Protein AF-0000000076927726 (afdb_homodimer)

Structure (mmCIF, N/CA/C/O backbone):
data_AF-0000000076927726-model_v1
#
loop_
_entity.id
_entity.type
_entity.pdbx_description
1 polymer 'Protein kinase domain-containing protein'
#
loop_
_atom_site.group_PDB
_atom_site.id
_atom_site.type_symbol
_atom_site.label_atom_id
_atom_site.label_alt_id
_atom_site.label_comp_id
_atom_site.label_asym_id
_atom_site.label_entity_id
_atom_site.label_seq_id
_atom_site.pdbx_PDB_ins_code
_atom_site.Cartn_x
_atom_site.Cartn_y
_atom_site.Cartn_z
_atom_site.occupancy
_atom_site.B_iso_or_equiv
_atom_site.auth_seq_id
_atom_site.auth_comp_id
_atom_site.auth_asym_id
_atom_site.auth_atom_id
_atom_site.pdbx_PDB_model_num
ATOM 1 N N . GLY A 1 1 ? -0.289 24.812 -6.914 1 85.94 1 GLY A N 1
ATOM 2 C CA . GLY A 1 1 ? 0.602 23.781 -6.418 1 85.94 1 GLY A CA 1
ATOM 3 C C . GLY A 1 1 ? -0.011 22.938 -5.309 1 85.94 1 GLY A C 1
ATOM 4 O O . GLY A 1 1 ? -1.192 23.094 -4.992 1 85.94 1 GLY A O 1
ATOM 5 N N . ASN A 1 2 ? 0.741 21.922 -4.754 1 92.19 2 ASN A N 1
ATOM 6 C CA . ASN A 1 2 ? 0.251 21.109 -3.654 1 92.19 2 ASN A CA 1
ATOM 7 C C . ASN A 1 2 ? 1.094 21.297 -2.396 1 92.19 2 ASN A C 1
ATOM 9 O O . ASN A 1 2 ? 2.131 21.953 -2.432 1 92.19 2 ASN A O 1
ATOM 13 N N . LEU A 1 3 ? 0.571 20.906 -1.284 1 95.81 3 LEU A N 1
ATOM 14 C CA . LEU A 1 3 ? 1.186 21.109 0.023 1 95.81 3 LEU A CA 1
ATOM 15 C C . LEU A 1 3 ? 2.586 20.5 0.065 1 95.81 3 LEU A C 1
ATOM 17 O O . LEU A 1 3 ? 3.494 21.078 0.669 1 95.81 3 LEU A O 1
ATOM 21 N N . GLN A 1 4 ? 2.783 19.344 -0.559 1 94.19 4 GLN A N 1
ATOM 22 C CA . GLN A 1 4 ? 4.09 18.703 -0.574 1 94.19 4 GLN A CA 1
ATOM 23 C C . GLN A 1 4 ? 5.152 19.625 -1.176 1 94.19 4 GLN A C 1
ATOM 25 O O . GLN A 1 4 ? 6.238 19.781 -0.616 1 94.19 4 GLN A O 1
ATOM 30 N N . GLN A 1 5 ? 4.863 20.219 -2.285 1 90.5 5 GLN A N 1
ATOM 31 C CA . GLN A 1 5 ? 5.793 21.109 -2.975 1 90.5 5 GLN A CA 1
ATOM 32 C C . GLN A 1 5 ? 6.172 22.297 -2.098 1 90.5 5 GLN A C 1
ATOM 34 O O . GLN A 1 5 ? 7.34 22.688 -2.039 1 90.5 5 GLN A O 1
ATOM 39 N N . LEU A 1 6 ? 5.223 22.797 -1.4 1 90.81 6 LEU A N 1
ATOM 40 C CA . LEU A 1 6 ? 5.465 23.984 -0.582 1 90.81 6 LEU A CA 1
ATOM 41 C C . LEU A 1 6 ? 6.285 23.625 0.653 1 90.81 6 LEU A C 1
ATOM 43 O O . LEU A 1 6 ? 7.098 24.438 1.112 1 90.81 6 LEU A O 1
ATOM 47 N N . LEU A 1 7 ? 6.074 22.422 1.137 1 92.88 7 LEU A N 1
ATOM 48 C CA . LEU A 1 7 ? 6.801 22.031 2.336 1 92.88 7 LEU A CA 1
ATOM 49 C C . LEU A 1 7 ? 8.234 21.625 1.998 1 92.88 7 LEU A C 1
ATOM 51 O O . LEU A 1 7 ? 9.133 21.75 2.838 1 92.88 7 LEU A O 1
ATOM 55 N N . ARG A 1 8 ? 8.531 21.078 0.77 1 86.94 8 ARG A N 1
ATOM 56 C CA . ARG A 1 8 ? 9.836 20.531 0.426 1 86.94 8 ARG A CA 1
ATOM 57 C C . ARG A 1 8 ? 10.68 21.562 -0.324 1 86.94 8 ARG A C 1
ATOM 59 O O . ARG A 1 8 ? 11.906 21.578 -0.202 1 86.94 8 ARG A O 1
ATOM 66 N N . GLU A 1 9 ? 10.312 22.031 -1.46 1 69.62 9 GLU A N 1
ATOM 67 C CA . GLU A 1 9 ? 11.109 22.844 -2.383 1 69.62 9 GLU A CA 1
ATOM 68 C C . GLU A 1 9 ? 11.031 24.328 -2.037 1 69.62 9 GLU A C 1
ATOM 70 O O . GLU A 1 9 ? 11.844 25.125 -2.506 1 69.62 9 GLU A O 1
ATOM 75 N N . GLY A 1 10 ? 10.023 24.891 -1.408 1 55.53 10 GLY A N 1
ATOM 76 C CA . GLY A 1 10 ? 9.703 26.266 -1.728 1 55.53 10 GLY A CA 1
ATOM 77 C C . GLY A 1 10 ? 10.547 27.281 -0.958 1 55.53 10 GLY A C 1
ATOM 78 O O . GLY A 1 10 ? 10.281 27.547 0.215 1 55.53 10 GLY A O 1
ATOM 79 N N . ASP A 1 11 ? 11.789 27.406 -1.332 1 53.41 11 ASP A N 1
ATOM 80 C CA . ASP A 1 11 ? 12.523 28.562 -0.81 1 53.41 11 ASP A CA 1
ATOM 81 C C . ASP A 1 11 ? 11.641 29.812 -0.796 1 53.41 11 ASP A C 1
ATOM 83 O O . ASP A 1 11 ? 11.719 30.609 0.132 1 53.41 11 ASP A O 1
ATOM 87 N N . ASP A 1 12 ? 10.945 30.031 -1.948 1 53.12 12 ASP A N 1
ATOM 88 C CA . ASP A 1 12 ? 10.359 31.359 -2.125 1 53.12 12 ASP A CA 1
ATOM 89 C C . ASP A 1 12 ? 9.062 31.484 -1.337 1 53.12 12 ASP A C 1
ATOM 91 O O . ASP A 1 12 ? 8.609 32.594 -1.065 1 53.12 12 ASP A O 1
ATOM 95 N N . TYR A 1 13 ? 8.398 30.391 -1.05 1 60.09 13 TYR A N 1
ATOM 96 C CA . TYR A 1 13 ? 7.129 30.531 -0.354 1 60.09 13 TYR A CA 1
ATOM 97 C C . TYR A 1 13 ? 7.102 29.703 0.918 1 60.09 13 TYR A C 1
ATOM 99 O O . TYR A 1 13 ? 6.691 28.531 0.894 1 60.09 13 TYR A O 1
ATOM 107 N N . ASN A 1 14 ? 7.832 30.297 1.88 1 79.44 14 ASN A N 1
ATOM 108 C CA . ASN A 1 14 ? 7.832 29.625 3.182 1 79.44 14 ASN A CA 1
ATOM 109 C C . ASN A 1 14 ? 6.508 29.828 3.91 1 79.44 14 ASN A C 1
ATOM 111 O O . ASN A 1 14 ? 6.109 30.969 4.18 1 79.44 14 ASN A O 1
ATOM 115 N N . LEU A 1 15 ? 5.785 28.766 4.035 1 90.75 15 LEU A N 1
ATOM 116 C CA . LEU A 1 15 ? 4.551 28.812 4.809 1 90.75 15 LEU A CA 1
ATOM 117 C C . LEU A 1 15 ? 4.84 29.141 6.273 1 90.75 15 LEU A C 1
ATOM 119 O O . LEU A 1 15 ? 5.703 28.516 6.891 1 90.75 15 LEU A O 1
ATOM 123 N N . THR A 1 16 ? 4.164 30.25 6.75 1 92.56 16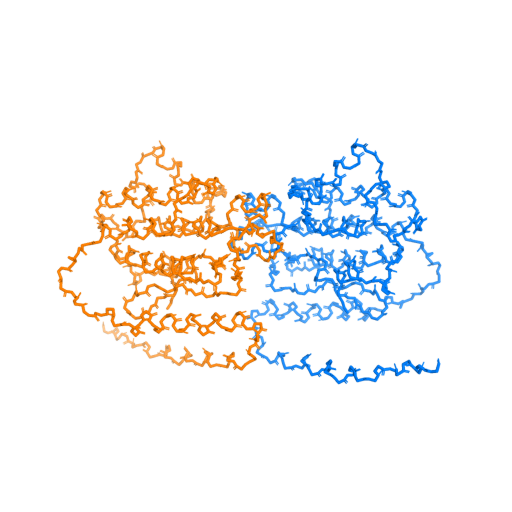 THR A N 1
ATOM 124 C CA . THR A 1 16 ? 4.227 30.516 8.18 1 92.56 16 THR A CA 1
ATOM 125 C C . THR A 1 16 ? 3.521 29.422 8.969 1 92.56 16 THR A C 1
ATOM 127 O O . THR A 1 16 ? 2.789 28.609 8.398 1 92.56 16 THR A O 1
ATOM 130 N N . TRP A 1 17 ? 3.785 29.438 10.258 1 95.25 17 TRP A N 1
ATOM 131 C CA . TRP A 1 17 ? 3.113 28.469 11.133 1 95.25 17 TRP A CA 1
ATOM 132 C C . TRP A 1 17 ? 1.599 28.609 11.023 1 95.25 17 TRP A C 1
ATOM 134 O O . TRP A 1 17 ? 0.885 27.609 10.898 1 95.25 17 TRP A O 1
ATOM 144 N N . GLU A 1 18 ? 1.149 29.812 11.062 1 94.44 18 GLU A N 1
ATOM 145 C CA . GLU A 1 18 ? -0.286 30.062 10.977 1 94.44 18 GLU A CA 1
ATOM 146 C C . GLU A 1 18 ? -0.86 29.578 9.656 1 94.44 18 GLU A C 1
ATOM 148 O O . GLU A 1 18 ? -1.937 28.969 9.625 1 94.44 18 GLU A O 1
ATOM 153 N N . GLN A 1 19 ? -0.197 29.828 8.586 1 93.94 19 GLN A N 1
ATOM 154 C CA . GLN A 1 19 ? -0.625 29.359 7.277 1 93.94 19 GLN A CA 1
ATOM 155 C C . GLN A 1 19 ? -0.676 27.844 7.234 1 93.94 19 GLN A C 1
ATOM 157 O O . GLN A 1 19 ? -1.621 27.25 6.695 1 93.94 19 GLN A O 1
ATOM 162 N N . ARG A 1 20 ? 0.308 27.188 7.801 1 96.31 20 ARG A N 1
ATOM 163 C CA . ARG A 1 20 ? 0.351 25.734 7.875 1 9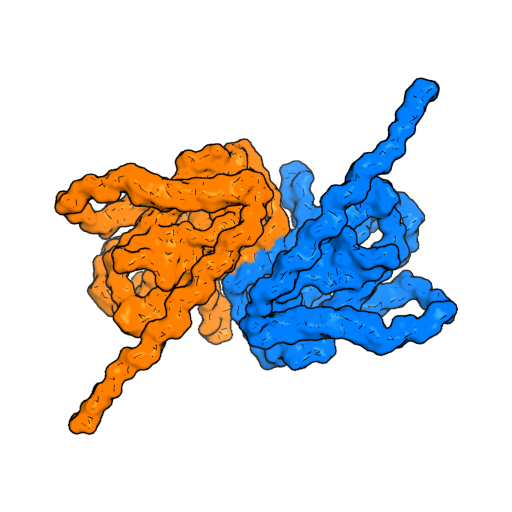6.31 20 ARG A CA 1
ATOM 164 C C . ARG A 1 20 ? -0.858 25.188 8.625 1 96.31 20 ARG A C 1
ATOM 166 O O . ARG A 1 20 ? -1.476 24.219 8.195 1 96.31 20 ARG A O 1
ATOM 173 N N . LEU A 1 21 ? -1.203 25.844 9.695 1 97.31 21 LEU A N 1
ATOM 174 C CA . LEU A 1 21 ? -2.328 25.406 10.508 1 97.31 21 LEU A CA 1
ATOM 175 C C . LEU A 1 21 ? -3.646 25.594 9.758 1 97.31 21 LEU A C 1
ATOM 177 O O . LEU A 1 21 ? -4.543 24.75 9.859 1 97.31 21 LEU A O 1
ATOM 181 N N . HIS A 1 22 ? -3.74 26.656 9.031 1 96.44 22 HIS A N 1
ATOM 182 C CA . HIS A 1 22 ? -4.945 26.875 8.242 1 96.44 22 HIS A CA 1
ATOM 183 C C . HIS A 1 22 ? -5.113 25.812 7.172 1 96.44 22 HIS A C 1
ATOM 185 O O . HIS A 1 22 ? -6.219 25.297 6.957 1 96.44 22 HIS A O 1
ATOM 191 N N . ILE A 1 23 ? -4.066 25.5 6.516 1 96.5 23 ILE A N 1
ATOM 192 C CA . ILE A 1 23 ? -4.094 24.469 5.488 1 96.5 23 ILE A CA 1
ATOM 193 C C . ILE A 1 23 ? -4.5 23.141 6.113 1 96.5 23 ILE A C 1
ATOM 195 O O . ILE A 1 23 ? -5.309 22.391 5.551 1 96.5 23 ILE A O 1
ATOM 199 N N . ALA A 1 24 ? -3.922 22.828 7.301 1 98.5 24 ALA A N 1
ATOM 200 C CA . ALA A 1 24 ? -4.277 21.609 8.023 1 98.5 24 ALA A CA 1
ATOM 201 C C . ALA A 1 24 ? -5.77 21.594 8.344 1 98.5 24 ALA A C 1
ATOM 203 O O . ALA A 1 24 ? -6.438 20.562 8.141 1 98.5 24 ALA A O 1
ATOM 204 N N . LEU A 1 25 ? -6.23 22.688 8.805 1 98.31 25 LEU A N 1
ATOM 205 C CA . LEU A 1 25 ? -7.641 22.766 9.18 1 98.31 25 LEU A CA 1
ATOM 206 C C . LEU A 1 25 ? -8.539 22.578 7.965 1 98.31 25 LEU A C 1
ATOM 208 O O . LEU A 1 25 ? -9.5 21.812 8.016 1 98.31 25 LEU A O 1
ATOM 212 N N . ASP A 1 26 ? -8.227 23.266 6.859 1 97.06 26 ASP A N 1
ATOM 213 C CA . ASP A 1 26 ? -9 23.141 5.625 1 97.06 26 ASP A CA 1
ATOM 214 C C . ASP A 1 26 ? -9.086 21.672 5.184 1 97.06 26 ASP A C 1
ATOM 216 O O . ASP A 1 26 ? -10.164 21.172 4.867 1 97.06 26 ASP A O 1
ATOM 220 N N . SER A 1 27 ? -7.996 21.031 5.16 1 98.06 27 SER A N 1
ATOM 221 C CA . SER A 1 27 ? -7.914 19.641 4.719 1 98.06 27 SER A CA 1
ATOM 222 C C . SER A 1 27 ? -8.672 18.719 5.668 1 98.06 27 SER A C 1
ATOM 224 O O . SER A 1 27 ? -9.375 17.812 5.223 1 98.06 27 SER A O 1
ATOM 226 N N . ALA A 1 28 ? -8.469 18.953 6.973 1 98.69 28 ALA A N 1
ATOM 227 C CA . ALA A 1 28 ? -9.18 18.156 7.969 1 98.69 28 ALA A CA 1
ATOM 228 C C . ALA A 1 28 ? -10.688 18.266 7.785 1 98.69 28 ALA A C 1
ATOM 230 O O . ALA A 1 28 ? -11.414 17.266 7.902 1 98.69 28 ALA A O 1
ATOM 231 N N . GLN A 1 29 ? -11.141 19.438 7.547 1 97.56 29 GLN A N 1
ATOM 232 C CA . GLN A 1 29 ? -12.562 19.656 7.332 1 97.56 29 GLN A CA 1
ATOM 233 C C . GLN A 1 29 ? -13.062 18.891 6.105 1 97.56 29 GLN A C 1
ATOM 235 O O . GLN A 1 29 ? -14.18 18.391 6.098 1 97.56 29 GLN A O 1
ATOM 240 N N . GLY A 1 30 ? -12.273 18.891 5.07 1 96.25 30 GLY A N 1
ATOM 241 C CA . GLY A 1 30 ? -12.617 18.078 3.922 1 96.25 30 GLY A CA 1
ATOM 242 C C . GLY A 1 30 ? -12.789 16.609 4.27 1 96.25 30 GLY A C 1
ATOM 243 O O . GLY A 1 30 ? -13.773 15.977 3.859 1 96.25 30 GLY A O 1
ATOM 244 N N . LEU A 1 31 ? -11.891 16.047 5.031 1 97.5 31 LEU A N 1
ATOM 245 C CA . LEU A 1 31 ? -11.969 14.648 5.445 1 97.5 31 LEU A CA 1
ATOM 246 C C . LEU A 1 31 ? -13.164 14.43 6.371 1 97.5 31 LEU A C 1
ATOM 248 O O . LEU A 1 31 ? -13.828 13.391 6.289 1 97.5 31 LEU A O 1
ATOM 252 N N . GLU A 1 32 ? -13.352 15.383 7.254 1 97.06 32 GLU A N 1
ATOM 253 C CA . GLU A 1 32 ? -14.516 15.297 8.133 1 97.06 32 GLU A CA 1
ATOM 254 C C . GLU A 1 32 ? -15.805 15.18 7.324 1 97.06 32 GLU A C 1
ATOM 256 O O . GLU A 1 32 ? -16.672 14.367 7.648 1 97.06 32 GLU A O 1
ATOM 261 N N . TYR A 1 33 ? -15.938 15.984 6.324 1 94.06 33 TYR A N 1
ATOM 262 C CA . TYR A 1 33 ? -17.109 15.945 5.469 1 94.06 33 TYR A CA 1
ATOM 263 C C . TYR A 1 33 ? -17.297 14.555 4.863 1 94.06 33 TYR A C 1
ATOM 265 O O . TYR A 1 33 ? -18.406 14 4.902 1 94.06 33 TYR A O 1
ATOM 273 N N . LEU A 1 34 ? -16.25 13.977 4.32 1 93 34 LEU A N 1
ATOM 274 C CA . LEU A 1 34 ? -16.312 12.656 3.711 1 93 34 LEU A CA 1
ATOM 275 C C . LEU A 1 34 ? -16.75 11.609 4.73 1 93 34 LEU A C 1
ATOM 277 O O . LEU A 1 34 ? -17.562 10.734 4.422 1 93 34 LEU A O 1
ATOM 281 N N . HIS A 1 35 ? -16.266 11.719 5.914 1 94.75 35 HIS A N 1
ATOM 282 C CA . HIS A 1 35 ? -16.453 10.703 6.941 1 94.75 35 HIS A CA 1
ATOM 283 C C . HIS A 1 35 ? -17.828 10.836 7.586 1 94.75 35 HIS A C 1
ATOM 285 O O . HIS A 1 35 ? -18.484 9.828 7.887 1 94.75 35 HIS A O 1
ATOM 291 N N . GLU A 1 36 ? -18.203 12.102 7.789 1 92.69 36 GLU A N 1
ATOM 292 C CA . GLU A 1 36 ? -19.312 12.32 8.711 1 92.69 36 GLU A CA 1
ATOM 293 C C . GLU A 1 36 ? -20.547 12.82 7.969 1 92.69 36 GLU A C 1
ATOM 295 O O . GLU A 1 36 ? -21.672 12.656 8.445 1 92.69 36 GLU A O 1
ATOM 300 N N . SER A 1 37 ? -20.359 13.406 6.852 1 89.44 37 SER A N 1
ATOM 301 C CA . SER A 1 37 ? -21.5 14.07 6.219 1 89.44 37 SER A CA 1
ATOM 302 C C . SER A 1 37 ? -21.969 13.312 4.98 1 89.44 37 SER A C 1
ATOM 304 O O . SER A 1 37 ? -23.094 13.477 4.531 1 89.44 37 SER A O 1
ATOM 306 N N . CYS A 1 38 ? -21.109 12.562 4.398 1 83.69 38 CYS A N 1
ATOM 307 C CA . CYS A 1 38 ? -21.5 11.734 3.262 1 83.69 38 CYS A CA 1
ATOM 308 C C . CYS A 1 38 ? -22.141 10.43 3.73 1 83.69 38 CYS A C 1
ATOM 310 O O . CYS A 1 38 ? -21.719 9.852 4.734 1 83.69 38 CYS A O 1
ATOM 312 N N . THR A 1 39 ? -23.25 9.977 2.998 1 82.31 39 THR A N 1
ATOM 313 C CA . THR A 1 39 ? -23.906 8.695 3.238 1 82.31 39 THR A CA 1
ATOM 314 C C . THR A 1 39 ? -24.016 7.895 1.946 1 82.31 39 THR A C 1
ATOM 316 O O . THR A 1 39 ? -24.719 8.297 1.017 1 82.31 39 THR A O 1
ATOM 319 N N . PRO A 1 40 ? -23.328 6.703 1.892 1 84.88 40 PRO A N 1
ATOM 320 C CA . PRO A 1 40 ? -22.438 6.156 2.926 1 84.88 40 PRO A CA 1
ATOM 321 C C . PRO A 1 40 ? -21.172 6.98 3.117 1 84.88 40 PRO A C 1
ATOM 323 O O . PRO A 1 40 ? -20.797 7.766 2.238 1 84.88 40 PRO A O 1
ATOM 326 N N . SER A 1 41 ? -20.469 6.777 4.301 1 89.25 41 SER A N 1
ATOM 327 C CA . SER A 1 41 ? -19.188 7.426 4.535 1 89.25 41 SER A CA 1
ATOM 328 C C . SER A 1 41 ? -18.172 7.051 3.463 1 89.25 41 SER A C 1
ATOM 330 O O . SER A 1 41 ? -18.188 5.934 2.943 1 89.25 41 SER A O 1
ATOM 332 N N . ILE A 1 42 ? -17.328 7.98 3.211 1 90.38 42 ILE A N 1
ATOM 333 C CA . ILE A 1 42 ? -16.297 7.762 2.197 1 90.38 42 ILE A CA 1
ATOM 334 C C . ILE A 1 42 ? -14.922 7.758 2.852 1 90.38 42 ILE A C 1
ATOM 336 O O . ILE A 1 42 ? -14.586 8.672 3.605 1 90.38 42 ILE A O 1
ATOM 340 N N . VAL A 1 43 ? -14.227 6.715 2.65 1 92.75 43 VAL A N 1
ATOM 341 C CA . VAL A 1 43 ? -12.812 6.664 3.016 1 92.75 43 VAL A CA 1
ATOM 342 C C . VAL A 1 43 ? -11.953 7.059 1.818 1 92.75 43 VAL A C 1
ATOM 344 O O . VAL A 1 43 ? -12.094 6.496 0.73 1 92.75 43 VAL A O 1
ATOM 347 N N . HIS A 1 44 ? -11.078 8.102 1.9 1 93.12 44 HIS A N 1
ATOM 348 C CA . HIS A 1 44 ? -10.281 8.625 0.795 1 93.12 44 HIS A CA 1
ATOM 349 C C . HIS A 1 44 ? -9.242 7.602 0.334 1 93.12 44 HIS A C 1
ATOM 351 O O . HIS A 1 44 ? -9.172 7.273 -0.854 1 93.12 44 HIS A O 1
ATOM 357 N N . ARG A 1 45 ? -8.367 7.094 1.34 1 91.94 45 ARG A N 1
ATOM 358 C CA . ARG A 1 45 ? -7.445 5.973 1.195 1 91.94 45 ARG A CA 1
ATOM 359 C C . ARG A 1 45 ? -6.113 6.434 0.61 1 91.94 45 ARG A C 1
ATOM 361 O O . ARG A 1 45 ? -5.168 5.648 0.518 1 91.94 45 ARG A O 1
ATOM 368 N N . ASP A 1 46 ? -5.984 7.676 0.266 1 93.38 46 ASP A N 1
ATOM 369 C CA . ASP A 1 46 ? -4.723 8.195 -0.256 1 93.38 46 ASP A CA 1
ATOM 370 C C . ASP A 1 46 ? -4.469 9.617 0.232 1 93.38 46 ASP A C 1
ATOM 372 O O . ASP A 1 46 ? -4.121 10.492 -0.56 1 93.38 46 ASP A O 1
ATOM 376 N N . VAL A 1 47 ? -4.699 9.859 1.449 1 96.5 47 VAL A N 1
ATOM 377 C CA . VAL A 1 47 ? -4.434 11.141 2.094 1 96.5 47 VAL A CA 1
ATOM 378 C C . VAL A 1 47 ? -2.926 11.352 2.219 1 96.5 47 VAL A C 1
ATOM 380 O O . VAL A 1 47 ? -2.227 10.539 2.832 1 96.5 47 VAL A O 1
ATOM 383 N N . LYS A 1 48 ? -2.426 12.352 1.573 1 96.5 48 LYS A N 1
ATOM 384 C CA . LYS A 1 48 ? -1.018 12.734 1.612 1 96.5 48 LYS A CA 1
ATOM 385 C C . LYS A 1 48 ? -0.826 14.18 1.153 1 96.5 48 LYS A C 1
ATOM 387 O O . LYS A 1 48 ? -1.721 14.766 0.54 1 96.5 48 LYS A O 1
ATOM 392 N N . THR A 1 49 ? 0.307 14.766 1.433 1 96.62 49 THR A N 1
ATOM 393 C CA . THR A 1 49 ? 0.553 16.172 1.153 1 96.62 49 THR A CA 1
ATOM 394 C C . THR A 1 49 ? 0.514 16.438 -0.348 1 96.62 49 THR A C 1
ATOM 396 O O . THR A 1 49 ? 0.122 17.531 -0.779 1 96.62 49 THR A O 1
ATOM 399 N N . ALA A 1 50 ? 0.853 15.43 -1.179 1 94.06 50 ALA A N 1
ATOM 400 C CA . ALA A 1 50 ? 0.827 15.586 -2.631 1 94.06 50 ALA A CA 1
ATOM 401 C C . ALA A 1 50 ? -0.605 15.711 -3.143 1 94.06 50 ALA A C 1
ATOM 403 O O . ALA A 1 50 ? -0.833 16.188 -4.258 1 94.06 50 ALA A O 1
ATOM 404 N N . ASN A 1 51 ? -1.577 15.266 -2.334 1 94.5 51 ASN A N 1
ATOM 405 C CA . ASN A 1 51 ? -2.982 15.297 -2.727 1 94.5 51 ASN A CA 1
ATOM 406 C C . ASN A 1 51 ? -3.742 16.406 -2.014 1 94.5 51 ASN A C 1
ATOM 408 O O . ASN A 1 51 ? -4.973 16.391 -1.963 1 94.5 51 ASN A O 1
ATOM 412 N N . ILE A 1 52 ? -3.049 17.312 -1.397 1 96.94 52 ILE A N 1
ATOM 413 C CA . ILE A 1 52 ? -3.617 18.531 -0.852 1 96.94 52 ILE A CA 1
ATOM 414 C C . ILE A 1 52 ? -3.223 19.719 -1.729 1 96.94 52 ILE A C 1
ATOM 416 O O . ILE A 1 52 ? -2.117 20.25 -1.604 1 96.94 52 ILE A O 1
ATOM 420 N N . LEU A 1 53 ? -4.203 20.125 -2.533 1 93.5 53 LEU A N 1
ATOM 421 C CA . LEU A 1 53 ? -3.988 21.25 -3.441 1 93.5 53 LEU A CA 1
ATOM 422 C C . LEU A 1 53 ? -4.254 22.578 -2.736 1 93.5 53 LEU A C 1
ATOM 424 O O . LEU A 1 53 ? -5.07 22.641 -1.813 1 93.5 53 LEU A O 1
ATOM 428 N N . LEU A 1 54 ? -3.506 23.5 -3.137 1 92.56 54 LEU A N 1
ATOM 429 C CA . LEU A 1 54 ? -3.674 24.844 -2.562 1 92.56 54 LEU A CA 1
ATOM 430 C C . LEU A 1 54 ? -4.148 25.828 -3.621 1 92.56 54 LEU A C 1
ATOM 432 O O . LEU A 1 54 ? -3.586 25.891 -4.719 1 92.56 54 LEU A O 1
ATOM 436 N N . ASP A 1 55 ? -5.148 26.594 -3.293 1 88.25 55 ASP A N 1
ATOM 437 C CA . ASP A 1 55 ? -5.574 27.656 -4.203 1 88.25 55 ASP A CA 1
ATOM 438 C C . ASP A 1 55 ? -4.762 28.922 -3.986 1 88.25 55 ASP A C 1
ATOM 440 O O . ASP A 1 55 ? -3.77 28.922 -3.258 1 88.25 55 ASP A O 1
ATOM 444 N N . LYS A 1 56 ? -5.172 30 -4.641 1 89 56 LYS A N 1
ATOM 445 C CA . LYS A 1 56 ? -4.414 31.25 -4.621 1 89 56 LYS A CA 1
ATOM 446 C C . LYS A 1 56 ? -4.383 31.844 -3.217 1 89 56 LYS A C 1
ATOM 448 O O . LYS A 1 56 ? -3.473 32.594 -2.881 1 89 56 LYS A O 1
ATOM 453 N N . ASN A 1 57 ? -5.324 31.547 -2.414 1 90.69 57 ASN A N 1
ATOM 454 C CA . ASN A 1 57 ? -5.41 32.062 -1.051 1 90.69 57 ASN A CA 1
ATOM 455 C C . ASN A 1 57 ? -4.836 31.078 -0.041 1 90.69 57 ASN A C 1
ATOM 457 O O . ASN A 1 57 ? -5.035 31.219 1.166 1 90.69 57 ASN A O 1
ATOM 461 N N . LEU A 1 58 ? -4.23 29.938 -0.435 1 91.31 58 LEU A N 1
ATOM 462 C CA . LEU A 1 58 ? -3.584 28.906 0.374 1 91.31 58 LEU A CA 1
ATOM 463 C C . LEU A 1 58 ? -4.617 28.094 1.15 1 91.31 58 LEU A C 1
ATOM 465 O O . LEU A 1 58 ? -4.348 27.641 2.266 1 91.31 58 LEU A O 1
ATOM 469 N N . VAL A 1 59 ? -5.809 28.094 0.517 1 92.12 59 VAL A N 1
ATOM 470 C CA . VAL A 1 59 ? -6.812 27.188 1.07 1 92.12 59 VAL A CA 1
ATOM 471 C C . VAL A 1 59 ? -6.508 25.766 0.642 1 92.12 59 VAL A C 1
ATOM 473 O O . VAL A 1 59 ? -6.348 25.484 -0.548 1 92.12 59 VAL A O 1
ATOM 476 N N . GLY A 1 60 ? -6.379 24.859 1.612 1 93.94 60 GLY A N 1
ATOM 477 C CA . GLY A 1 60 ? -6.094 23.469 1.323 1 93.94 60 GLY A CA 1
ATOM 478 C C . GLY A 1 60 ? -7.324 22.672 0.926 1 93.94 60 GLY A C 1
ATOM 479 O O . GLY A 1 60 ? -8.344 22.703 1.622 1 93.94 60 GLY A O 1
ATOM 480 N N . ILE A 1 61 ? -7.195 21.953 -0.185 1 93.19 61 ILE A N 1
ATOM 481 C CA . ILE A 1 61 ? -8.289 21.141 -0.697 1 93.19 61 ILE A CA 1
ATOM 482 C C . ILE A 1 61 ? -7.805 19.703 -0.927 1 93.19 61 ILE A C 1
ATOM 484 O O . ILE A 1 61 ? -6.828 19.484 -1.647 1 93.19 61 ILE A O 1
ATOM 488 N N . ILE A 1 62 ? -8.5 18.797 -0.254 1 95.25 62 ILE A N 1
ATOM 489 C CA . ILE A 1 62 ? -8.18 17.391 -0.5 1 95.25 62 ILE A CA 1
ATOM 490 C C . ILE A 1 62 ? -8.539 17.016 -1.937 1 95.25 62 ILE A C 1
ATOM 492 O O . ILE A 1 62 ? -9.641 17.328 -2.406 1 95.25 62 ILE A O 1
ATOM 496 N N . ALA A 1 63 ? -7.566 16.406 -2.621 1 91.81 63 ALA A N 1
ATOM 497 C CA . ALA A 1 63 ? -7.766 16.062 -4.023 1 91.81 63 ALA A CA 1
ATOM 498 C C . ALA A 1 63 ? -7.449 14.586 -4.266 1 91.81 63 ALA A C 1
ATOM 500 O O . ALA A 1 63 ? -7.137 13.852 -3.328 1 91.81 63 ALA A O 1
ATOM 501 N N . ASP A 1 64 ? -7.641 14.086 -5.48 1 87.56 64 ASP A N 1
ATOM 502 C CA . ASP A 1 64 ? -7.359 12.734 -5.938 1 87.56 64 ASP A CA 1
ATOM 503 C C . ASP A 1 64 ? -8.188 11.711 -5.16 1 87.56 64 ASP A C 1
ATOM 505 O O . ASP A 1 64 ? -7.691 11.102 -4.207 1 87.56 64 ASP A O 1
ATOM 509 N N . PHE A 1 65 ? -9.359 11.383 -5.598 1 88.06 65 PHE A N 1
ATOM 510 C CA . PHE A 1 65 ? -10.273 10.453 -4.957 1 88.06 65 PHE A CA 1
ATOM 511 C C . PHE A 1 65 ? -10.273 9.109 -5.676 1 88.06 65 PHE A C 1
ATOM 513 O O . PHE A 1 65 ? -11.242 8.352 -5.59 1 88.06 65 PHE A O 1
ATOM 520 N N . GLY A 1 66 ? -9.242 8.883 -6.441 1 80.12 66 GLY A N 1
ATOM 521 C CA . GLY A 1 66 ? -9.133 7.691 -7.27 1 80.12 66 GLY A CA 1
ATOM 522 C C . GLY A 1 66 ? -9.18 6.402 -6.473 1 80.12 66 GLY A C 1
ATOM 523 O O . GLY A 1 66 ? -9.602 5.363 -6.984 1 80.12 66 GLY A O 1
ATOM 524 N N . LEU A 1 67 ? -8.797 6.391 -5.234 1 79.44 67 LEU A N 1
ATOM 525 C CA . LEU A 1 67 ? -8.75 5.188 -4.414 1 79.44 67 LEU A CA 1
ATOM 526 C C . LEU A 1 67 ? -9.891 5.172 -3.4 1 79.44 67 LEU A C 1
ATOM 528 O O . LEU A 1 67 ? -10.023 4.219 -2.627 1 79.44 67 LEU A O 1
ATOM 532 N N . SER A 1 68 ? -10.688 6.191 -3.404 1 84.5 68 SER A N 1
ATOM 533 C CA . SER A 1 68 ? -11.727 6.332 -2.385 1 84.5 68 SER A CA 1
ATOM 534 C C . SER A 1 68 ? -12.727 5.184 -2.451 1 84.5 68 SER A C 1
ATOM 536 O O . SER A 1 68 ? -12.875 4.543 -3.492 1 84.5 68 SER A O 1
ATOM 538 N N . ARG A 1 69 ? -13.281 4.941 -1.351 1 82.81 69 ARG A N 1
ATOM 539 C CA . ARG A 1 69 ? -14.273 3.879 -1.226 1 82.81 69 ARG A CA 1
ATOM 540 C C . ARG A 1 69 ? -15.422 4.305 -0.313 1 82.81 69 ARG A C 1
ATOM 542 O O . ARG A 1 69 ? -15.195 4.918 0.731 1 82.81 69 ARG A O 1
ATOM 549 N N . ALA A 1 70 ? -16.609 3.973 -0.794 1 79.56 70 ALA A N 1
ATOM 550 C CA . ALA A 1 70 ? -17.781 4.242 0.034 1 79.56 70 ALA A CA 1
ATOM 551 C C . ALA A 1 70 ? -18.031 3.102 1.018 1 79.56 70 ALA A C 1
ATOM 553 O O . ALA A 1 70 ? -17.844 1.93 0.68 1 79.56 70 ALA A O 1
ATOM 554 N N . PHE A 1 71 ? -18.141 3.531 2.246 1 68.25 71 PHE A N 1
ATOM 555 C CA . PHE A 1 71 ? -18.406 2.584 3.326 1 68.25 71 PHE A CA 1
ATOM 556 C C . PHE A 1 71 ? -19.859 2.646 3.773 1 68.25 71 PHE A C 1
ATOM 558 O O . PHE A 1 71 ? -20.375 3.729 4.043 1 68.25 71 PHE A O 1
ATOM 565 N N . ASN A 1 72 ? -20.562 1.642 3.51 1 59 72 ASN A N 1
ATOM 566 C CA . ASN A 1 72 ? -21.828 1.582 4.227 1 59 72 ASN A CA 1
ATOM 567 C C . ASN A 1 72 ? -21.656 1.095 5.66 1 59 72 ASN A C 1
ATOM 569 O O . ASN A 1 72 ? -20.688 0.387 5.957 1 59 72 ASN A O 1
ATOM 573 N N . ASP A 1 73 ? -22.203 1.93 6.656 1 50.53 73 ASP A N 1
ATOM 574 C CA . ASP A 1 73 ? -22.094 1.85 8.109 1 50.53 73 ASP A CA 1
ATOM 575 C C . ASP A 1 73 ? -21.656 0.46 8.555 1 50.53 73 ASP A C 1
ATOM 577 O O . ASP A 1 73 ? -20.984 0.316 9.578 1 50.53 73 ASP A O 1
ATOM 581 N N . ALA A 1 74 ? -22.344 -0.6 8.062 1 46.72 74 ALA A N 1
ATOM 582 C CA . ALA A 1 74 ? -22.297 -1.831 8.844 1 46.72 74 ALA A CA 1
ATOM 583 C C . ALA A 1 74 ? -20.891 -2.443 8.82 1 46.72 74 ALA A C 1
ATOM 585 O O . ALA A 1 74 ? -20.547 -3.262 9.672 1 46.72 74 ALA A O 1
ATOM 586 N N . HIS A 1 75 ? -20.047 -2.615 7.672 1 49.91 75 HIS A N 1
ATOM 587 C CA . HIS A 1 75 ? -19.078 -3.705 7.684 1 49.91 75 HIS A CA 1
ATOM 588 C C . HIS A 1 75 ? -17.703 -3.229 7.215 1 49.91 75 HIS A C 1
ATOM 590 O O . HIS A 1 75 ? -17.609 -2.4 6.305 1 49.91 75 HIS A O 1
ATOM 596 N N . THR A 1 76 ? -16.641 -3.076 8.242 1 55.22 76 THR A N 1
ATOM 597 C CA . THR A 1 76 ? -15.25 -3.238 7.836 1 55.22 76 THR A CA 1
ATOM 598 C C . THR A 1 76 ? -15.156 -3.988 6.512 1 55.22 76 THR A C 1
ATOM 600 O O . THR A 1 76 ? -15.82 -5.008 6.32 1 55.22 76 THR A O 1
ATOM 603 N N . HIS A 1 77 ? -14.734 -3.178 5.477 1 63.66 77 HIS A N 1
ATOM 604 C CA . HIS A 1 77 ? -14.594 -3.822 4.176 1 63.66 77 HIS A CA 1
ATOM 605 C C . HIS A 1 77 ? -13.172 -4.336 3.971 1 63.66 77 HIS A C 1
ATOM 607 O O . HIS A 1 77 ? -12.203 -3.639 4.277 1 63.66 77 HIS A O 1
ATOM 613 N N . ILE A 1 78 ? -13.141 -5.613 3.939 1 61.28 78 ILE A N 1
ATOM 614 C CA . ILE A 1 78 ? -11.859 -6.152 3.49 1 61.28 78 ILE A CA 1
ATOM 615 C C . ILE A 1 78 ? -11.539 -5.613 2.098 1 61.28 78 ILE A C 1
ATOM 617 O O . ILE A 1 78 ? -12.398 -5.598 1.215 1 61.28 78 ILE A O 1
ATOM 621 N N . SER A 1 79 ? -10.445 -4.879 1.995 1 62.44 79 SER A N 1
ATOM 622 C CA . SER A 1 79 ? -10.039 -4.324 0.708 1 62.44 79 SER A CA 1
ATOM 623 C C . SER A 1 79 ? -8.656 -4.812 0.307 1 62.44 79 SER A C 1
ATOM 625 O O . SER A 1 79 ? -7.703 -4.699 1.081 1 62.44 79 SER A O 1
ATOM 627 N N . THR A 1 80 ? -8.539 -5.578 -0.758 1 66.25 80 THR A N 1
ATOM 628 C CA . THR A 1 80 ? -7.262 -5.941 -1.354 1 66.25 80 THR A CA 1
ATOM 629 C C . THR A 1 80 ? -6.938 -5.043 -2.543 1 66.25 80 THR A C 1
ATOM 631 O O . THR A 1 80 ? -6.137 -5.406 -3.406 1 66.25 80 THR A O 1
ATOM 634 N N . VAL A 1 81 ? -7.637 -3.91 -2.477 1 65.88 81 VAL A N 1
ATOM 635 C CA . VAL A 1 81 ? -7.414 -2.979 -3.576 1 65.88 81 VAL A CA 1
ATOM 636 C C . VAL A 1 81 ? -6.117 -2.203 -3.34 1 65.88 81 VAL A C 1
ATOM 638 O O . VAL A 1 81 ? -5.387 -2.48 -2.387 1 65.88 81 VAL A O 1
ATOM 641 N N . ALA A 1 82 ? -5.785 -1.288 -4.219 1 70.12 82 ALA A N 1
ATOM 642 C CA . ALA A 1 82 ? -4.586 -0.464 -4.117 1 70.12 82 ALA A CA 1
ATOM 643 C C . ALA A 1 82 ? -4.398 0.057 -2.695 1 70.12 82 ALA A C 1
ATOM 645 O O . ALA A 1 82 ? -5.348 0.536 -2.072 1 70.12 82 ALA A O 1
ATOM 646 N N . ALA A 1 83 ? -3.225 -0.203 -2.145 1 73 83 ALA A N 1
ATOM 647 C CA . ALA A 1 83 ? -2.914 0.037 -0.737 1 73 83 ALA A CA 1
ATOM 648 C C . ALA A 1 83 ? -2.676 1.521 -0.474 1 73 83 ALA A C 1
ATOM 650 O O . ALA A 1 83 ? -2.752 1.976 0.67 1 73 83 ALA A O 1
ATOM 651 N N . GLY A 1 84 ? -2.564 2.363 -1.462 1 85.38 84 GLY A N 1
ATOM 652 C CA . GLY A 1 84 ? -2.172 3.748 -1.251 1 85.38 84 GLY A CA 1
ATOM 653 C C . GLY A 1 84 ? -0.673 3.963 -1.334 1 85.38 84 GLY A C 1
ATOM 654 O O . GLY A 1 84 ? 0.004 3.338 -2.152 1 85.38 84 GLY A O 1
ATOM 655 N N . THR A 1 85 ? -0.171 4.977 -0.58 1 88.81 85 THR A N 1
ATOM 656 C CA . THR A 1 85 ? 1.237 5.355 -0.617 1 88.81 85 THR A CA 1
ATOM 657 C C . THR A 1 85 ? 1.957 4.891 0.645 1 88.81 85 THR A C 1
ATOM 659 O O . THR A 1 85 ? 1.493 5.141 1.759 1 88.81 85 THR A O 1
ATOM 662 N N . LEU A 1 86 ? 3.215 4.332 0.25 1 84.25 86 LEU A N 1
ATOM 663 C CA . LEU A 1 86 ? 4.004 3.867 1.385 1 84.25 86 LEU A CA 1
ATOM 664 C C . LEU A 1 86 ? 4.453 5.039 2.25 1 84.25 86 LEU A C 1
ATOM 666 O O . LEU A 1 86 ? 4.738 6.125 1.736 1 84.25 86 LEU A O 1
ATOM 670 N N . GLY A 1 87 ? 4.34 5.109 3.461 1 91.44 87 GLY A N 1
ATOM 671 C CA . GLY A 1 87 ? 4.664 6.129 4.445 1 91.44 87 GLY A CA 1
ATOM 672 C C . GLY A 1 87 ? 3.441 6.695 5.145 1 91.44 87 GLY A C 1
ATOM 673 O O . GLY A 1 87 ? 3.549 7.25 6.242 1 91.44 87 GLY A O 1
ATOM 674 N N . TYR A 1 88 ? 2.381 6.578 4.344 1 95.06 88 TYR A N 1
ATOM 675 C CA . TYR A 1 88 ? 1.128 7.082 4.898 1 95.06 88 TYR A CA 1
ATOM 676 C C . TYR A 1 88 ? 0.205 5.934 5.285 1 95.06 88 TYR A C 1
ATOM 678 O O . TYR A 1 88 ? -0.881 6.156 5.824 1 95.06 88 TYR A O 1
ATOM 686 N N . LEU A 1 89 ? 0.674 4.734 4.984 1 93.06 89 LEU A N 1
ATOM 687 C CA . LEU A 1 89 ? -0.19 3.564 5.109 1 93.06 89 LEU A CA 1
ATOM 688 C C . LEU A 1 89 ? -0.43 3.219 6.574 1 93.06 89 LEU A C 1
ATOM 690 O O . LEU A 1 89 ? 0.521 3.08 7.348 1 93.06 89 LEU A O 1
ATOM 694 N N . ASP A 1 90 ? -1.768 3.113 6.898 1 93 90 ASP A N 1
ATOM 695 C CA . ASP A 1 90 ? -2.221 2.689 8.219 1 93 90 ASP A CA 1
ATOM 696 C C . ASP A 1 90 ? -1.74 1.275 8.539 1 93 90 ASP A C 1
ATOM 698 O O . ASP A 1 90 ? -2.1 0.322 7.844 1 93 90 ASP A O 1
ATOM 702 N N . PRO A 1 91 ? -0.952 1.153 9.641 1 91.88 91 PRO A N 1
ATOM 703 C CA . PRO A 1 91 ? -0.427 -0.174 9.969 1 91.88 91 PRO A CA 1
ATOM 704 C C . PRO A 1 91 ? -1.527 -1.174 10.32 1 91.88 91 PRO A C 1
ATOM 706 O O . PRO A 1 91 ? -1.392 -2.369 10.039 1 91.88 91 PRO A O 1
ATOM 709 N N . GLU A 1 92 ? -2.641 -0.743 10.945 1 91.62 92 GLU A N 1
ATOM 710 C CA . GLU A 1 92 ? -3.734 -1.659 11.25 1 91.62 92 GLU A CA 1
ATOM 711 C C . GLU A 1 92 ? -4.43 -2.133 9.977 1 91.62 92 GLU A C 1
ATOM 713 O O . GLU A 1 92 ? -4.766 -3.312 9.844 1 91.62 92 GLU A O 1
ATOM 718 N N . TYR A 1 93 ? -4.676 -1.21 9.102 1 89.56 93 TYR A N 1
ATOM 719 C CA . TYR A 1 93 ? -5.242 -1.587 7.809 1 89.56 93 TYR A CA 1
ATOM 720 C C . TYR A 1 93 ? -4.355 -2.604 7.102 1 89.56 93 TYR A C 1
ATOM 722 O O . TYR A 1 93 ? -4.844 -3.611 6.586 1 89.56 93 TYR A O 1
ATOM 730 N N . HIS A 1 94 ? -3.092 -2.377 7.137 1 86.94 94 HIS A N 1
ATOM 731 C CA . HIS A 1 94 ? -2.129 -3.277 6.516 1 86.94 94 HIS A CA 1
ATOM 732 C C . HIS A 1 94 ? -2.197 -4.672 7.129 1 86.94 94 HIS A C 1
ATOM 734 O O . HIS A 1 94 ? -2.121 -5.676 6.418 1 86.94 94 HIS A O 1
ATOM 740 N N . ALA A 1 95 ? -2.35 -4.68 8.391 1 86.06 95 ALA A N 1
ATOM 741 C CA . ALA A 1 95 ? -2.285 -5.941 9.125 1 86.06 95 ALA A CA 1
ATOM 742 C C . ALA A 1 95 ? -3.605 -6.703 9.023 1 86.06 95 ALA A C 1
ATOM 744 O O . ALA A 1 95 ? -3.619 -7.938 9.016 1 86.06 95 ALA A O 1
ATOM 745 N N . THR A 1 96 ? -4.672 -5.988 8.953 1 86.06 96 THR A N 1
ATOM 746 C CA . THR A 1 96 ? -5.969 -6.641 9.094 1 86.06 96 THR A CA 1
ATOM 747 C C . THR A 1 96 ? -6.734 -6.621 7.777 1 86.06 96 THR A C 1
ATOM 749 O O . THR A 1 96 ? -7.73 -7.332 7.625 1 86.06 96 THR A O 1
ATOM 752 N N . PHE A 1 97 ? -6.332 -5.75 6.914 1 86.38 97 PHE A N 1
ATOM 753 C CA . PHE A 1 97 ? -6.992 -5.539 5.629 1 86.38 97 PHE A CA 1
ATOM 754 C C . PHE A 1 97 ? -8.375 -4.938 5.824 1 86.38 97 PHE A C 1
ATOM 756 O O . PHE A 1 97 ? -9.234 -5.047 4.945 1 86.38 97 PHE A O 1
ATOM 763 N N . GLN A 1 98 ? -8.602 -4.453 7.027 1 85.06 98 GLN A N 1
ATOM 764 C CA . GLN A 1 98 ? -9.875 -3.807 7.32 1 85.06 98 GLN A CA 1
ATOM 765 C C . GLN A 1 98 ? -9.758 -2.289 7.207 1 85.06 98 GLN A C 1
ATOM 767 O O . GLN A 1 98 ? -9.07 -1.649 8 1 85.06 98 GLN A O 1
ATOM 772 N N . LEU A 1 99 ? -10.445 -1.81 6.238 1 87.69 99 LEU A N 1
ATOM 773 C CA . LEU A 1 99 ? -10.453 -0.377 5.969 1 87.69 99 LEU A CA 1
ATOM 774 C C . LEU A 1 99 ? -11.547 0.321 6.773 1 87.69 99 LEU A C 1
ATOM 776 O O . LEU A 1 99 ? -12.688 -0.141 6.812 1 87.69 99 LEU A O 1
ATOM 780 N N . THR A 1 100 ? -11.242 1.385 7.469 1 90.31 100 THR A N 1
ATOM 781 C CA . THR A 1 100 ? -12.188 2.246 8.172 1 90.31 100 THR A CA 1
ATOM 782 C C . THR A 1 100 ? -11.852 3.717 7.945 1 90.31 100 THR A C 1
ATOM 784 O O . THR A 1 100 ? -10.805 4.039 7.371 1 90.31 100 THR A O 1
ATOM 787 N N . ILE A 1 101 ? -12.711 4.598 8.367 1 93.38 101 ILE A N 1
ATOM 788 C CA . ILE A 1 101 ? -12.461 6.027 8.25 1 93.38 101 ILE A CA 1
ATOM 789 C C . ILE A 1 101 ? -11.203 6.406 9.031 1 93.38 101 ILE A C 1
ATOM 791 O O . ILE A 1 101 ? -10.555 7.406 8.727 1 93.38 101 ILE A O 1
ATOM 795 N N . LYS A 1 102 ? -10.82 5.555 10.039 1 96.44 102 LYS A N 1
ATOM 796 C CA . LYS A 1 102 ? -9.648 5.828 10.867 1 96.44 102 LYS A CA 1
ATOM 797 C C . LYS A 1 102 ? -8.359 5.641 10.078 1 96.44 102 LYS A C 1
ATOM 799 O O . LYS A 1 102 ? -7.293 6.094 10.5 1 96.44 102 LYS A O 1
ATOM 804 N N . THR A 1 103 ? -8.477 4.926 8.938 1 94.56 103 THR A N 1
ATOM 805 C CA . THR A 1 103 ? -7.336 4.801 8.039 1 94.56 103 THR A CA 1
ATOM 806 C C . THR A 1 103 ? -6.914 6.168 7.508 1 94.56 103 THR A C 1
ATOM 808 O O . THR A 1 103 ? -5.723 6.492 7.492 1 94.56 103 THR A O 1
ATOM 811 N N . ASP A 1 104 ? -7.902 6.988 7.172 1 96.88 104 ASP A N 1
ATOM 812 C CA . ASP A 1 104 ? -7.633 8.352 6.727 1 96.88 104 ASP A CA 1
ATOM 813 C C . ASP A 1 104 ? -7.047 9.195 7.859 1 96.88 104 ASP A C 1
ATOM 815 O O . ASP A 1 104 ? -6.203 10.062 7.617 1 96.88 104 ASP A O 1
ATOM 819 N N . VAL A 1 105 ? -7.496 8.906 9.047 1 98.62 105 VAL A N 1
ATOM 820 C CA . VAL A 1 105 ? -7.027 9.656 10.211 1 98.62 105 VAL A CA 1
ATOM 821 C C . VAL A 1 105 ? -5.531 9.422 10.406 1 98.62 105 VAL A C 1
ATOM 823 O O . VAL A 1 105 ? -4.777 10.367 10.656 1 98.62 105 VAL A O 1
ATOM 826 N N . TYR A 1 106 ? -5.16 8.188 10.266 1 98.44 106 TYR A N 1
ATOM 827 C CA . TYR A 1 106 ? -3.742 7.863 10.375 1 98.44 106 TYR A CA 1
ATOM 828 C C . TYR A 1 106 ? -2.928 8.641 9.352 1 98.44 106 TYR A C 1
ATOM 830 O O . TYR A 1 106 ? -1.944 9.305 9.703 1 98.44 106 TYR A O 1
ATOM 838 N N . SER A 1 107 ? -3.328 8.539 8.086 1 97.81 107 SER A N 1
ATOM 839 C CA . SER A 1 107 ? -2.615 9.219 7.008 1 97.81 107 SER A CA 1
ATOM 840 C C . SER A 1 107 ? -2.549 10.727 7.25 1 97.81 107 SER A C 1
ATOM 842 O O . SER A 1 107 ? -1.529 11.359 6.973 1 97.81 107 SER A O 1
ATOM 844 N N . PHE A 1 108 ? -3.631 11.281 7.785 1 98.88 108 PHE A N 1
ATOM 845 C CA . PHE A 1 108 ? -3.652 12.711 8.07 1 98.88 108 PHE A CA 1
ATOM 846 C C . PHE A 1 108 ? -2.68 13.055 9.188 1 98.88 108 PHE A C 1
ATOM 848 O O . PHE A 1 108 ? -2.059 14.125 9.172 1 98.88 108 PHE A O 1
ATOM 855 N N . GLY A 1 109 ? -2.533 12.148 10.148 1 98.88 109 GLY A N 1
ATOM 856 C CA . GLY A 1 109 ? -1.517 12.336 11.172 1 98.88 109 GLY A CA 1
ATOM 857 C C . GLY A 1 109 ? -0.119 12.492 10.602 1 98.88 109 GLY A C 1
ATOM 858 O O . GLY A 1 109 ? 0.667 13.312 11.086 1 98.88 109 GLY A O 1
ATOM 859 N N . ILE A 1 110 ? 0.137 11.695 9.594 1 98.56 110 ILE A N 1
ATOM 860 C CA . ILE A 1 110 ? 1.425 11.82 8.914 1 98.56 110 ILE A CA 1
ATOM 861 C C . ILE A 1 110 ? 1.536 13.195 8.266 1 98.56 110 ILE A C 1
ATOM 863 O O . ILE A 1 110 ? 2.584 13.844 8.336 1 98.56 110 ILE A O 1
ATOM 867 N N . VAL A 1 111 ? 0.514 13.68 7.629 1 98.62 111 VAL A N 1
ATOM 868 C CA . VAL A 1 111 ? 0.474 15.008 7.023 1 98.62 111 VAL A CA 1
ATOM 869 C C . VAL A 1 111 ? 0.791 16.062 8.078 1 98.62 111 VAL A C 1
ATOM 871 O O . VAL A 1 111 ? 1.58 16.984 7.832 1 98.62 111 VAL A O 1
ATOM 874 N N . LEU A 1 112 ? 0.166 15.938 9.25 1 98.81 112 LEU A N 1
ATOM 875 C CA . LEU A 1 112 ? 0.429 16.891 10.328 1 98.81 112 LEU A CA 1
ATOM 876 C C . LEU A 1 112 ? 1.904 16.875 10.711 1 98.81 112 LEU A C 1
ATOM 878 O O . LEU A 1 112 ? 2.5 17.922 10.938 1 98.81 112 LEU A O 1
ATOM 882 N N . LEU A 1 113 ? 2.451 15.703 10.797 1 98.56 113 LEU A N 1
ATOM 883 C CA . LEU A 1 113 ? 3.865 15.609 11.148 1 98.56 113 LEU A CA 1
ATOM 884 C C . LEU A 1 113 ? 4.734 16.266 10.078 1 98.56 113 LEU A C 1
ATOM 886 O O . LEU A 1 113 ? 5.75 16.891 10.391 1 98.56 113 LEU A O 1
ATOM 890 N N . GLU A 1 114 ? 4.332 16.109 8.828 1 97.5 114 GLU A N 1
ATOM 891 C CA . GLU A 1 114 ? 5.055 16.781 7.754 1 97.5 114 GLU A CA 1
ATOM 892 C C . GLU A 1 114 ? 4.961 18.297 7.887 1 97.5 114 GLU A C 1
ATOM 894 O O . GLU A 1 114 ? 5.938 19 7.648 1 97.5 114 GLU A O 1
ATOM 899 N N . ILE A 1 115 ? 3.826 18.75 8.242 1 97.06 115 ILE A N 1
ATOM 900 C CA . ILE A 1 115 ? 3.588 20.172 8.422 1 97.06 115 ILE A CA 1
ATOM 901 C C . ILE A 1 115 ? 4.492 20.719 9.531 1 97.06 115 ILE A C 1
ATOM 903 O O . ILE A 1 115 ? 5.047 21.812 9.414 1 97.06 115 ILE A O 1
ATOM 907 N N . ILE A 1 116 ? 4.656 19.969 10.547 1 97.38 116 ILE A N 1
ATOM 908 C CA . ILE A 1 116 ? 5.445 20.359 11.711 1 97.38 116 ILE A CA 1
ATOM 909 C C . ILE A 1 116 ? 6.93 20.328 11.359 1 97.38 116 ILE A C 1
ATOM 911 O O . ILE A 1 116 ? 7.66 21.281 11.664 1 97.38 116 ILE A O 1
ATOM 915 N N . THR A 1 117 ? 7.359 19.281 10.695 1 96.44 117 THR A N 1
ATOM 916 C CA . THR A 1 117 ? 8.781 18.969 10.617 1 96.44 117 THR A CA 1
ATOM 917 C C . THR A 1 117 ? 9.367 19.438 9.289 1 96.44 117 THR A C 1
ATOM 919 O O . THR A 1 117 ? 10.586 19.594 9.164 1 96.44 117 THR A O 1
ATOM 922 N N . GLY A 1 118 ? 8.516 19.531 8.289 1 94.44 118 GLY A N 1
ATOM 923 C CA . GLY A 1 118 ? 9 19.797 6.945 1 94.44 118 GLY A CA 1
ATOM 924 C C . GLY A 1 118 ? 9.68 18.594 6.312 1 94.44 118 GLY A C 1
ATOM 925 O O . GLY A 1 118 ? 10.32 18.719 5.266 1 94.44 118 GLY A O 1
ATOM 926 N N . LYS A 1 119 ? 9.594 17.469 6.969 1 93.62 119 LYS A N 1
ATOM 927 C CA . LYS A 1 119 ? 10.266 16.266 6.5 1 93.62 119 LYS A CA 1
ATOM 928 C C . LYS A 1 119 ? 9.297 15.328 5.793 1 93.62 119 LYS A C 1
ATOM 930 O O . LYS A 1 119 ? 8.094 15.367 6.047 1 93.62 119 LYS A O 1
ATOM 935 N N . PRO A 1 120 ? 9.836 14.531 4.855 1 92.94 120 PRO A N 1
ATOM 936 C CA . PRO A 1 120 ? 8.977 13.539 4.215 1 92.94 120 PRO A CA 1
ATOM 937 C C . PRO A 1 120 ? 8.602 12.391 5.152 1 92.94 120 PRO A C 1
ATOM 939 O O . PRO A 1 120 ? 9.203 12.242 6.219 1 92.94 120 PRO A O 1
ATOM 942 N N . PRO A 1 121 ? 7.555 11.617 4.766 1 94.44 121 PRO A N 1
ATOM 943 C CA . PRO A 1 121 ? 7.09 10.531 5.633 1 94.44 121 PRO A CA 1
ATOM 944 C C . PRO A 1 121 ? 8.172 9.492 5.906 1 94.44 121 PRO A C 1
ATOM 946 O O . PRO A 1 121 ? 8.141 8.812 6.938 1 94.44 121 PRO A O 1
ATOM 949 N N . VAL A 1 122 ? 9.055 9.391 4.961 1 91.88 122 VAL A N 1
ATOM 950 C CA . VAL A 1 122 ? 10.164 8.461 5.109 1 91.88 122 VAL A CA 1
ATOM 951 C C . VAL A 1 122 ? 11.484 9.195 4.914 1 91.88 122 VAL A C 1
ATOM 953 O O . VAL A 1 122 ? 11.672 9.898 3.916 1 91.88 122 VAL A O 1
ATOM 956 N N . LEU A 1 123 ? 12.328 9 5.91 1 86.75 123 LEU A N 1
ATOM 957 C CA . LEU A 1 123 ? 13.617 9.672 5.91 1 86.75 123 LEU A CA 1
ATOM 958 C C . LEU A 1 123 ? 14.75 8.68 5.688 1 86.75 123 LEU A C 1
ATOM 960 O O . LEU A 1 123 ? 14.656 7.52 6.098 1 86.75 123 LEU A O 1
ATOM 964 N N . MET A 1 124 ? 15.75 9.203 4.863 1 75.94 124 MET A N 1
ATOM 965 C CA . MET A 1 124 ? 16.938 8.375 4.684 1 75.94 124 MET A CA 1
ATOM 966 C C . MET A 1 124 ? 18.094 8.875 5.559 1 75.94 124 MET A C 1
ATOM 968 O O . MET A 1 124 ? 18.406 10.07 5.559 1 75.94 124 MET A O 1
ATOM 972 N N . ASP A 1 125 ? 18.531 8.344 6.852 1 66.62 125 ASP A N 1
ATOM 973 C CA . ASP A 1 125 ? 19.766 8.805 7.465 1 66.62 125 ASP A CA 1
ATOM 974 C C . ASP A 1 125 ? 20.234 7.852 8.562 1 66.62 125 ASP A C 1
ATOM 976 O O . ASP A 1 125 ? 19.578 7.742 9.609 1 66.62 125 ASP A O 1
ATOM 980 N N . PRO A 1 126 ? 21.328 7.566 8.469 1 64.88 126 PRO A N 1
ATOM 981 C CA . PRO A 1 126 ? 21.953 6.477 7.723 1 64.88 126 PRO A CA 1
ATOM 982 C C . PRO A 1 126 ? 21.031 5.285 7.508 1 64.88 126 PRO A C 1
ATOM 984 O O . PRO A 1 126 ? 21.266 4.457 6.625 1 64.88 126 PRO A O 1
ATOM 987 N N . HIS A 1 127 ? 19.984 5.32 8.438 1 74.5 127 HIS A N 1
ATOM 988 C CA . HIS A 1 127 ? 18.953 4.301 8.312 1 74.5 127 HIS A CA 1
ATOM 989 C C . HIS A 1 127 ? 17.625 4.91 7.898 1 74.5 127 HIS A C 1
ATOM 991 O O . HIS A 1 127 ? 17.438 6.129 7.973 1 74.5 127 HIS A O 1
ATOM 997 N N . THR A 1 128 ? 16.812 4.043 7.336 1 79.19 128 THR A N 1
ATOM 998 C CA . THR A 1 128 ? 15.492 4.512 6.941 1 79.19 128 THR A CA 1
ATOM 999 C C . THR A 1 128 ? 14.578 4.645 8.156 1 79.19 128 THR A C 1
ATOM 1001 O O . THR A 1 128 ? 14.5 3.73 8.984 1 79.19 128 THR A O 1
ATOM 1004 N N . TYR A 1 129 ? 14.008 5.867 8.352 1 84.88 129 TYR A N 1
ATOM 1005 C CA . TYR A 1 129 ? 13.062 6.117 9.438 1 84.88 129 TYR A CA 1
ATOM 1006 C C . TYR A 1 129 ? 11.695 6.508 8.898 1 84.88 129 TYR A C 1
ATOM 1008 O O . TYR A 1 129 ? 11.602 7.25 7.914 1 84.88 129 TYR A O 1
ATOM 1016 N N . HIS A 1 130 ? 10.781 5.914 9.578 1 92.81 130 HIS A N 1
ATOM 1017 C CA . HIS A 1 130 ? 9.43 6.426 9.406 1 92.81 130 HIS A CA 1
ATOM 1018 C C . HIS A 1 130 ? 9.203 7.676 10.258 1 92.81 130 HIS A C 1
ATOM 1020 O O . HIS A 1 130 ? 9.656 7.742 11.406 1 92.81 130 HIS A O 1
ATOM 1026 N N . LEU A 1 131 ? 8.594 8.609 9.758 1 95.44 131 LEU A N 1
ATOM 1027 C CA . LEU A 1 131 ? 8.516 9.945 10.344 1 95.44 131 LEU A CA 1
ATOM 1028 C C . LEU A 1 131 ? 7.965 9.891 11.766 1 95.44 131 LEU A C 1
ATOM 1030 O O . LEU A 1 131 ? 8.523 10.508 12.672 1 95.44 131 LEU A O 1
ATOM 1034 N N . PRO A 1 132 ? 6.84 9.148 12.062 1 96.62 132 PRO A N 1
ATOM 1035 C CA . PRO A 1 132 ? 6.371 9.078 13.445 1 96.62 132 PRO A CA 1
ATOM 1036 C C . PRO A 1 132 ? 7.441 8.57 14.406 1 96.62 132 PRO A C 1
ATOM 1038 O O . PRO A 1 132 ? 7.559 9.062 15.531 1 96.62 132 PRO A O 1
ATOM 1041 N N . ASN A 1 133 ? 8.195 7.664 13.93 1 94.31 133 ASN A N 1
ATOM 1042 C CA . ASN A 1 133 ? 9.25 7.121 14.773 1 94.31 133 ASN A CA 1
ATOM 1043 C C . ASN A 1 133 ? 10.375 8.125 14.984 1 94.31 133 ASN A C 1
ATOM 1045 O O . ASN A 1 133 ? 10.914 8.25 16.094 1 94.31 133 ASN A O 1
ATOM 1049 N N . TRP A 1 134 ? 10.75 8.75 13.945 1 94.56 134 TRP A N 1
ATOM 1050 C CA . TRP A 1 134 ? 11.758 9.789 14.047 1 94.56 134 TRP A CA 1
ATOM 1051 C C . TRP A 1 134 ? 11.344 10.859 15.055 1 94.56 134 TRP A C 1
ATOM 1053 O O . TRP A 1 134 ? 12.141 11.266 15.906 1 94.56 134 TRP A O 1
ATOM 1063 N N . VAL A 1 135 ? 10.094 11.289 14.969 1 96.81 135 VAL A N 1
ATOM 1064 C CA . VAL A 1 135 ? 9.555 12.32 15.852 1 96.81 135 VAL A CA 1
ATOM 1065 C C . VAL A 1 135 ? 9.602 11.828 17.297 1 96.81 135 VAL A C 1
ATOM 1067 O O . VAL A 1 135 ? 10.055 12.547 18.188 1 96.81 135 VAL A O 1
ATOM 1070 N N . ARG A 1 136 ? 9.141 10.594 17.516 1 95.44 136 ARG A N 1
ATOM 1071 C CA . ARG A 1 136 ? 9.148 10.023 18.859 1 95.44 136 ARG A CA 1
ATOM 1072 C C . ARG A 1 136 ? 10.555 10 19.438 1 95.44 136 ARG A C 1
ATOM 1074 O O . ARG A 1 136 ? 10.766 10.375 20.594 1 95.44 136 ARG A O 1
ATOM 1081 N N . GLN A 1 137 ? 11.469 9.602 18.641 1 93.38 137 GLN A N 1
ATOM 1082 C CA . GLN A 1 137 ? 12.852 9.492 19.094 1 93.38 137 GLN A CA 1
ATOM 1083 C C . GLN A 1 137 ? 13.445 10.867 19.406 1 93.38 137 GLN A C 1
ATOM 1085 O O . GLN A 1 137 ? 14.125 11.039 20.406 1 93.38 137 GLN A O 1
ATOM 1090 N N . LYS A 1 138 ? 13.227 11.812 18.547 1 94.25 138 LYS A N 1
ATOM 1091 C CA . LYS A 1 138 ? 13.766 13.156 18.719 1 94.25 138 LYS A CA 1
ATOM 1092 C C . LYS A 1 138 ? 13.203 13.812 19.969 1 94.25 138 LYS A C 1
ATOM 1094 O O . LYS A 1 138 ? 13.93 14.477 20.719 1 94.25 138 LYS A O 1
ATOM 1099 N N . ILE A 1 139 ? 11.953 13.625 20.172 1 93.81 139 ILE A N 1
ATOM 1100 C CA . ILE A 1 139 ? 11.328 14.211 21.359 1 93.81 139 ILE A CA 1
ATOM 1101 C C . ILE A 1 139 ? 11.859 13.531 22.609 1 93.81 139 ILE A C 1
ATOM 1103 O O . ILE A 1 139 ? 12.141 14.203 23.609 1 93.81 139 ILE A O 1
ATOM 1107 N N . ALA A 1 140 ? 12.008 12.211 22.562 1 93.38 140 ALA A N 1
ATOM 1108 C CA . ALA A 1 140 ? 12.5 11.453 23.703 1 93.38 140 ALA A CA 1
ATOM 1109 C C . ALA A 1 140 ? 13.914 11.883 24.078 1 93.38 140 ALA A C 1
ATOM 1111 O O . ALA A 1 140 ? 14.258 11.93 25.266 1 93.38 140 ALA A O 1
ATOM 1112 N N . LYS A 1 141 ? 14.766 12.203 23.141 1 92.19 141 LYS A N 1
ATOM 1113 C CA . LYS A 1 141 ? 16.172 12.508 23.359 1 92.19 141 LYS A CA 1
ATOM 1114 C C . LYS A 1 141 ? 16.391 14.016 23.516 1 92.19 141 LYS A C 1
ATOM 1116 O O . LYS A 1 141 ? 17.484 14.453 23.891 1 92.19 141 LYS A O 1
ATOM 1121 N N . GLY A 1 142 ? 15.43 14.703 23.188 1 91.25 142 GLY A N 1
ATOM 1122 C CA . GLY A 1 142 ? 15.57 16.156 23.203 1 91.25 142 GLY A CA 1
ATOM 1123 C C . GLY A 1 142 ? 14.273 16.875 23.531 1 91.25 142 GLY A C 1
ATOM 1124 O O . GLY A 1 142 ? 13.602 16.531 24.516 1 91.25 142 GLY A O 1
ATOM 1125 N N . SER A 1 143 ? 14.078 17.969 22.672 1 88.81 143 SER A N 1
ATOM 1126 C CA . SER A 1 143 ? 12.891 18.781 22.891 1 88.81 143 SER A CA 1
ATOM 1127 C C . SER A 1 143 ? 12.023 18.844 21.641 1 88.81 143 SER A C 1
ATOM 1129 O O . SER A 1 143 ? 12.469 18.453 20.547 1 88.81 143 SER A O 1
ATOM 1131 N N . ILE A 1 144 ? 10.812 19.219 21.844 1 92.31 144 ILE A N 1
ATOM 1132 C CA . ILE A 1 144 ? 9.852 19.359 20.75 1 92.31 144 ILE A CA 1
ATOM 1133 C C . ILE A 1 144 ? 10.383 20.328 19.703 1 92.31 144 ILE A C 1
ATOM 1135 O O . ILE A 1 144 ? 10.07 20.203 18.516 1 92.31 144 ILE A O 1
ATOM 1139 N N . GLN A 1 145 ? 11.25 21.266 20.109 1 91.56 145 GLN A N 1
ATOM 1140 C CA . GLN A 1 145 ? 11.828 22.234 19.172 1 91.56 145 GLN A CA 1
ATOM 1141 C C . GLN A 1 145 ? 12.758 21.562 18.172 1 91.56 145 GLN A C 1
ATOM 1143 O O . GLN A 1 145 ? 13.008 22.094 17.094 1 91.56 145 GLN A O 1
ATOM 1148 N N . ASP A 1 146 ? 13.242 20.344 18.516 1 93.88 146 ASP A N 1
ATOM 1149 C CA . ASP A 1 146 ? 14.211 19.625 17.703 1 93.88 146 ASP A CA 1
ATOM 1150 C C . ASP A 1 146 ? 13.555 19.062 16.438 1 93.88 146 ASP A C 1
ATOM 1152 O O . ASP A 1 146 ? 14.242 18.703 15.484 1 93.88 146 ASP A O 1
ATOM 1156 N N . ILE A 1 147 ? 12.203 19 16.453 1 95.94 147 ILE A N 1
ATOM 1157 C CA . ILE A 1 147 ? 11.555 18.359 15.328 1 95.94 147 ILE A CA 1
ATOM 1158 C C . ILE A 1 147 ? 10.969 19.422 14.391 1 95.94 147 ILE A C 1
ATOM 1160 O O . ILE A 1 147 ? 10.547 19.109 13.281 1 95.94 147 ILE A O 1
ATOM 1164 N N . VAL A 1 148 ? 11.008 20.672 14.75 1 96 148 VAL A N 1
ATOM 1165 C CA . VAL A 1 148 ? 10.328 21.734 14.023 1 96 148 VAL A CA 1
ATOM 1166 C C . VAL A 1 148 ? 11.109 22.078 12.758 1 96 148 VAL A C 1
ATOM 1168 O O . VAL A 1 148 ? 12.344 22.156 12.781 1 96 148 VAL A O 1
ATOM 1171 N N . ASP A 1 149 ? 10.398 22.219 11.688 1 94.81 149 ASP A N 1
ATOM 1172 C CA . ASP A 1 149 ? 10.984 22.734 10.453 1 94.81 149 ASP A CA 1
ATOM 1173 C C . ASP A 1 149 ? 11.805 24 10.719 1 94.81 149 ASP A C 1
ATOM 1175 O O . ASP A 1 149 ? 11.273 25 11.195 1 94.81 149 ASP A O 1
ATOM 1179 N N . LYS A 1 150 ? 13.016 23.984 10.352 1 91.06 150 LYS A N 1
ATOM 1180 C CA . LYS A 1 150 ? 13.922 25.109 10.617 1 91.06 150 LYS A CA 1
ATOM 1181 C C . LYS A 1 150 ? 13.469 26.359 9.891 1 91.06 150 LYS A C 1
ATOM 1183 O O . LYS A 1 150 ? 13.773 27.484 10.32 1 91.06 150 LYS A O 1
ATOM 1188 N N . ARG A 1 151 ? 12.75 26.297 8.891 1 90.5 151 ARG A N 1
ATOM 1189 C CA . ARG A 1 151 ? 12.289 27.438 8.109 1 90.5 151 ARG A CA 1
ATOM 1190 C C . ARG A 1 151 ? 11.273 28.266 8.891 1 90.5 151 ARG A C 1
ATOM 1192 O O . ARG A 1 151 ? 10.992 29.406 8.539 1 90.5 151 ARG A O 1
ATOM 1199 N N . LEU A 1 152 ? 10.742 27.484 9.93 1 91 152 LEU A N 1
ATOM 1200 C CA . LEU A 1 152 ? 9.797 28.219 10.766 1 91 152 LEU A CA 1
ATOM 1201 C C . LEU A 1 152 ? 10.531 29.141 11.742 1 91 152 LEU A C 1
ATOM 1203 O O . LEU A 1 152 ? 9.922 30.031 12.336 1 91 152 LEU A O 1
ATOM 1207 N N . LEU A 1 153 ? 11.797 28.891 11.875 1 82.38 153 LEU A N 1
ATOM 1208 C CA . LEU A 1 153 ? 12.617 29.641 12.82 1 82.38 153 LEU A CA 1
ATOM 1209 C C . LEU A 1 153 ? 11.969 29.688 14.195 1 82.38 153 LEU A C 1
ATOM 1211 O O . LEU A 1 153 ? 11.695 28.641 14.781 1 82.38 153 LEU A O 1
ATOM 1215 N N . ASP A 1 154 ? 11.57 30.734 14.742 1 81.69 154 ASP A N 1
ATOM 1216 C CA . ASP A 1 154 ? 10.898 30.859 16.031 1 81.69 154 ASP A CA 1
ATOM 1217 C C . ASP A 1 154 ? 9.555 31.562 15.875 1 81.69 154 ASP A C 1
ATOM 1219 O O . ASP A 1 154 ? 9.055 32.188 16.828 1 81.69 154 ASP A O 1
ATOM 1223 N N . GLN A 1 155 ? 9.125 31.359 14.664 1 87.5 155 GLN A N 1
ATOM 1224 C CA . GLN A 1 155 ? 7.863 32.062 14.398 1 87.5 155 GLN A CA 1
ATOM 1225 C C . GLN A 1 155 ? 6.676 31.109 14.57 1 87.5 155 GLN A C 1
ATOM 1227 O O . GLN A 1 155 ? 5.922 30.875 13.625 1 87.5 155 GLN A O 1
ATOM 1232 N N . TYR A 1 156 ? 6.566 30.5 15.664 1 91 156 TYR A N 1
ATOM 1233 C CA . TYR A 1 156 ? 5.441 29.656 16.062 1 91 156 TYR A CA 1
ATOM 1234 C C . TYR A 1 156 ? 5.203 29.75 17.562 1 91 156 TYR A C 1
ATOM 1236 O O . TYR A 1 156 ? 6.113 30.094 18.328 1 91 156 TYR A O 1
ATOM 1244 N N . ASP A 1 157 ? 3.979 29.609 17.984 1 91.44 157 ASP A N 1
ATOM 1245 C CA . ASP A 1 157 ? 3.637 29.516 19.391 1 91.44 157 ASP A CA 1
ATOM 1246 C C . ASP A 1 157 ? 3.961 28.125 19.953 1 91.44 157 ASP A C 1
ATOM 1248 O O . ASP A 1 157 ? 3.502 27.125 19.422 1 91.44 157 ASP A O 1
ATOM 1252 N N . ALA A 1 158 ? 4.734 28.109 21.047 1 91.44 158 ALA A N 1
ATOM 1253 C CA . ALA A 1 158 ? 5.207 26.859 21.625 1 91.44 158 ALA A CA 1
ATOM 1254 C C . ALA A 1 158 ? 4.035 25.969 22.062 1 91.44 158 ALA A C 1
ATOM 1256 O O . ALA A 1 158 ? 4.074 24.75 21.906 1 91.44 158 ALA A O 1
ATOM 1257 N N . ASN A 1 159 ? 3.045 26.562 22.641 1 93.75 159 ASN A N 1
ATOM 1258 C CA . ASN A 1 159 ? 1.875 25.812 23.078 1 93.75 159 ASN A CA 1
ATOM 1259 C C . ASN A 1 159 ? 1.101 25.25 21.891 1 93.75 159 ASN A C 1
ATOM 1261 O O . ASN A 1 159 ? 0.619 24.109 21.938 1 93.75 159 ASN A O 1
ATOM 1265 N N . SER A 1 160 ? 0.989 26.094 20.875 1 95.81 160 SER A N 1
ATOM 1266 C CA . SER A 1 160 ? 0.344 25.656 19.641 1 95.81 160 SER A CA 1
ATOM 1267 C C . SER A 1 160 ? 1.094 24.484 19.016 1 95.81 160 SER A C 1
ATOM 1269 O O . SER A 1 160 ? 0.481 23.484 18.625 1 95.81 160 SER A O 1
ATOM 1271 N N . LEU A 1 161 ? 2.367 24.609 19.016 1 96.56 161 LEU A N 1
ATOM 1272 C CA . LEU A 1 161 ? 3.203 23.547 18.469 1 96.56 161 LEU A CA 1
ATOM 1273 C C . LEU A 1 161 ? 2.994 22.25 19.25 1 96.56 161 LEU A C 1
ATOM 1275 O O . LEU A 1 161 ? 2.768 21.188 18.6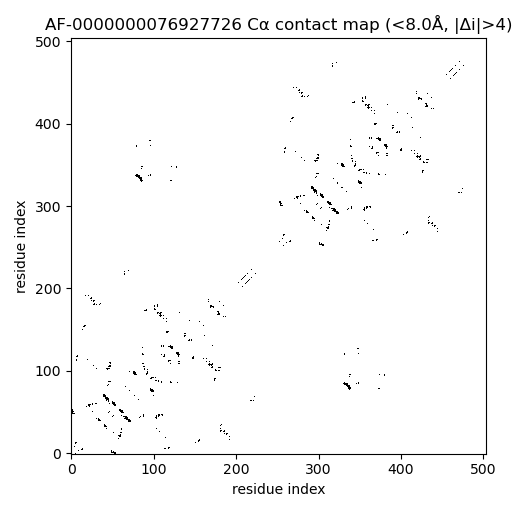56 1 96.56 161 LEU A O 1
ATOM 1279 N N . GLN A 1 162 ? 3.049 22.328 20.547 1 96.75 162 GLN A N 1
ATOM 1280 C CA . GLN A 1 162 ? 2.854 21.172 21.406 1 96.75 162 GLN A CA 1
ATOM 1281 C C . GLN A 1 162 ? 1.501 20.516 21.125 1 96.75 162 GLN A C 1
ATOM 1283 O O . GLN A 1 162 ? 1.409 19.281 21.031 1 96.75 162 GLN A O 1
ATOM 1288 N N . SER A 1 163 ? 0.516 21.328 21 1 97.94 163 SER A N 1
ATOM 1289 C CA . SER A 1 163 ? -0.838 20.828 20.781 1 97.94 163 SER A CA 1
ATOM 1290 C C . SER A 1 163 ? -0.941 20.062 19.469 1 97.94 163 SER A C 1
ATOM 1292 O O . SER A 1 163 ? -1.573 19.016 19.391 1 97.94 163 SER A O 1
ATOM 1294 N N . VAL A 1 164 ? -0.316 20.609 18.406 1 98.38 164 VAL A N 1
ATOM 1295 C CA . VAL A 1 164 ? -0.4 19.969 17.094 1 98.38 164 VAL A CA 1
ATOM 1296 C C . VAL A 1 164 ? 0.42 18.688 17.094 1 98.38 164 VAL A C 1
ATOM 1298 O O . VAL A 1 164 ? 0.021 17.688 16.469 1 98.38 164 VAL A O 1
ATOM 1301 N N . VAL A 1 165 ? 1.549 18.672 17.781 1 98.31 165 VAL A N 1
ATOM 1302 C CA . VAL A 1 165 ? 2.355 17.469 17.875 1 98.31 165 VAL A CA 1
ATOM 1303 C C . VAL A 1 165 ? 1.555 16.375 18.578 1 98.31 165 VAL A C 1
ATOM 1305 O O . VAL A 1 165 ? 1.5 15.234 18.109 1 98.31 165 VAL A O 1
ATOM 1308 N N . ASP A 1 166 ? 0.92 16.75 19.688 1 98.19 166 ASP A N 1
ATOM 1309 C CA . ASP A 1 166 ? 0.105 15.789 20.422 1 98.19 166 ASP A CA 1
ATOM 1310 C C . ASP A 1 166 ? -1.021 15.242 19.547 1 98.19 166 ASP A C 1
ATOM 1312 O O . ASP A 1 166 ? -1.287 14.039 19.562 1 98.19 166 ASP A O 1
ATOM 1316 N N . LEU A 1 167 ? -1.638 16.109 18.875 1 98.81 167 LEU A N 1
ATOM 1317 C CA . LEU A 1 167 ? -2.719 15.711 17.969 1 98.81 167 LEU A CA 1
ATOM 1318 C C . LEU A 1 167 ? -2.213 14.75 16.906 1 98.81 167 LEU A C 1
ATOM 1320 O O . LEU A 1 167 ? -2.822 13.711 16.656 1 98.81 167 LEU A O 1
ATOM 1324 N N . ALA A 1 168 ? -1.123 15.102 16.234 1 98.88 168 ALA A N 1
ATOM 1325 C CA . ALA A 1 168 ? -0.538 14.273 15.188 1 98.88 168 ALA A CA 1
ATOM 1326 C C . ALA A 1 168 ? -0.19 12.883 15.719 1 98.88 168 ALA A C 1
ATOM 1328 O O . ALA A 1 168 ? -0.49 11.875 15.078 1 98.88 168 ALA A O 1
ATOM 1329 N N . MET A 1 169 ? 0.368 12.852 16.938 1 98.56 169 MET A N 1
ATOM 1330 C CA . MET A 1 169 ? 0.786 11.594 17.531 1 98.56 169 MET A CA 1
ATOM 1331 C C . MET A 1 169 ? -0.423 10.742 17.906 1 98.56 169 MET A C 1
ATOM 1333 O O . MET A 1 169 ? -0.37 9.516 17.844 1 98.56 169 MET A O 1
ATOM 1337 N N . ASN A 1 170 ? -1.519 11.414 18.312 1 98.75 170 ASN A N 1
ATOM 1338 C CA . ASN A 1 170 ? -2.764 10.688 18.562 1 98.75 170 ASN A CA 1
ATOM 1339 C C . ASN A 1 170 ? -3.311 10.078 17.281 1 98.75 170 ASN A C 1
ATOM 1341 O O . ASN A 1 170 ? -3.812 8.953 17.281 1 98.75 170 ASN A O 1
ATOM 1345 N N . CYS A 1 171 ? -3.209 10.75 16.188 1 98.88 171 CYS A N 1
ATOM 1346 C CA . CYS A 1 171 ? -3.73 10.297 14.906 1 98.88 171 CYS A CA 1
ATOM 1347 C C . CYS A 1 171 ? -2.969 9.078 14.406 1 98.88 171 CYS A C 1
ATOM 1349 O O . CYS A 1 171 ? -3.533 8.227 13.719 1 98.88 171 CYS A O 1
ATOM 1351 N N . VAL A 1 172 ? -1.689 8.945 14.773 1 98.5 172 VAL A N 1
ATOM 1352 C CA . VAL A 1 172 ? -0.872 7.895 14.18 1 98.5 172 VAL A CA 1
ATOM 1353 C C . VAL A 1 172 ? -0.706 6.746 15.172 1 98.5 172 VAL A C 1
ATOM 1355 O O . VAL A 1 172 ? 0.261 5.984 15.094 1 98.5 172 VAL A O 1
ATOM 1358 N N . GLU A 1 173 ? -1.61 6.691 16.141 1 98.25 173 GLU A N 1
ATOM 1359 C CA . GLU A 1 173 ? -1.626 5.516 17 1 98.25 173 GLU A CA 1
ATOM 1360 C C . GLU A 1 173 ? -1.798 4.238 16.188 1 98.25 173 GLU A C 1
ATOM 1362 O O . GLU A 1 173 ? -2.506 4.227 15.18 1 98.25 173 GLU A O 1
ATOM 1367 N N . SER A 1 174 ? -1.22 3.129 16.609 1 95.94 174 SER A N 1
ATOM 1368 C CA . SER A 1 174 ? -1.231 1.868 15.875 1 95.94 174 SER A CA 1
ATOM 1369 C C . SER A 1 174 ? -2.641 1.295 15.789 1 95.94 174 SER A C 1
ATOM 1371 O O . SER A 1 174 ? -3.055 0.814 14.727 1 95.94 174 SER A O 1
ATOM 1373 N N . ALA A 1 175 ? -3.385 1.361 16.891 1 96.12 175 ALA A N 1
ATOM 1374 C CA . ALA A 1 175 ? -4.758 0.863 16.922 1 96.12 175 ALA A CA 1
ATOM 1375 C C . ALA A 1 175 ? -5.742 1.952 16.5 1 96.12 175 ALA A C 1
ATOM 1377 O O . ALA A 1 175 ? -5.754 3.039 17.094 1 96.12 175 ALA A O 1
ATOM 1378 N N . ALA A 1 176 ? -6.582 1.637 15.586 1 95.62 176 ALA A N 1
ATOM 1379 C CA . ALA A 1 176 ? -7.543 2.6 15.055 1 95.62 176 ALA A CA 1
ATOM 1380 C C . ALA A 1 176 ? -8.438 3.146 16.156 1 95.62 176 ALA A C 1
ATOM 1382 O O . ALA A 1 176 ? -8.812 4.32 16.141 1 95.62 176 ALA A O 1
ATOM 1383 N N . ILE A 1 177 ? -8.789 2.363 17.141 1 96.5 177 ILE A N 1
ATOM 1384 C CA . ILE A 1 177 ? -9.719 2.734 18.203 1 96.5 177 ILE A CA 1
ATOM 1385 C C . ILE A 1 177 ? -9.117 3.852 19.047 1 96.5 177 ILE A C 1
ATOM 1387 O O . ILE A 1 177 ? -9.844 4.609 19.688 1 96.5 177 ILE A O 1
ATOM 1391 N N . ASP A 1 178 ? -7.832 4.02 19.062 1 98.19 178 ASP A N 1
ATOM 1392 C CA . ASP A 1 178 ? -7.145 5.016 19.875 1 98.19 178 ASP A CA 1
ATOM 1393 C C . ASP A 1 178 ? -6.973 6.324 19.109 1 98.19 178 ASP A C 1
ATOM 1395 O O . ASP A 1 178 ? -6.496 7.316 19.672 1 98.19 178 ASP A O 1
ATOM 1399 N N . ARG A 1 179 ? -7.348 6.375 17.891 1 98.56 179 ARG A N 1
ATOM 1400 C CA . ARG A 1 179 ? -7.234 7.578 17.078 1 98.56 179 ARG A CA 1
ATOM 1401 C C . ARG A 1 179 ? -8.477 8.453 17.203 1 98.56 179 ARG A C 1
ATOM 1403 O O . ARG A 1 179 ? -9.586 7.941 17.391 1 98.56 179 ARG A O 1
ATOM 1410 N N . PRO A 1 180 ? -8.305 9.75 17.125 1 98.62 180 PRO A N 1
ATOM 1411 C CA . PRO A 1 180 ? -9.484 10.625 17.141 1 98.62 180 PRO A CA 1
ATOM 1412 C C . PRO A 1 180 ? -10.297 10.539 15.852 1 98.62 180 PRO A C 1
ATOM 1414 O O . PRO A 1 180 ? -9.836 9.969 14.859 1 98.62 180 PRO A O 1
ATOM 1417 N N . SER A 1 181 ? -11.523 11 15.883 1 98.06 181 SER A N 1
ATOM 1418 C CA . SER A 1 181 ? -12.289 11.234 14.656 1 98.06 181 SER A CA 1
ATOM 1419 C C . SER A 1 181 ? -11.836 12.516 13.969 1 98.06 181 SER A C 1
ATOM 1421 O O . SER A 1 181 ? -11.195 13.367 14.586 1 98.06 181 SER A O 1
ATOM 1423 N N . MET A 1 182 ? -12.211 12.633 12.695 1 98.31 182 MET A N 1
ATOM 1424 C CA . MET A 1 182 ? -11.852 13.883 12.023 1 98.31 182 MET A CA 1
ATOM 1425 C C . MET A 1 182 ? -12.625 15.055 12.625 1 98.31 182 MET A C 1
ATOM 1427 O O . MET A 1 182 ? -12.141 16.188 12.617 1 98.31 182 MET A O 1
ATOM 1431 N N . THR A 1 183 ? -13.758 14.805 13.203 1 98.5 183 THR A N 1
ATOM 1432 C CA . THR A 1 183 ? -14.477 15.836 13.93 1 98.5 183 THR A CA 1
ATOM 1433 C C . THR A 1 183 ? -13.633 16.359 15.094 1 98.5 183 THR A C 1
ATOM 1435 O O . THR A 1 183 ? -13.523 17.578 15.289 1 98.5 183 THR A O 1
ATOM 1438 N N . GLU A 1 184 ? -13.078 15.461 15.812 1 98.69 184 GLU A N 1
ATOM 1439 C CA . GLU A 1 184 ? -12.211 15.844 16.922 1 98.69 184 GLU A CA 1
ATOM 1440 C C . GLU A 1 184 ? -10.969 16.578 16.422 1 98.69 184 GLU A C 1
ATOM 1442 O O . GLU A 1 184 ? -10.547 17.562 17.031 1 98.69 184 GLU A O 1
ATOM 1447 N N . VAL A 1 185 ? -10.406 16.125 15.375 1 98.81 185 VAL A N 1
ATOM 1448 C CA . VAL A 1 185 ? -9.227 16.75 14.797 1 98.81 185 VAL A CA 1
ATOM 1449 C C . VAL A 1 185 ? -9.539 18.188 14.414 1 98.81 185 VAL A C 1
ATOM 1451 O O . VAL A 1 185 ? -8.789 19.109 14.758 1 98.81 185 VAL A O 1
ATOM 1454 N N . VAL A 1 186 ? -10.648 18.391 13.711 1 98.56 186 VAL A N 1
ATOM 1455 C CA . VAL A 1 186 ? -11.07 19.719 13.289 1 98.56 186 VAL A CA 1
ATOM 1456 C C . VAL A 1 186 ? -11.258 20.609 14.508 1 98.56 186 VAL A C 1
ATOM 1458 O O . VAL A 1 186 ? -10.781 21.75 14.523 1 98.56 186 VAL A O 1
ATOM 1461 N N . SER A 1 187 ? -11.875 20.094 15.516 1 98.44 187 SER A N 1
ATOM 1462 C CA . SER A 1 187 ? -12.141 20.859 16.719 1 98.44 187 SER A CA 1
ATOM 1463 C C . SER A 1 187 ? -10.836 21.312 17.391 1 98.44 187 SER A C 1
ATOM 1465 O O . SER A 1 187 ? -10.711 22.469 17.797 1 98.44 187 SER A O 1
ATOM 1467 N N . ARG A 1 188 ? -9.906 20.469 17.453 1 98.19 188 ARG A N 1
ATOM 1468 C CA . ARG A 1 188 ? -8.641 20.766 18.109 1 98.19 188 ARG A CA 1
ATOM 1469 C C . ARG A 1 188 ? -7.816 21.766 17.297 1 98.19 188 ARG A C 1
ATOM 1471 O O . ARG A 1 188 ? -7.125 22.609 17.859 1 98.19 188 ARG A O 1
ATOM 1478 N N . LEU A 1 189 ? -7.898 21.656 16 1 98.12 189 LEU A N 1
ATOM 1479 C CA . LEU A 1 189 ? -7.168 22.594 15.156 1 98.12 189 LEU A CA 1
ATOM 1480 C C . LEU A 1 189 ? -7.805 23.984 15.211 1 98.12 189 LEU A C 1
ATOM 1482 O O . LEU A 1 189 ? -7.098 25 15.219 1 98.12 189 LEU A O 1
ATOM 1486 N N . LYS A 1 190 ? -9.117 24.062 15.258 1 96.75 190 LYS A N 1
ATOM 1487 C CA . LYS A 1 190 ? -9.852 25.328 15.273 1 96.75 190 LYS A CA 1
ATOM 1488 C C . LYS A 1 190 ? -9.461 26.188 16.484 1 96.75 190 LYS A C 1
ATOM 1490 O O . LYS A 1 190 ? -9.344 27.406 16.375 1 96.75 190 LYS A O 1
ATOM 1495 N N . VAL A 1 191 ? -9.227 25.562 17.594 1 95.12 191 VAL A N 1
ATOM 1496 C CA . VAL A 1 191 ? -8.953 26.281 18.828 1 95.12 191 VAL A CA 1
ATOM 1497 C C . VAL A 1 191 ? -7.57 26.938 18.75 1 95.12 191 VAL A C 1
ATOM 1499 O O . VAL A 1 191 ? -7.293 27.891 19.469 1 95.12 191 VAL A O 1
ATOM 1502 N N . LEU A 1 192 ? -6.719 26.484 17.938 1 94.5 192 LEU A N 1
ATOM 1503 C CA . LEU A 1 192 ? -5.352 26.984 17.844 1 94.5 192 LEU A CA 1
ATOM 1504 C C . LEU A 1 192 ? -5.273 28.203 16.922 1 94.5 192 LEU A C 1
ATOM 1506 O O . LEU A 1 192 ? -4.242 28.859 16.859 1 94.5 192 LEU A O 1
ATOM 1510 N N . LEU A 1 193 ? -6.277 28.469 16.172 1 92.12 193 LEU A N 1
ATOM 1511 C CA . LEU A 1 193 ? -6.281 29.562 15.219 1 92.12 193 LEU A CA 1
ATOM 1512 C C . LEU A 1 193 ? -7.121 30.734 15.734 1 92.12 193 LEU A C 1
ATOM 1514 O O . LEU A 1 193 ? -8.141 30.516 16.391 1 92.12 193 LEU A O 1
ATOM 1518 N N . PRO A 1 194 ? -6.434 32.062 15.828 1 78.5 194 PRO A N 1
ATOM 1519 C CA . PRO A 1 194 ? -7.184 33.219 16.312 1 78.5 194 PRO A CA 1
ATOM 1520 C C . PRO A 1 194 ? -8.57 33.344 15.68 1 78.5 194 PRO A C 1
ATOM 1522 O O . PRO A 1 194 ? -8.758 32.969 14.523 1 78.5 194 PRO A O 1
ATOM 1525 N N . THR A 1 195 ? -9.484 33.438 16.609 1 62.44 195 THR A N 1
ATOM 1526 C CA . THR A 1 195 ? -10.828 33.75 16.141 1 62.44 195 THR A CA 1
ATOM 1527 C C . THR A 1 195 ? -10.859 35.094 15.414 1 62.44 195 THR A C 1
ATOM 1529 O O . THR A 1 195 ? -10.477 36.125 15.977 1 62.44 195 THR A O 1
ATOM 1532 N N . THR A 1 196 ? -10.07 35.406 14.523 1 50.28 196 THR A N 1
ATOM 1533 C CA . THR A 1 196 ? -10.234 36.75 13.953 1 50.28 196 THR A CA 1
ATOM 1534 C C . THR A 1 196 ? -11.688 37.188 14.039 1 50.28 196 THR A C 1
ATOM 1536 O O . THR A 1 196 ? -12.586 36.5 13.555 1 50.28 196 THR A O 1
ATOM 1539 N N . PRO A 1 197 ? -11.984 38.25 14.953 1 39.38 197 PRO A N 1
ATOM 1540 C CA . PRO A 1 197 ? -13.328 38.844 14.953 1 39.38 197 PRO A CA 1
ATOM 1541 C C . PRO A 1 197 ? -13.961 38.875 13.562 1 39.38 197 PRO A C 1
ATOM 1543 O O . PRO A 1 197 ? -15.164 39.062 13.43 1 39.38 197 PRO A O 1
ATOM 1546 N N . SER A 1 198 ? -13.234 39.625 12.656 1 35.66 198 SER A N 1
ATOM 1547 C CA . SER A 1 198 ? -13.883 40.219 11.5 1 35.66 198 SER A CA 1
ATOM 1548 C C . SER A 1 198 ? -14.641 39.156 10.688 1 35.66 198 SER A C 1
ATOM 1550 O O . SER A 1 198 ? -15.492 39.5 9.867 1 35.66 198 SER A O 1
ATOM 1552 N N . GLN A 1 199 ? -13.875 38.281 9.93 1 35.41 199 GLN A N 1
ATOM 1553 C CA . GLN A 1 199 ? -14.414 37.844 8.648 1 35.41 199 GLN A CA 1
ATOM 1554 C C . GLN A 1 199 ? -15.75 37.125 8.82 1 35.41 199 GLN A C 1
ATOM 1556 O O . GLN A 1 199 ? -15.852 36.156 9.555 1 35.41 199 GLN A O 1
ATOM 1561 N N . LYS A 1 200 ? -16.875 37.812 8.688 1 32.94 200 LYS A N 1
ATOM 1562 C CA . LYS A 1 200 ? -18.25 37.531 8.281 1 32.94 200 LYS A CA 1
ATOM 1563 C C . LYS A 1 200 ? -18.375 36.156 7.605 1 32.94 200 LYS A C 1
ATOM 1565 O O . LYS A 1 200 ? -17.359 35.562 7.25 1 32.94 200 LYS A O 1
ATOM 1570 N N . GLN A 1 201 ? -19.578 36.125 6.672 1 32.25 201 GLN A N 1
ATOM 1571 C CA . GLN A 1 201 ? -20.375 35.188 5.902 1 32.25 201 GLN A CA 1
ATOM 1572 C C . GLN A 1 201 ? -19.516 34.438 4.887 1 32.25 201 GLN A C 1
ATOM 1574 O O . GLN A 1 201 ? -19.688 34.594 3.678 1 32.25 201 GLN A O 1
ATOM 1579 N N . TYR A 1 202 ? -18.297 34.5 4.941 1 31.39 202 TYR A N 1
ATOM 1580 C CA . TYR A 1 202 ? -17.688 33.844 3.791 1 31.39 202 TYR A CA 1
ATOM 1581 C C . TYR A 1 202 ? -18.219 32.438 3.627 1 31.39 202 TYR A C 1
ATOM 1583 O O . TYR A 1 202 ? -17.703 31.672 2.807 1 31.39 202 TYR A O 1
ATOM 1591 N N . ALA A 1 203 ? -18.469 31.812 4.727 1 32.66 203 ALA A N 1
ATOM 1592 C CA . ALA A 1 203 ? -19.078 30.531 4.375 1 32.66 203 ALA A CA 1
ATOM 1593 C C . ALA A 1 203 ? -20.297 30.75 3.475 1 32.66 203 ALA A C 1
ATOM 1595 O O . ALA A 1 203 ? -21.406 30.938 3.963 1 32.66 203 ALA A O 1
ATOM 1596 N N . SER A 1 204 ? -20.234 31.656 2.584 1 30.66 204 SER A N 1
ATOM 1597 C CA . SER A 1 204 ? -21.375 31.422 1.696 1 30.66 204 SER A CA 1
ATOM 1598 C C . SER A 1 204 ? -21.531 29.938 1.377 1 30.66 204 SER A C 1
ATOM 1600 O O . SER A 1 204 ? -20.547 29.234 1.171 1 30.66 204 SER A O 1
ATOM 1602 N N . PRO A 1 205 ? -22.656 29.344 1.669 1 34.44 205 PRO A N 1
ATOM 1603 C CA . PRO A 1 205 ? -23 27.984 1.253 1 34.44 205 PRO A CA 1
ATOM 1604 C C . PRO A 1 205 ? -22.328 27.578 -0.062 1 34.44 205 PRO A C 1
ATOM 1606 O O . PRO A 1 205 ? -22.453 26.438 -0.502 1 34.44 205 PRO A O 1
ATOM 1609 N N . SER A 1 206 ? -21.812 28.578 -0.795 1 34.09 206 SER A N 1
ATOM 1610 C CA . SER A 1 206 ? -21.375 28.328 -2.164 1 34.09 206 SER A CA 1
ATOM 1611 C C . SER A 1 206 ? -19.969 27.734 -2.191 1 34.09 206 SER A C 1
ATOM 1613 O O . SER A 1 206 ? -19.641 26.922 -3.066 1 34.09 206 SER A O 1
ATOM 1615 N N . SER A 1 207 ? -19 28.281 -1.386 1 37.09 207 SER A N 1
ATOM 1616 C CA . SER A 1 207 ? -17.672 27.719 -1.556 1 37.09 207 SER A CA 1
ATOM 1617 C C . SER A 1 207 ? -17.578 26.312 -0.957 1 37.09 207 SER A C 1
ATOM 1619 O O . SER A 1 207 ? -16.875 25.453 -1.486 1 37.09 207 SER A O 1
ATOM 1621 N N . THR A 1 208 ? -18.062 26.125 0.277 1 40.03 208 THR A N 1
ATOM 1622 C CA . THR A 1 208 ? -18.219 24.75 0.74 1 40.03 208 THR A CA 1
ATOM 1623 C C . THR A 1 208 ? -19.094 23.953 -0.227 1 40.03 208 THR A C 1
ATOM 1625 O O . THR A 1 208 ? -19.016 22.719 -0.266 1 40.03 208 THR A O 1
ATOM 1628 N N . LYS A 1 209 ? -20.094 24.703 -0.851 1 41.09 209 LYS A N 1
ATOM 1629 C CA . LYS A 1 209 ? -20.922 24.109 -1.9 1 41.09 209 LYS A CA 1
ATOM 1630 C C . LYS A 1 209 ? -20.094 23.781 -3.137 1 41.09 209 LYS A C 1
ATOM 1632 O O . LYS A 1 209 ? -20.312 22.766 -3.787 1 41.09 209 LYS A O 1
ATOM 1637 N N . SER A 1 210 ? -19.172 24.703 -3.391 1 44.19 210 SER A N 1
ATOM 1638 C CA . SER A 1 210 ? -18.375 24.453 -4.586 1 44.19 210 SER A CA 1
ATOM 1639 C C . SER A 1 210 ? -17.406 23.297 -4.371 1 44.19 210 SER A C 1
ATOM 1641 O O . SER A 1 210 ? -17.219 22.469 -5.254 1 44.19 210 SER A O 1
ATOM 1643 N N . MET A 1 211 ? -16.734 23.406 -3.246 1 46.16 211 MET A N 1
ATOM 1644 C CA . MET A 1 211 ? -15.883 22.25 -2.961 1 46.16 211 MET A CA 1
ATOM 1645 C C . MET A 1 211 ? -16.719 20.984 -2.826 1 46.16 211 MET A C 1
ATOM 1647 O O . MET A 1 211 ? -16.344 19.938 -3.332 1 46.16 211 MET A O 1
ATOM 1651 N N . ASN A 1 212 ? -17.875 21.219 -2.139 1 49.41 212 ASN A N 1
ATOM 1652 C CA . ASN A 1 212 ? -18.812 20.109 -2.045 1 49.41 212 ASN A CA 1
ATOM 1653 C C . ASN A 1 212 ? -19.344 19.703 -3.418 1 49.41 212 ASN A C 1
ATOM 1655 O O . ASN A 1 212 ? -19.516 18.516 -3.693 1 49.41 212 ASN A O 1
ATOM 1659 N N . ASP A 1 213 ? -19.516 20.766 -4.188 1 49.41 213 ASP A N 1
ATOM 1660 C CA . ASP A 1 213 ? -20 20.469 -5.527 1 49.41 213 ASP A CA 1
ATOM 1661 C C . ASP A 1 213 ? -18.938 19.766 -6.367 1 49.41 213 ASP A C 1
ATOM 1663 O O . ASP A 1 213 ? -19.25 18.828 -7.105 1 49.41 213 ASP A O 1
ATOM 1667 N N . GLU A 1 214 ? -17.797 20.359 -6.277 1 49.91 214 GLU A N 1
ATOM 1668 C CA . GLU A 1 214 ? -16.734 19.688 -7.027 1 49.91 214 GLU A CA 1
ATOM 1669 C C . GLU A 1 214 ? -16.438 18.312 -6.465 1 49.91 214 GLU A C 1
ATOM 1671 O O . GLU A 1 214 ? -16.266 17.344 -7.219 1 49.91 214 GLU A O 1
ATOM 1676 N N . MET A 1 215 ? -16.453 18.328 -5.199 1 52.78 215 MET A N 1
ATOM 1677 C CA . MET A 1 215 ? -16.281 17.016 -4.57 1 52.78 215 MET A CA 1
ATOM 1678 C C . MET A 1 215 ? -17.469 16.109 -4.891 1 52.78 215 MET A C 1
ATOM 1680 O O . MET A 1 215 ? -17.281 14.914 -5.164 1 52.78 215 MET A O 1
ATOM 1684 N N . ARG A 1 216 ? -18.641 16.766 -4.844 1 49.44 216 ARG A N 1
ATOM 1685 C CA . ARG A 1 216 ? -19.828 16.016 -5.203 1 49.44 216 ARG A CA 1
ATOM 1686 C C . ARG A 1 216 ? -19.75 15.516 -6.648 1 49.44 216 ARG A C 1
ATOM 1688 O O . ARG A 1 216 ? -20.141 14.383 -6.945 1 49.44 216 ARG A O 1
ATOM 1695 N N . LYS A 1 217 ? -19.281 16.453 -7.484 1 50.22 217 LYS A N 1
ATOM 1696 C CA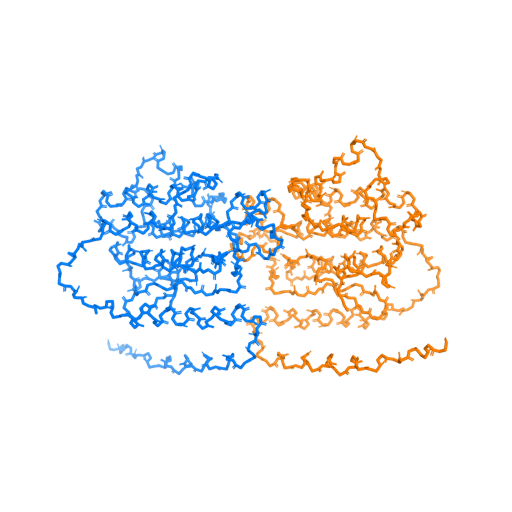 . LYS A 1 217 ? -19.188 16.047 -8.883 1 50.22 217 LYS A CA 1
ATOM 1697 C C . LYS A 1 217 ? -18.156 14.938 -9.062 1 50.22 217 LYS A C 1
ATOM 1699 O O . LYS A 1 217 ? -18.406 13.969 -9.789 1 50.22 217 LYS A O 1
ATOM 1704 N N . GLN A 1 218 ? -17.094 15.125 -8.414 1 50.72 218 GLN A N 1
ATOM 1705 C CA . GLN A 1 218 ? -16.062 14.086 -8.516 1 50.72 218 GLN A CA 1
ATOM 1706 C C . GLN A 1 218 ? -16.547 12.781 -7.871 1 50.72 218 GLN A C 1
ATOM 1708 O O . GLN A 1 218 ? -16.297 11.695 -8.398 1 50.72 218 GLN A O 1
ATOM 1713 N N . PHE A 1 219 ? -17.281 13.016 -6.836 1 49.38 219 PHE A N 1
ATOM 1714 C CA . PHE A 1 219 ? -17.828 11.867 -6.125 1 49.38 219 PHE A CA 1
ATOM 1715 C C . PHE A 1 219 ? -18.922 11.188 -6.949 1 49.38 219 PHE A C 1
ATOM 1717 O O . PHE A 1 219 ? -19 9.961 -6.996 1 49.38 219 PHE A O 1
ATOM 1724 N N . GLN A 1 220 ? -19.828 12.016 -7.41 1 48.25 220 GLN A N 1
ATOM 1725 C CA . GLN A 1 220 ? -20.859 11.43 -8.258 1 48.25 220 GLN A CA 1
ATOM 1726 C C . GLN A 1 220 ? -20.234 10.609 -9.391 1 48.25 220 GLN A C 1
ATOM 1728 O O . GLN A 1 220 ? -20.75 9.547 -9.742 1 48.25 220 GLN A O 1
ATOM 1733 N N . LEU A 1 221 ? -19.219 11.156 -9.812 1 46.72 221 LEU A N 1
ATOM 1734 C CA . LEU A 1 221 ? -18.531 10.43 -10.875 1 46.72 221 LEU A CA 1
ATOM 1735 C C . LEU A 1 221 ? -17.953 9.133 -10.344 1 46.72 221 LEU A C 1
ATOM 1737 O O . LEU A 1 221 ? -17.922 8.117 -11.055 1 46.72 221 LEU A O 1
ATOM 1741 N N . LEU A 1 222 ? -17.516 9.328 -9.164 1 43.78 222 LEU A N 1
ATOM 1742 C CA . LEU A 1 222 ? -16.891 8.164 -8.539 1 43.78 222 LEU A CA 1
ATOM 1743 C C . LEU A 1 222 ? -17.938 7.109 -8.188 1 43.78 222 LEU A C 1
ATOM 1745 O O . LEU A 1 222 ? -17.734 5.914 -8.398 1 43.78 222 LEU A O 1
ATOM 1749 N N . ILE A 1 223 ? -19.047 7.645 -7.645 1 42.81 223 ILE A N 1
ATOM 1750 C CA . ILE A 1 223 ? -20.047 6.68 -7.219 1 42.81 223 ILE A CA 1
ATOM 1751 C C . ILE A 1 223 ? -20.781 6.129 -8.445 1 42.81 223 ILE A C 1
ATOM 1753 O O . ILE A 1 223 ? -21.312 5.02 -8.406 1 42.81 223 ILE A O 1
ATOM 1757 N N . SER A 1 224 ? -21.094 7.129 -9.375 1 42.19 224 SER A N 1
ATOM 1758 C CA . SER A 1 224 ? -21.859 6.641 -10.516 1 42.19 224 SER A CA 1
ATOM 1759 C C . SER A 1 224 ? -21.062 5.629 -11.328 1 42.19 224 SER A C 1
ATOM 1761 O O . SER A 1 224 ? -21.609 4.969 -12.219 1 42.19 224 SER A O 1
ATOM 1763 N N . GLY A 1 225 ? -20.172 4.945 -10.883 1 38.06 225 GLY A N 1
ATOM 1764 C CA . GLY A 1 225 ? -19.406 3.967 -11.648 1 38.06 225 GLY A CA 1
ATOM 1765 C C . GLY A 1 225 ? -19.016 4.465 -13.023 1 38.06 225 GLY A C 1
ATOM 1766 O O . GLY A 1 225 ? -18.531 3.689 -13.859 1 38.06 225 GLY A O 1
ATOM 1767 N N . GLU A 1 226 ? -19.609 5.68 -13.594 1 32.94 226 GLU A N 1
ATOM 1768 C CA . GLU A 1 226 ? -19.359 6.156 -14.953 1 32.94 226 GLU A CA 1
ATOM 1769 C C . GLU A 1 226 ? -18 6.848 -15.055 1 32.94 226 GLU A C 1
ATOM 1771 O O . GLU A 1 226 ? -17.781 7.887 -14.422 1 32.94 226 GLU A O 1
ATOM 1776 N N . VAL A 1 227 ? -16.906 6.129 -15.273 1 33.03 227 VAL A N 1
ATOM 1777 C CA . VAL A 1 227 ? -15.664 6.723 -15.75 1 33.03 227 VAL A CA 1
ATOM 1778 C C . VAL A 1 227 ? -15.961 7.668 -16.922 1 33.03 227 VAL A C 1
ATOM 1780 O O . VAL A 1 227 ? -16.391 7.23 -17.984 1 33.03 227 VAL A O 1
ATOM 1783 N N . ASN A 1 228 ? -16.5 8.883 -16.812 1 29.48 228 ASN A N 1
ATOM 1784 C CA . ASN A 1 228 ? -16.578 9.789 -17.953 1 29.48 228 ASN A CA 1
ATOM 1785 C C . ASN A 1 228 ? -15.219 9.977 -18.625 1 29.48 228 ASN A C 1
ATOM 1787 O O . ASN A 1 228 ? -14.242 10.328 -17.969 1 29.48 228 ASN A O 1
ATOM 1791 N N . GLU A 1 229 ? -14.969 9.484 -19.859 1 28.81 229 GLU A N 1
ATOM 1792 C CA . GLU A 1 229 ? -13.914 9.594 -20.859 1 28.81 229 GLU A CA 1
ATOM 1793 C C . GLU A 1 229 ? -13.508 11.047 -21.078 1 28.81 229 GLU A C 1
ATOM 1795 O O . GLU A 1 229 ? -12.469 11.328 -21.688 1 28.81 229 GLU A O 1
ATOM 1800 N N . GLU A 1 230 ? -14.414 12.086 -20.969 1 27.59 230 GLU A N 1
ATOM 1801 C CA . GLU A 1 230 ? -14.156 13.328 -21.688 1 27.59 230 GLU A CA 1
ATOM 1802 C C . GLU A 1 230 ? -13.148 14.203 -20.953 1 27.59 230 GLU A C 1
ATOM 1804 O O . GLU A 1 230 ? -12.555 15.109 -21.531 1 27.59 230 GLU A O 1
ATOM 1809 N N . SER A 1 231 ? -13.109 14.273 -19.719 1 28.81 231 SER A N 1
ATOM 1810 C CA . SER A 1 231 ? -12.492 15.492 -19.203 1 28.81 231 SER A CA 1
ATOM 1811 C C . SER A 1 231 ? -10.977 15.375 -19.172 1 28.81 231 SER A C 1
ATOM 1813 O O . SER A 1 231 ? -10.297 16.234 -18.594 1 28.81 231 SER A O 1
ATOM 1815 N N . SER A 1 232 ? -10.359 14.43 -19.75 1 28.59 232 SER A N 1
ATOM 1816 C CA . SER A 1 232 ? -8.898 14.438 -19.734 1 28.59 232 SER A CA 1
ATOM 1817 C C . SER A 1 232 ? -8.344 15.602 -20.547 1 28.59 232 SER A C 1
ATOM 1819 O O . SER A 1 232 ? -7.133 15.766 -20.672 1 28.59 232 SER A O 1
ATOM 1821 N N . SER A 1 233 ? -9.172 16.328 -21.391 1 26.41 233 SER A N 1
ATOM 1822 C CA . SER A 1 233 ? -8.539 17.203 -22.359 1 26.41 233 SER A CA 1
ATOM 1823 C C . SER A 1 233 ? -7.988 18.469 -21.703 1 26.41 233 SER A C 1
ATOM 1825 O O . SER A 1 233 ? -7.02 19.047 -22.172 1 26.41 233 SER A O 1
ATOM 1827 N N . SER A 1 234 ? -8.734 19.125 -20.828 1 26.81 234 SER A N 1
ATOM 1828 C CA . SER A 1 234 ? -8.516 20.578 -20.766 1 26.81 234 SER A CA 1
ATOM 1829 C C . SER A 1 234 ? -7.309 20.906 -19.891 1 26.81 234 SER A C 1
ATOM 1831 O O . SER A 1 234 ? -6.824 22.047 -19.906 1 26.81 234 SER A O 1
ATOM 1833 N N . PHE A 1 235 ? -6.934 20.078 -19 1 26.08 235 PHE A N 1
ATOM 1834 C CA . PHE A 1 235 ? -6.004 20.734 -18.109 1 26.08 235 PHE A CA 1
ATOM 1835 C C . PHE A 1 235 ? -4.609 20.797 -18.719 1 26.08 235 PHE A C 1
ATOM 1837 O O . PHE A 1 235 ? -3.66 21.25 -18.062 1 26.08 235 PHE A O 1
ATOM 1844 N N . GLN A 1 236 ? -4.352 20.188 -19.875 1 24.17 236 GLN A N 1
ATOM 1845 C CA . GLN A 1 236 ? -2.977 20.172 -20.359 1 24.17 236 GLN A CA 1
ATOM 1846 C C . GLN A 1 236 ? -2.537 21.562 -20.797 1 24.17 236 GLN A C 1
ATOM 1848 O O . GLN A 1 236 ? -1.351 21.812 -21.016 1 24.17 236 GLN A O 1
ATOM 1853 N N . SER A 1 237 ? -3.416 22.422 -21.281 1 24.66 237 SER A N 1
ATOM 1854 C CA . SER A 1 237 ? -2.922 23.453 -22.172 1 24.66 237 SER A CA 1
ATOM 1855 C C . SER A 1 237 ? -2.188 24.562 -21.422 1 24.66 237 SER A C 1
ATOM 1857 O O . SER A 1 237 ? -1.331 25.25 -21.969 1 24.66 237 SER A O 1
ATOM 1859 N N . GLY A 1 238 ? -2.57 24.953 -20.234 1 23.08 238 GLY A N 1
ATOM 1860 C CA . GLY A 1 238 ? -2.238 26.328 -19.953 1 23.08 238 GLY A CA 1
ATOM 1861 C C . GLY A 1 238 ? -0.784 26.531 -19.562 1 23.08 238 GLY A C 1
ATOM 1862 O O . GLY A 1 238 ? -0.338 27.672 -19.375 1 23.08 238 GLY A O 1
ATOM 1863 N N . TYR A 1 239 ? -0.115 25.531 -19.062 1 22.88 239 TYR A N 1
ATOM 1864 C CA . TYR A 1 239 ? 1.111 25.984 -18.422 1 22.88 239 TYR A CA 1
ATOM 1865 C C . TYR A 1 239 ? 2.219 26.203 -19.438 1 22.88 239 TYR A C 1
ATOM 1867 O O . TYR A 1 239 ? 3.373 26.453 -19.078 1 22.88 239 TYR A O 1
ATOM 1875 N N . THR A 1 240 ? 2.027 25.922 -20.719 1 24.92 240 THR A N 1
ATOM 1876 C CA . THR A 1 240 ? 3.234 26.016 -21.531 1 24.92 240 THR A CA 1
ATOM 1877 C C . THR A 1 240 ? 3.711 27.469 -21.625 1 24.92 240 THR A C 1
ATOM 1879 O O . THR A 1 240 ? 4.887 27.719 -21.891 1 24.92 240 THR A O 1
ATOM 1882 N N . SER A 1 241 ? 2.852 28.391 -21.734 1 22.62 241 SER A N 1
ATOM 1883 C CA . SER A 1 241 ? 3.338 29.594 -22.406 1 22.62 241 SER A CA 1
ATOM 1884 C C . SER A 1 241 ? 4.223 30.438 -21.5 1 22.62 241 SER A C 1
ATOM 1886 O O . SER A 1 241 ? 5.07 31.188 -21.969 1 22.62 241 SER A O 1
ATOM 1888 N N . ARG A 1 242 ? 3.893 30.625 -20.25 1 23.55 242 ARG A N 1
ATOM 1889 C CA . ARG A 1 242 ? 4.43 31.875 -19.703 1 23.55 242 ARG A CA 1
ATOM 1890 C C . ARG A 1 242 ? 5.879 31.703 -19.266 1 23.55 242 ARG A C 1
ATOM 1892 O O . ARG A 1 242 ? 6.395 32.5 -18.484 1 23.55 242 ARG A O 1
ATOM 1899 N N . MET A 1 243 ? 6.582 30.641 -19.625 1 22.73 243 MET A N 1
ATOM 1900 C CA . MET A 1 243 ? 7.941 30.641 -19.094 1 22.73 243 MET A CA 1
ATOM 1901 C C . MET A 1 243 ? 8.773 31.766 -19.703 1 22.73 243 MET A C 1
ATOM 1903 O O . MET A 1 243 ? 9.984 31.844 -19.484 1 22.73 243 MET A O 1
ATOM 1907 N N . THR A 1 244 ? 8.281 32.406 -20.719 1 22.11 244 THR A N 1
ATOM 1908 C CA . THR A 1 244 ? 9.328 33.125 -21.453 1 22.11 244 THR A CA 1
ATOM 1909 C C . THR A 1 244 ? 9.914 34.25 -20.625 1 22.11 244 THR A C 1
ATOM 1911 O O . THR A 1 244 ? 11.117 34.5 -20.656 1 22.11 244 THR A O 1
ATOM 1914 N N . GLN A 1 245 ? 9.133 35.125 -20.062 1 22.06 245 GLN A N 1
ATOM 1915 C CA . GLN A 1 245 ? 9.719 36.438 -19.969 1 22.06 245 GLN A CA 1
ATOM 1916 C C . GLN A 1 245 ? 10.641 36.562 -18.766 1 22.06 245 GLN A C 1
ATOM 1918 O O . GLN A 1 245 ? 10.18 36.812 -17.641 1 22.06 245 GLN A O 1
ATOM 1923 N N . LEU A 1 246 ? 11.484 35.562 -18.516 1 21.48 246 LEU A N 1
ATOM 1924 C CA . LEU A 1 246 ? 12.461 35.844 -17.469 1 21.48 246 LEU A CA 1
ATOM 1925 C C . LEU A 1 246 ? 13.219 37.125 -17.781 1 21.48 246 LEU A C 1
ATOM 1927 O O . LEU A 1 246 ? 13.562 37.406 -18.938 1 21.48 246 LEU A O 1
ATOM 1931 N N . ILE A 1 247 ? 13.039 38.25 -17.031 1 22 247 ILE A N 1
ATOM 1932 C CA . ILE A 1 247 ? 13.648 39.594 -17.078 1 22 247 ILE A CA 1
ATOM 1933 C C . ILE A 1 247 ? 15.164 39.469 -17.078 1 22 247 ILE A C 1
ATOM 1935 O O . ILE A 1 247 ? 15.734 38.688 -16.312 1 22 247 ILE A O 1
ATOM 1939 N N . PRO A 1 248 ? 15.906 39.906 -18.156 1 23.86 248 PRO A N 1
ATOM 1940 C CA . PRO A 1 248 ? 17.359 40.031 -18.375 1 23.86 248 PRO A CA 1
ATOM 1941 C C . PRO A 1 248 ? 18.047 40.844 -17.266 1 23.86 248 PRO A C 1
ATOM 1943 O O . PRO A 1 248 ? 17.609 41.938 -16.922 1 23.86 248 PRO A O 1
ATOM 1946 N N . LEU A 1 249 ? 18.344 40.281 -16.141 1 21.27 249 LEU A N 1
ATOM 1947 C CA . LEU A 1 249 ? 19.172 41.062 -15.258 1 21.27 249 LEU A CA 1
ATOM 1948 C C . LEU A 1 249 ? 20.406 41.594 -16 1 21.27 249 LEU A C 1
ATOM 1950 O O . LEU A 1 249 ? 21.078 40.875 -16.703 1 21.27 249 LEU A O 1
ATOM 1954 N N . SER A 1 250 ? 20.406 42.906 -16.438 1 21.64 250 SER A N 1
ATOM 1955 C CA . SER A 1 250 ? 21.391 43.812 -17 1 21.64 250 SER A CA 1
ATOM 1956 C C . SER A 1 250 ? 22.703 43.781 -16.234 1 21.64 250 SER A C 1
ATOM 1958 O O . SER A 1 250 ? 22.719 43.781 -15.008 1 21.64 250 SER A O 1
ATOM 1960 N N . GLY A 1 251 ? 23.656 42.938 -16.672 1 18.58 251 GLY A N 1
ATOM 1961 C CA . GLY A 1 251 ? 25.078 43.219 -16.469 1 18.58 251 GLY A CA 1
ATOM 1962 C C . GLY A 1 251 ? 25.469 44.625 -16.891 1 18.58 251 GLY A C 1
ATOM 1963 O O . GLY A 1 251 ? 26.656 44.969 -16.906 1 18.58 251 GLY A O 1
ATOM 1964 N N . ARG A 1 252 ? 24.812 45.75 -16.531 1 17.98 252 ARG A N 1
ATOM 1965 C CA . ARG A 1 252 ? 25.812 46.75 -16.188 1 17.98 252 ARG A CA 1
ATOM 1966 C C . ARG A 1 252 ? 26.375 46.5 -14.789 1 17.98 252 ARG A C 1
ATOM 1968 O O . ARG A 1 252 ? 25.656 46.031 -13.906 1 17.98 252 ARG A O 1
ATOM 1975 N N . GLY B 1 1 ? -8.984 -12.289 -21.125 1 85.88 1 GLY B N 1
ATOM 1976 C CA . GLY B 1 1 ? -9.203 -12.148 -19.703 1 85.88 1 GLY B CA 1
ATOM 1977 C C . GLY B 1 1 ? -7.914 -12.211 -18.891 1 85.88 1 GLY B C 1
ATOM 1978 O O . GLY B 1 1 ? -6.82 -12.25 -19.469 1 85.88 1 GLY B O 1
ATOM 1979 N N . ASN B 1 2 ? -7.988 -12.094 -17.516 1 92.19 2 ASN B N 1
ATOM 1980 C CA . ASN B 1 2 ? -6.809 -12.18 -16.672 1 92.19 2 ASN B CA 1
ATOM 1981 C C . ASN B 1 2 ? -6.883 -13.391 -15.734 1 92.19 2 ASN B C 1
ATOM 1983 O O . ASN B 1 2 ? -7.91 -14.062 -15.656 1 92.19 2 ASN B O 1
ATOM 1987 N N . LEU B 1 3 ? -5.777 -13.781 -15.195 1 95.75 3 LEU B N 1
ATOM 1988 C CA . LEU B 1 3 ? -5.641 -14.977 -14.367 1 95.75 3 LEU B CA 1
ATOM 1989 C C . LEU B 1 3 ? -6.609 -14.938 -13.188 1 95.75 3 LEU B C 1
ATOM 1991 O O . LEU B 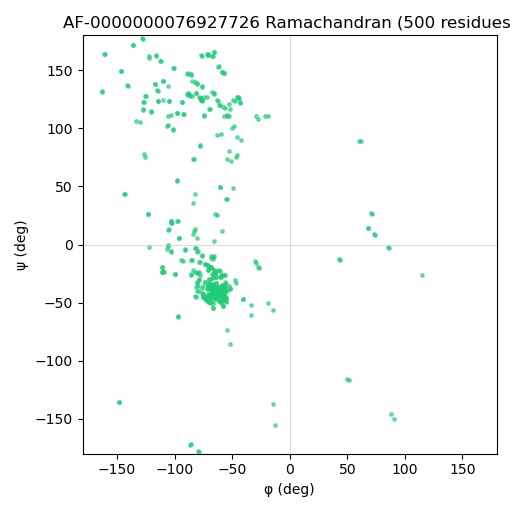1 3 ? -7.176 -15.961 -12.812 1 95.75 3 LEU B O 1
ATOM 1995 N N . GLN B 1 4 ? -6.816 -13.781 -12.594 1 94.12 4 GLN B N 1
ATOM 1996 C CA . GLN B 1 4 ? -7.73 -13.656 -11.461 1 94.12 4 GLN B CA 1
ATOM 1997 C C . GLN B 1 4 ? -9.133 -14.117 -11.836 1 94.12 4 GLN B C 1
ATOM 1999 O O . GLN B 1 4 ? -9.766 -14.875 -11.094 1 94.12 4 GLN B O 1
ATOM 2004 N N . GLN B 1 5 ? -9.633 -13.672 -12.945 1 90.44 5 GLN B N 1
ATOM 2005 C CA . GLN B 1 5 ? -10.969 -14.023 -13.406 1 90.44 5 GLN B CA 1
ATOM 2006 C C . GLN B 1 5 ? -11.109 -15.523 -13.609 1 90.44 5 GLN B C 1
ATOM 2008 O O . GLN B 1 5 ? -12.125 -16.109 -13.234 1 90.44 5 GLN B O 1
ATOM 2013 N N . LEU B 1 6 ? -10.086 -16.109 -14.125 1 90.81 6 LEU B N 1
ATOM 2014 C CA . LEU B 1 6 ? -10.148 -17.547 -14.422 1 90.81 6 LEU B CA 1
ATOM 2015 C C . LEU B 1 6 ? -10.086 -18.359 -13.141 1 90.81 6 LEU B C 1
ATOM 2017 O O . LEU B 1 6 ? -10.703 -19.438 -13.047 1 90.81 6 LEU B O 1
ATOM 2021 N N . LEU B 1 7 ? -9.367 -17.844 -12.172 1 92.94 7 LEU B N 1
ATOM 2022 C CA . LEU B 1 7 ? -9.227 -18.578 -10.922 1 92.94 7 LEU B CA 1
ATOM 2023 C C . LEU B 1 7 ? -10.477 -18.422 -10.055 1 92.94 7 LEU B C 1
ATOM 2025 O O . LEU B 1 7 ? -10.789 -19.297 -9.25 1 92.94 7 LEU B O 1
ATOM 2029 N N . ARG B 1 8 ? -11.227 -17.266 -10.125 1 87 8 ARG B N 1
ATOM 2030 C CA . ARG B 1 8 ? -12.336 -16.984 -9.227 1 87 8 ARG B CA 1
ATOM 2031 C C . ARG B 1 8 ? -13.672 -17.359 -9.867 1 87 8 ARG B C 1
ATOM 2033 O O . ARG B 1 8 ? -14.609 -17.75 -9.172 1 87 8 ARG B O 1
ATOM 2040 N N . GLU B 1 9 ? -14.086 -16.812 -10.93 1 69.56 9 GLU B N 1
ATOM 2041 C CA . GLU B 1 9 ? -15.422 -16.906 -11.523 1 69.56 9 GLU B CA 1
ATOM 2042 C C . GLU B 1 9 ? -15.539 -18.141 -12.414 1 69.56 9 GLU B C 1
ATOM 2044 O O . GLU B 1 9 ? -16.641 -18.547 -12.781 1 69.56 9 GLU B O 1
ATOM 2049 N N . GLY B 1 10 ? -14.523 -18.734 -13.016 1 55.59 10 GLY B N 1
ATOM 2050 C CA . GLY B 1 10 ? -14.758 -19.375 -14.297 1 55.59 10 GLY B CA 1
ATOM 2051 C C . GLY B 1 10 ? -15.312 -20.781 -14.164 1 55.59 10 GLY B C 1
ATOM 2052 O O . GLY B 1 10 ? -14.57 -21.703 -13.836 1 55.59 10 GLY B O 1
ATOM 2053 N N . ASP B 1 11 ? -16.562 -20.906 -13.805 1 53.34 11 ASP B N 1
ATOM 2054 C CA . ASP B 1 11 ? -17.188 -22.203 -13.977 1 53.34 11 ASP B CA 1
ATOM 2055 C C . ASP B 1 11 ? -16.766 -22.844 -15.297 1 53.34 11 ASP B C 1
ATOM 2057 O O . ASP B 1 11 ? -16.562 -24.062 -15.367 1 53.34 11 ASP B O 1
ATOM 2061 N N . ASP B 1 12 ? -16.828 -22.016 -16.391 1 52.94 12 ASP B N 1
ATOM 2062 C CA . ASP B 1 12 ? -16.766 -22.641 -17.703 1 52.94 12 ASP B CA 1
ATOM 2063 C C . ASP B 1 12 ? -15.328 -22.969 -18.094 1 52.94 12 ASP B C 1
ATOM 2065 O O . ASP B 1 12 ? -15.094 -23.812 -18.969 1 52.94 12 ASP B O 1
ATOM 2069 N N . TYR B 1 13 ? -14.367 -22.266 -17.531 1 60 13 TYR B N 1
ATOM 2070 C CA . TYR B 1 13 ? -13 -22.547 -17.969 1 60 13 TYR B CA 1
ATOM 2071 C C . TYR B 1 13 ? -12.109 -22.859 -16.766 1 60 13 TYR B C 1
ATOM 2073 O O . TYR B 1 13 ? -11.508 -21.953 -16.188 1 60 13 TYR B O 1
ATOM 2081 N N . ASN B 1 14 ? -12.328 -24.109 -16.344 1 79.44 14 ASN B N 1
ATOM 2082 C CA . ASN B 1 14 ? -11.477 -24.578 -15.258 1 79.44 14 ASN B CA 1
ATOM 2083 C C . ASN B 1 14 ? -10.062 -24.891 -15.734 1 79.44 14 ASN B C 1
ATOM 2085 O O . ASN B 1 14 ? -9.875 -25.75 -16.594 1 79.44 14 ASN B O 1
ATOM 2089 N N . LEU B 1 15 ? -9.148 -24.078 -15.32 1 90.69 15 LEU B N 1
ATOM 2090 C CA . LEU B 1 15 ? -7.742 -24.344 -15.617 1 90.69 15 LEU B CA 1
ATOM 2091 C C . LEU B 1 15 ? -7.289 -25.656 -14.977 1 90.69 15 LEU B C 1
ATOM 2093 O O . LEU B 1 15 ? -7.516 -25.875 -13.781 1 90.69 15 LEU B O 1
ATOM 2097 N N . THR B 1 16 ? -6.762 -26.562 -15.859 1 92.62 16 THR B N 1
ATOM 2098 C CA . THR B 1 16 ? -6.129 -27.75 -15.32 1 92.62 16 THR B CA 1
ATOM 2099 C C . THR B 1 16 ? -4.867 -27.391 -14.539 1 92.62 16 THR B C 1
ATOM 2101 O O . THR B 1 16 ? -4.375 -26.266 -14.633 1 92.62 16 THR B O 1
ATOM 2104 N N . TRP B 1 17 ? -4.41 -28.359 -13.781 1 95.31 17 TRP B N 1
ATOM 2105 C CA . TRP B 1 17 ? -3.172 -28.156 -13.039 1 95.31 17 TRP B CA 1
ATOM 2106 C C . TRP B 1 17 ? -2.025 -27.797 -13.984 1 95.31 17 TRP B C 1
ATOM 2108 O O . TRP B 1 17 ? -1.27 -26.859 -13.727 1 95.31 17 TRP B O 1
ATOM 2118 N N . GLU B 1 18 ? -1.938 -28.531 -15.039 1 94.5 18 GLU B N 1
ATOM 2119 C CA . GLU B 1 18 ? -0.87 -28.297 -16 1 94.5 18 GLU B CA 1
ATOM 2120 C C . GLU B 1 18 ? -0.977 -26.891 -16.609 1 94.5 18 GLU B C 1
ATOM 2122 O O . GLU B 1 18 ? 0.031 -26.203 -16.781 1 94.5 18 GLU B O 1
ATOM 2127 N N . GLN B 1 19 ? -2.141 -26.5 -16.969 1 94 19 GLN B N 1
ATOM 2128 C CA . GLN B 1 19 ? -2.365 -25.156 -17.5 1 94 19 GLN B CA 1
ATOM 2129 C C . GLN B 1 19 ? -1.972 -24.094 -16.5 1 94 19 GLN B C 1
ATOM 2131 O O . GLN B 1 19 ? -1.342 -23.094 -16.844 1 94 19 GLN B O 1
ATOM 2136 N N . ARG B 1 20 ? -2.318 -24.281 -15.242 1 96.31 20 ARG B N 1
ATOM 2137 C CA . ARG B 1 20 ? -1.959 -23.359 -14.172 1 96.31 20 ARG B CA 1
ATOM 2138 C C . ARG B 1 20 ? -0.445 -23.219 -14.055 1 96.31 20 ARG B C 1
ATOM 2140 O O . ARG B 1 20 ? 0.069 -22.109 -13.914 1 96.31 20 ARG B O 1
ATOM 2147 N N . LEU B 1 21 ? 0.238 -24.312 -14.18 1 97.38 21 LEU B N 1
ATOM 2148 C CA . LEU B 1 21 ? 1.691 -24.297 -14.062 1 97.38 21 LEU B CA 1
ATOM 2149 C C . LEU B 1 21 ? 2.328 -23.594 -15.25 1 97.38 21 LEU B C 1
ATOM 2151 O O . LEU B 1 21 ? 3.316 -22.875 -15.086 1 97.38 21 LEU B O 1
ATOM 2155 N N . HIS B 1 22 ? 1.765 -23.781 -16.391 1 96.5 22 HIS B N 1
ATOM 2156 C CA . HIS B 1 22 ? 2.279 -23.094 -17.578 1 96.5 22 HIS B CA 1
ATOM 2157 C C . HIS B 1 22 ? 2.115 -21.578 -17.438 1 96.5 22 HIS B C 1
ATOM 2159 O O . HIS B 1 22 ? 3.027 -20.828 -17.781 1 96.5 22 HIS B O 1
ATOM 2165 N N . ILE B 1 23 ? 0.987 -21.188 -17 1 96.5 23 ILE B N 1
ATOM 2166 C CA . ILE B 1 23 ? 0.726 -19.766 -16.797 1 96.5 23 ILE B CA 1
ATOM 2167 C C . ILE B 1 23 ? 1.711 -19.188 -15.773 1 96.5 23 ILE B C 1
ATOM 2169 O O . ILE B 1 23 ? 2.256 -18.109 -15.969 1 96.5 23 ILE B O 1
ATOM 2173 N N . ALA B 1 24 ? 1.936 -19.953 -14.688 1 98.5 24 ALA B N 1
ATOM 2174 C CA . ALA B 1 24 ? 2.904 -19.547 -13.672 1 98.5 24 ALA B CA 1
ATOM 2175 C C . ALA B 1 24 ? 4.297 -19.391 -14.281 1 98.5 24 ALA B C 1
ATOM 2177 O O . ALA B 1 24 ? 4.98 -18.391 -14.023 1 98.5 24 ALA B O 1
ATOM 2178 N N . LEU B 1 25 ? 4.648 -20.328 -15.055 1 98.31 25 LEU B N 1
ATOM 2179 C CA . LEU B 1 25 ? 5.969 -20.297 -15.672 1 98.31 25 LEU B CA 1
ATOM 2180 C C . LEU B 1 25 ? 6.113 -19.109 -16.609 1 98.31 25 LEU B C 1
ATOM 2182 O O . LEU B 1 25 ? 7.109 -18.391 -16.562 1 98.31 25 LEU B O 1
ATOM 2186 N N . ASP B 1 26 ? 5.113 -18.875 -17.469 1 97.06 26 ASP B N 1
ATOM 2187 C CA . ASP B 1 26 ? 5.125 -17.75 -18.391 1 97.06 26 ASP B CA 1
ATOM 2188 C C . ASP B 1 26 ? 5.316 -16.438 -17.641 1 97.06 26 ASP B C 1
ATOM 2190 O O . ASP B 1 26 ? 6.156 -15.609 -18.016 1 97.06 26 ASP B O 1
ATOM 2194 N N . SER B 1 27 ? 4.562 -16.25 -16.641 1 98.06 27 SER B N 1
ATOM 2195 C CA . SER B 1 27 ? 4.605 -15.031 -15.844 1 98.06 27 SER B CA 1
ATOM 2196 C C . SER B 1 27 ? 5.945 -14.875 -15.133 1 98.06 27 SER B C 1
ATOM 2198 O O . SER B 1 27 ? 6.504 -13.781 -15.078 1 98.06 27 SER B O 1
ATOM 2200 N N . ALA B 1 28 ? 6.414 -15.984 -14.555 1 98.69 28 ALA B N 1
ATOM 2201 C CA . ALA B 1 28 ? 7.707 -15.961 -13.875 1 98.69 28 ALA B CA 1
ATOM 2202 C C . ALA B 1 28 ? 8.82 -15.539 -14.836 1 98.69 28 ALA B C 1
ATOM 2204 O O . ALA B 1 28 ? 9.711 -14.773 -14.461 1 98.69 28 ALA B O 1
ATOM 2205 N N . GLN B 1 29 ? 8.773 -16.062 -16 1 97.62 29 GLN B N 1
ATOM 2206 C CA . GLN B 1 29 ? 9.773 -15.703 -17 1 97.62 29 GLN B CA 1
ATOM 2207 C C . GLN B 1 29 ? 9.727 -14.219 -17.344 1 97.62 29 GLN B C 1
ATOM 2209 O O . GLN B 1 29 ? 10.758 -13.594 -17.578 1 97.62 29 GLN B O 1
ATOM 2214 N N . GLY B 1 30 ? 8.539 -13.695 -17.438 1 96.25 30 GLY B N 1
ATOM 2215 C CA . GLY B 1 30 ? 8.414 -12.258 -17.609 1 96.25 30 GLY B CA 1
ATOM 2216 C C . GLY B 1 30 ? 9.102 -11.461 -16.5 1 96.25 30 GLY B C 1
ATOM 2217 O O . GLY B 1 30 ? 9.836 -10.516 -16.781 1 96.25 30 GLY B O 1
ATOM 2218 N N . LEU B 1 31 ? 8.891 -11.836 -15.273 1 97.56 31 LEU B N 1
ATOM 2219 C CA . LEU B 1 31 ? 9.516 -11.156 -14.141 1 97.56 31 LEU B CA 1
ATOM 2220 C C . LEU B 1 31 ? 11.023 -11.352 -14.156 1 97.56 31 LEU B C 1
ATOM 2222 O O . LEU B 1 31 ? 11.781 -10.438 -13.828 1 97.56 31 LEU B O 1
ATOM 2226 N N . GLU B 1 32 ? 11.422 -12.562 -14.492 1 97.12 32 GLU B N 1
ATOM 2227 C CA . GLU B 1 32 ? 12.852 -12.836 -14.609 1 97.12 32 GLU B CA 1
ATOM 2228 C C . GLU B 1 32 ? 13.508 -11.875 -15.602 1 97.12 32 GLU B C 1
ATOM 2230 O O . GLU B 1 32 ? 14.586 -11.336 -15.336 1 97.12 32 GLU B O 1
ATOM 2235 N N . TYR B 1 33 ? 12.906 -11.695 -16.719 1 94.19 33 TYR B N 1
ATOM 2236 C CA . TYR B 1 33 ? 13.422 -10.781 -17.734 1 94.19 33 TYR B CA 1
ATOM 2237 C C . TYR B 1 33 ? 13.602 -9.383 -17.172 1 94.19 33 TYR B C 1
ATOM 2239 O O . TYR B 1 33 ? 14.648 -8.758 -17.344 1 94.19 33 TYR B O 1
ATOM 2247 N N . LEU B 1 34 ? 12.594 -8.883 -16.484 1 93.06 34 LEU B N 1
ATOM 2248 C CA . LEU B 1 34 ? 12.648 -7.547 -15.898 1 93.06 34 LEU B CA 1
ATOM 2249 C C . LEU B 1 34 ? 13.797 -7.438 -14.898 1 93.06 34 LEU B C 1
ATOM 2251 O O . LEU B 1 34 ? 14.508 -6.434 -14.875 1 93.06 34 LEU B O 1
ATOM 2255 N N . HIS B 1 35 ? 13.969 -8.445 -14.133 1 94.88 35 HIS B N 1
ATOM 2256 C CA . HIS B 1 35 ? 14.922 -8.422 -13.023 1 94.88 35 HIS B CA 1
ATOM 2257 C C . HIS B 1 35 ? 16.344 -8.625 -13.523 1 94.88 35 HIS B C 1
ATOM 2259 O O . HIS B 1 35 ? 17.281 -7.992 -13.016 1 94.88 35 HIS B O 1
ATOM 2265 N N . GLU B 1 36 ? 16.453 -9.531 -14.484 1 92.81 36 GLU B N 1
ATOM 2266 C CA . GLU B 1 36 ? 17.781 -10.047 -14.766 1 92.81 36 GLU B CA 1
ATOM 2267 C C . GLU B 1 36 ? 18.281 -9.57 -16.125 1 92.81 36 GLU B C 1
ATOM 2269 O O . GLU B 1 36 ? 19.484 -9.516 -16.375 1 92.81 36 GLU B O 1
ATOM 2274 N N . SER B 1 37 ? 17.406 -9.227 -17 1 89.62 37 SER B N 1
ATOM 2275 C CA . SER B 1 37 ? 17.844 -8.961 -18.359 1 89.62 37 SER B CA 1
ATOM 2276 C C . SER B 1 37 ? 17.75 -7.473 -18.688 1 89.62 37 SER B C 1
ATOM 2278 O O . SER B 1 37 ? 18.391 -7.004 -19.625 1 89.62 37 SER B O 1
ATOM 2280 N N . CYS B 1 38 ? 16.938 -6.77 -17.984 1 84.06 38 CYS B N 1
ATOM 2281 C CA . CYS B 1 38 ? 16.875 -5.328 -18.188 1 84.06 38 CYS B CA 1
ATOM 2282 C C . CYS B 1 38 ? 17.953 -4.613 -17.375 1 84.06 38 CYS B C 1
ATOM 2284 O O . CYS B 1 38 ? 18.281 -5.02 -16.266 1 84.06 38 CYS B O 1
ATOM 2286 N N . THR B 1 39 ? 18.578 -3.535 -18 1 82.44 39 THR B N 1
ATOM 2287 C CA . THR B 1 39 ? 19.547 -2.674 -17.344 1 82.44 39 THR B CA 1
ATOM 2288 C C . THR B 1 39 ? 19.156 -1.207 -17.484 1 82.44 39 THR B C 1
ATOM 2290 O O . THR B 1 39 ? 19.141 -0.666 -18.578 1 82.44 39 THR B O 1
ATOM 2293 N N . PRO B 1 40 ? 18.844 -0.537 -16.312 1 85.19 40 PRO B N 1
ATOM 2294 C CA . PRO B 1 40 ? 18.797 -1.097 -14.953 1 85.19 40 PRO B CA 1
ATOM 2295 C C . PRO B 1 40 ? 17.672 -2.102 -14.773 1 85.19 40 PRO B C 1
ATOM 2297 O O . PRO B 1 40 ? 16.719 -2.115 -15.555 1 85.19 40 PRO B O 1
ATOM 2300 N N . SER B 1 41 ? 17.781 -2.943 -13.672 1 89.38 41 SER B N 1
ATOM 2301 C CA . SER B 1 41 ? 16.688 -3.863 -13.336 1 89.38 41 SER B CA 1
ATOM 2302 C C . SER B 1 41 ? 15.391 -3.113 -13.078 1 89.38 41 SER B C 1
ATOM 2304 O O . SER B 1 41 ? 15.406 -1.992 -12.562 1 89.38 41 SER B O 1
ATOM 2306 N N . ILE B 1 42 ? 14.344 -3.783 -13.414 1 90.5 42 ILE B N 1
ATOM 2307 C CA . ILE B 1 42 ? 13.023 -3.184 -13.227 1 90.5 42 ILE B CA 1
ATOM 2308 C C . ILE B 1 42 ? 12.242 -3.975 -12.18 1 90.5 42 ILE B C 1
ATOM 2310 O O . ILE B 1 42 ? 12.141 -5.199 -12.266 1 90.5 42 ILE B O 1
ATOM 2314 N N . VAL B 1 43 ? 11.812 -3.295 -11.18 1 92.81 43 VAL B N 1
ATOM 2315 C CA . VAL B 1 43 ? 10.875 -3.861 -10.219 1 92.81 43 VAL B CA 1
ATOM 2316 C C . VAL B 1 43 ? 9.445 -3.51 -10.633 1 92.81 43 VAL B C 1
ATOM 2318 O O . VAL B 1 43 ? 9.125 -2.34 -10.859 1 92.81 43 VAL B O 1
ATOM 2321 N N . HIS B 1 44 ? 8.523 -4.484 -10.852 1 93.12 44 HIS B N 1
ATOM 2322 C CA . HIS B 1 44 ? 7.168 -4.266 -11.344 1 93.12 44 HIS B CA 1
ATOM 2323 C C . HIS B 1 44 ? 6.332 -3.51 -10.32 1 93.12 44 HIS B C 1
ATOM 2325 O O . HIS B 1 44 ? 5.723 -2.486 -10.641 1 93.12 44 HIS B O 1
ATOM 2331 N N . ARG B 1 45 ? 6.27 -4.078 -9.008 1 92 45 ARG B N 1
ATOM 2332 C CA . ARG B 1 45 ? 5.715 -3.451 -7.812 1 92 45 ARG B CA 1
ATOM 2333 C C . ARG B 1 45 ? 4.211 -3.678 -7.723 1 92 45 ARG B C 1
ATOM 2335 O O . ARG B 1 45 ? 3.582 -3.311 -6.727 1 92 45 ARG B O 1
ATOM 2342 N N . ASP B 1 46 ? 3.617 -4.32 -8.688 1 93.44 46 ASP B N 1
ATOM 2343 C CA . ASP B 1 46 ? 2.189 -4.617 -8.641 1 93.44 46 ASP B CA 1
ATOM 2344 C C . ASP B 1 46 ? 1.891 -5.984 -9.258 1 93.44 46 ASP B C 1
ATOM 2346 O O . ASP B 1 46 ? 0.979 -6.113 -10.078 1 93.44 46 ASP B O 1
ATOM 2350 N N . VAL B 1 47 ? 2.662 -6.926 -8.961 1 96.5 47 VAL B N 1
ATOM 2351 C CA . VAL B 1 47 ? 2.471 -8.305 -9.391 1 96.5 47 VAL B CA 1
ATOM 2352 C C . VAL B 1 47 ? 1.259 -8.906 -8.688 1 96.5 47 VAL B C 1
ATOM 2354 O O . VAL B 1 47 ? 1.213 -8.961 -7.457 1 96.5 47 VAL B O 1
ATOM 2357 N N . LYS B 1 48 ? 0.257 -9.266 -9.43 1 96.56 48 LYS B N 1
ATOM 2358 C CA . LYS B 1 48 ? -0.963 -9.898 -8.93 1 96.56 48 LYS B CA 1
ATOM 2359 C C . LYS B 1 48 ? -1.716 -10.602 -10.055 1 96.56 48 LYS B C 1
ATOM 2361 O O . LYS B 1 48 ? -1.454 -10.352 -11.234 1 96.56 48 LYS B O 1
ATOM 2366 N N . THR B 1 49 ? -2.629 -11.461 -9.742 1 96.69 49 THR B N 1
ATOM 2367 C CA . THR B 1 49 ? -3.324 -12.281 -10.727 1 96.69 49 THR B CA 1
ATOM 2368 C C . THR B 1 49 ? -4.148 -11.406 -11.672 1 96.69 49 THR B C 1
ATOM 2370 O O . THR B 1 49 ? -4.324 -11.742 -12.844 1 96.69 49 THR B O 1
ATOM 2373 N N . ALA B 1 50 ? -4.609 -10.227 -11.195 1 94.12 50 ALA B N 1
ATOM 2374 C CA . ALA B 1 50 ? -5.391 -9.32 -12.023 1 94.12 50 ALA B CA 1
ATOM 2375 C C . ALA B 1 50 ? -4.527 -8.695 -13.117 1 94.12 50 ALA B C 1
ATOM 2377 O O . ALA B 1 50 ? -5.047 -8.188 -14.117 1 94.12 50 ALA B O 1
ATOM 2378 N N . ASN B 1 51 ? -3.199 -8.719 -12.922 1 94.56 51 ASN B N 1
ATOM 2379 C CA . ASN B 1 51 ? -2.271 -8.117 -13.875 1 94.56 51 ASN B CA 1
ATOM 2380 C C . ASN B 1 51 ? -1.552 -9.18 -14.695 1 94.56 51 ASN B C 1
ATOM 2382 O O . ASN B 1 51 ? -0.52 -8.898 -15.312 1 94.56 51 ASN B O 1
ATOM 2386 N N . ILE B 1 52 ? -2.006 -10.391 -14.648 1 96.94 52 ILE B N 1
ATOM 2387 C CA . ILE B 1 52 ? -1.556 -11.461 -15.539 1 96.94 52 ILE B CA 1
ATOM 2388 C C . ILE B 1 52 ? -2.631 -11.75 -16.578 1 96.94 52 ILE B C 1
ATOM 2390 O O . ILE B 1 52 ? -3.594 -12.469 -16.312 1 96.94 52 ILE B O 1
ATOM 2394 N N . LEU B 1 53 ? -2.355 -11.227 -17.781 1 93.44 53 LEU B N 1
ATOM 2395 C CA . LEU B 1 53 ? -3.283 -11.406 -18.891 1 93.44 53 LEU B CA 1
ATOM 2396 C C . LEU B 1 53 ? -3.021 -12.727 -19.609 1 93.44 53 LEU B C 1
ATOM 2398 O O . LEU B 1 53 ? -1.89 -13.219 -19.625 1 93.44 53 LEU B O 1
ATOM 2402 N N . LEU B 1 54 ? -4.066 -13.258 -20.062 1 92.69 54 LEU B N 1
ATOM 2403 C CA . LEU B 1 54 ? -3.953 -14.516 -20.797 1 92.69 54 LEU B CA 1
ATOM 2404 C C . LEU B 1 54 ? -4.363 -14.328 -22.25 1 92.69 54 LEU B C 1
ATOM 2406 O O . LEU B 1 54 ? -5.414 -13.742 -22.531 1 92.69 54 LEU B O 1
ATOM 2410 N N . ASP B 1 55 ? -3.555 -14.836 -23.141 1 88.31 55 ASP B N 1
ATOM 2411 C CA . ASP B 1 55 ? -3.941 -14.812 -24.547 1 88.31 55 ASP B CA 1
ATOM 2412 C C . ASP B 1 55 ? -4.797 -16.031 -24.906 1 88.31 55 ASP B C 1
ATOM 2414 O O . ASP B 1 55 ? -5.227 -16.766 -24.031 1 88.31 55 ASP B O 1
ATOM 2418 N N . LYS B 1 56 ? -5.07 -16.188 -26.188 1 89 56 LYS B N 1
ATOM 2419 C CA . LYS B 1 56 ? -5.98 -17.234 -26.641 1 89 56 LYS B CA 1
ATOM 2420 C C . LYS B 1 56 ? -5.418 -18.625 -26.359 1 89 56 LYS B C 1
ATOM 2422 O O . LYS B 1 56 ? -6.168 -19.594 -26.25 1 89 56 LYS B O 1
ATOM 2427 N N . ASN B 1 57 ? -4.152 -18.766 -26.25 1 90.75 57 ASN B N 1
ATOM 2428 C CA . ASN B 1 57 ? -3.494 -20.031 -25.984 1 90.75 57 ASN B CA 1
ATOM 2429 C C . ASN B 1 57 ? -3.189 -20.203 -24.5 1 90.75 57 ASN B C 1
ATOM 2431 O O . ASN B 1 57 ? -2.424 -21.094 -24.109 1 90.75 57 ASN B O 1
ATOM 2435 N N . LEU B 1 58 ? -3.621 -19.312 -23.578 1 91.44 58 LEU B N 1
ATOM 2436 C CA . LEU B 1 58 ? -3.471 -19.328 -22.125 1 91.44 58 LEU B CA 1
ATOM 2437 C C . LEU B 1 58 ? -2.023 -19.062 -21.734 1 91.44 58 LEU B C 1
ATOM 2439 O O . LEU B 1 58 ? -1.546 -19.609 -20.734 1 91.44 58 LEU B O 1
ATOM 2443 N N . VAL B 1 59 ? -1.391 -18.328 -22.656 1 92.19 59 VAL B N 1
ATOM 2444 C CA . VAL B 1 59 ? -0.061 -17.859 -22.297 1 92.19 59 VAL B CA 1
ATOM 2445 C C . VAL B 1 59 ? -0.182 -16.672 -21.344 1 92.19 59 VAL B C 1
ATOM 2447 O O . VAL B 1 59 ? -0.876 -15.695 -21.641 1 92.19 59 VAL B O 1
ATOM 2450 N N . GLY B 1 60 ? 0.454 -16.766 -20.172 1 93.81 60 GLY B N 1
ATOM 2451 C CA . GLY B 1 60 ? 0.41 -15.688 -19.203 1 93.81 60 GLY B CA 1
ATOM 2452 C C . GLY B 1 60 ? 1.396 -14.578 -19.484 1 93.81 60 GLY B C 1
ATOM 2453 O O . GLY B 1 60 ? 2.584 -14.828 -19.703 1 93.81 60 GLY B O 1
ATOM 2454 N N . ILE B 1 61 ? 0.879 -13.352 -19.469 1 93.12 61 ILE B N 1
ATOM 2455 C CA . ILE B 1 61 ? 1.7 -12.18 -19.734 1 93.12 61 ILE B CA 1
ATOM 2456 C C . ILE B 1 61 ? 1.533 -11.172 -18.594 1 93.12 61 ILE B C 1
ATOM 2458 O O . ILE B 1 61 ? 0.413 -10.766 -18.281 1 93.12 61 ILE B O 1
ATOM 2462 N N . ILE B 1 62 ? 2.676 -10.844 -17.984 1 95.25 62 ILE B N 1
ATOM 2463 C CA . ILE B 1 62 ? 2.627 -9.805 -16.969 1 95.25 62 ILE B CA 1
ATOM 2464 C C . ILE B 1 62 ? 2.256 -8.469 -17.609 1 95.25 62 ILE B C 1
ATOM 2466 O O . ILE B 1 62 ? 2.822 -8.086 -18.641 1 95.25 62 ILE B O 1
ATOM 2470 N N . ALA B 1 63 ? 1.262 -7.809 -17 1 91.75 63 ALA B N 1
ATOM 2471 C CA . ALA B 1 63 ? 0.771 -6.543 -17.547 1 91.75 63 ALA B CA 1
ATOM 2472 C C . ALA B 1 63 ? 0.748 -5.457 -16.484 1 91.75 63 ALA B C 1
ATOM 2474 O O . ALA B 1 63 ? 1.169 -5.688 -15.344 1 91.75 63 ALA B O 1
ATOM 2475 N N . ASP B 1 64 ? 0.373 -4.238 -16.828 1 87.5 64 ASP B N 1
ATOM 2476 C CA . ASP B 1 64 ? 0.236 -3.072 -15.961 1 87.5 64 ASP B CA 1
ATOM 2477 C C . ASP B 1 64 ? 1.568 -2.717 -15.305 1 87.5 64 ASP B C 1
ATOM 2479 O O . ASP B 1 64 ? 1.812 -3.074 -14.148 1 87.5 64 ASP B O 1
ATOM 2483 N N . PHE B 1 65 ? 2.367 -1.91 -15.93 1 88.12 65 PHE B N 1
ATOM 2484 C CA . PHE B 1 65 ? 3.682 -1.497 -15.453 1 88.12 65 PHE B CA 1
ATOM 2485 C C . PHE B 1 65 ? 3.627 -0.089 -14.867 1 88.12 65 PHE B C 1
ATOM 2487 O O . PHE B 1 65 ? 4.645 0.604 -14.812 1 88.12 65 PHE B O 1
ATOM 2494 N N . GLY B 1 66 ? 2.451 0.352 -14.531 1 80.56 66 GLY B N 1
ATOM 2495 C CA . GLY B 1 66 ? 2.221 1.706 -14.055 1 80.56 66 GLY B CA 1
ATOM 2496 C C . GLY B 1 66 ? 2.992 2.033 -12.789 1 80.56 66 GLY B C 1
ATOM 2497 O O . GLY B 1 66 ? 3.32 3.195 -12.539 1 80.56 66 GLY B O 1
ATOM 2498 N N . LEU B 1 67 ? 3.328 1.072 -11.984 1 81.19 67 LEU B N 1
ATOM 2499 C CA . LEU B 1 67 ? 4.012 1.301 -10.719 1 81.19 67 LEU B CA 1
ATOM 2500 C C . LEU B 1 67 ? 5.48 0.891 -10.812 1 81.19 67 LEU B C 1
ATOM 2502 O O . LEU B 1 67 ? 6.23 1.03 -9.844 1 81.19 67 LEU B O 1
ATOM 2506 N N . SER B 1 68 ? 5.891 0.392 -11.938 1 85.19 68 SER B N 1
ATOM 2507 C CA . SER B 1 68 ? 7.234 -0.158 -12.086 1 85.19 68 SER B CA 1
ATOM 2508 C C . SER B 1 68 ? 8.297 0.911 -11.844 1 85.19 68 SER B C 1
ATOM 2510 O O . SER B 1 68 ? 8.023 2.105 -11.984 1 85.19 68 SER B O 1
ATOM 2512 N N . ARG B 1 69 ? 9.406 0.45 -11.438 1 83.38 69 ARG B N 1
ATOM 2513 C CA . ARG B 1 69 ? 10.539 1.325 -11.164 1 83.38 69 ARG B CA 1
ATOM 2514 C C . ARG B 1 69 ? 11.844 0.682 -11.609 1 83.38 69 ARG B C 1
ATOM 2516 O O . ARG B 1 69 ? 12.062 -0.514 -11.398 1 83.38 69 ARG B O 1
ATOM 2523 N N . ALA B 1 70 ? 12.633 1.523 -12.219 1 80.38 70 ALA B N 1
ATOM 2524 C CA . ALA B 1 70 ? 13.953 1.054 -12.609 1 80.38 70 ALA B CA 1
ATOM 2525 C C . ALA B 1 70 ? 14.953 1.218 -11.469 1 80.38 70 ALA B C 1
ATOM 2527 O O . ALA B 1 70 ? 14.914 2.207 -10.734 1 80.38 70 ALA B O 1
ATOM 2528 N N . PHE B 1 71 ? 15.617 0.102 -11.195 1 67.88 71 PHE B N 1
ATOM 2529 C CA . PHE B 1 71 ? 16.609 0.067 -10.125 1 67.88 71 PHE B CA 1
ATOM 2530 C C . PHE B 1 71 ? 18.016 0.052 -10.695 1 67.88 71 PHE B C 1
ATOM 2532 O O . PHE B 1 71 ? 18.328 -0.758 -11.57 1 67.88 71 PHE B O 1
ATOM 2539 N N . ASN B 1 72 ? 18.703 1.088 -10.516 1 59.31 72 ASN B N 1
ATOM 2540 C CA . ASN B 1 72 ? 20.125 0.948 -10.781 1 59.31 72 ASN B CA 1
ATOM 2541 C C . ASN B 1 72 ? 20.844 0.216 -9.648 1 59.31 72 ASN B C 1
ATOM 2543 O O . ASN B 1 72 ? 20.375 0.24 -8.5 1 59.31 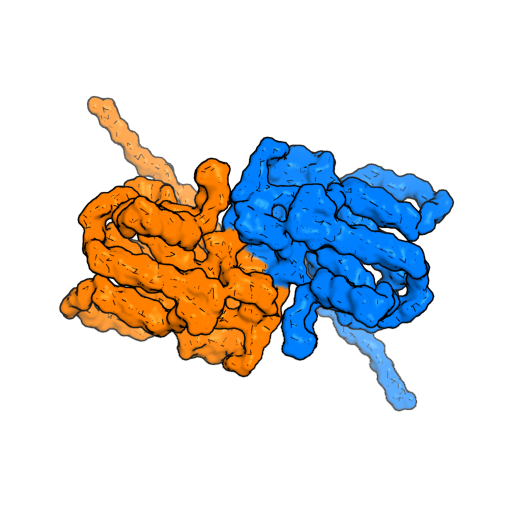72 ASN B O 1
ATOM 2547 N N . ASP B 1 73 ? 21.609 -0.955 -10.008 1 53.12 73 ASP B N 1
ATOM 2548 C CA . ASP B 1 73 ? 22.312 -1.968 -9.219 1 53.12 73 ASP B CA 1
ATOM 2549 C C . ASP B 1 73 ? 22.484 -1.513 -7.773 1 53.12 73 ASP B C 1
ATOM 2551 O O . ASP B 1 73 ? 22.562 -2.34 -6.863 1 53.12 73 ASP B O 1
ATOM 2555 N N . ALA B 1 74 ? 23.125 -0.317 -7.605 1 46 74 ALA B N 1
ATOM 2556 C CA . ALA B 1 74 ? 23.812 -0.046 -6.34 1 46 74 ALA B CA 1
ATOM 2557 C C . ALA B 1 74 ? 22.797 0.117 -5.203 1 46 74 ALA B C 1
ATOM 2559 O O . ALA B 1 74 ? 23.172 0.034 -4.027 1 46 74 ALA B O 1
ATOM 2560 N N . HIS B 1 75 ? 21.516 0.901 -5.293 1 50.59 75 HIS B N 1
ATOM 2561 C CA . HIS B 1 75 ? 20.984 1.459 -4.055 1 50.59 75 HIS B CA 1
ATOM 2562 C C . HIS B 1 75 ? 19.516 1.123 -3.883 1 50.59 75 HIS B C 1
ATOM 2564 O O . HIS B 1 75 ? 18.75 1.169 -4.848 1 50.59 75 HIS B O 1
ATOM 2570 N N . THR B 1 76 ? 19.172 0.11 -2.906 1 55.12 76 THR B N 1
ATOM 2571 C CA . THR B 1 76 ? 17.859 0.147 -2.268 1 55.12 76 THR B CA 1
ATOM 2572 C C . THR B 1 76 ? 17.25 1.545 -2.357 1 55.12 76 THR B C 1
ATOM 2574 O O . THR B 1 76 ? 17.938 2.541 -2.117 1 55.12 76 THR B O 1
ATOM 2577 N N . HIS B 1 77 ? 16.172 1.619 -3.203 1 63.53 77 HIS B N 1
ATOM 2578 C CA . HIS B 1 77 ? 15.523 2.92 -3.311 1 63.53 77 HIS B CA 1
ATOM 2579 C C . HIS B 1 77 ? 14.375 3.045 -2.32 1 63.53 77 HIS B C 1
ATOM 2581 O O . HIS B 1 77 ? 13.578 2.115 -2.166 1 63.53 77 HIS B O 1
ATOM 2587 N N . ILE B 1 78 ? 14.625 3.898 -1.416 1 60.97 78 ILE B N 1
ATOM 2588 C CA . ILE B 1 78 ? 13.461 4.254 -0.606 1 60.97 78 ILE B CA 1
ATOM 2589 C C . ILE B 1 78 ? 12.344 4.77 -1.507 1 60.97 78 ILE B C 1
ATOM 2591 O O . ILE B 1 78 ? 12.586 5.57 -2.41 1 60.97 78 ILE B O 1
ATOM 2595 N N . SER B 1 79 ? 11.227 4.07 -1.514 1 62.25 79 SER B N 1
ATOM 2596 C CA . SER B 1 79 ? 10.094 4.492 -2.324 1 62.25 79 SER B CA 1
ATOM 2597 C C . SER B 1 79 ? 8.859 4.758 -1.458 1 62.25 79 SER B C 1
ATOM 2599 O O . SER B 1 79 ? 8.453 3.895 -0.679 1 62.25 79 SER B O 1
ATOM 2601 N N . THR B 1 80 ? 8.406 5.98 -1.374 1 65.94 80 THR B N 1
ATOM 2602 C CA . THR B 1 80 ? 7.133 6.324 -0.745 1 65.94 80 THR B CA 1
ATOM 2603 C C . THR B 1 80 ? 6.031 6.457 -1.792 1 65.94 80 THR B C 1
ATOM 2605 O O . THR B 1 80 ? 5.008 7.102 -1.545 1 65.94 80 THR B O 1
ATOM 2608 N N . VAL B 1 81 ? 6.379 5.816 -2.916 1 65.88 81 VAL B N 1
ATOM 2609 C CA . VAL B 1 81 ? 5.387 5.898 -3.982 1 65.88 81 VAL B CA 1
ATOM 2610 C C . VAL B 1 81 ? 4.262 4.895 -3.717 1 65.88 81 VAL B C 1
ATOM 2612 O O . VAL B 1 81 ? 4.246 4.23 -2.678 1 65.88 81 VAL B O 1
ATOM 2615 N N . ALA B 1 82 ? 3.301 4.805 -4.59 1 69.75 82 ALA B N 1
ATOM 2616 C CA . ALA B 1 82 ? 2.166 3.893 -4.473 1 69.75 82 ALA B CA 1
ATOM 2617 C C . ALA B 1 82 ? 2.623 2.502 -4.043 1 69.75 82 ALA B C 1
ATOM 2619 O O . ALA B 1 82 ? 3.607 1.975 -4.566 1 69.75 82 ALA B O 1
ATOM 2620 N N . ALA B 1 83 ? 2.021 2.004 -2.965 1 72.94 83 ALA B N 1
ATOM 2621 C CA . ALA B 1 83 ? 2.439 0.789 -2.27 1 72.94 83 ALA B CA 1
ATOM 2622 C C . ALA B 1 83 ? 2.016 -0.457 -3.043 1 72.94 83 ALA B C 1
ATOM 2624 O O . ALA B 1 83 ? 2.543 -1.548 -2.812 1 72.94 83 ALA B O 1
ATOM 2625 N N . GLY B 1 84 ? 1.238 -0.392 -4.055 1 85.44 84 GLY B N 1
ATOM 2626 C CA . GLY B 1 84 ? 0.686 -1.573 -4.695 1 85.44 84 GLY B CA 1
ATOM 2627 C C . GLY B 1 84 ? -0.621 -2.033 -4.074 1 85.44 84 GLY B C 1
ATOM 2628 O O . GLY B 1 84 ? -1.44 -1.211 -3.66 1 85.44 84 GLY B O 1
ATOM 2629 N N . THR B 1 85 ? -0.771 -3.377 -4.086 1 89.12 85 THR B N 1
ATOM 2630 C CA . THR B 1 85 ? -2.014 -3.961 -3.598 1 89.12 85 THR B CA 1
ATOM 2631 C C . THR B 1 85 ? -1.783 -4.699 -2.281 1 89.12 85 THR B C 1
ATOM 2633 O O . THR B 1 85 ? -0.879 -5.527 -2.178 1 89.12 85 THR B O 1
ATOM 2636 N N . LEU B 1 86 ? -2.463 -4.473 -1.078 1 86.31 86 LEU B N 1
ATOM 2637 C CA . LEU B 1 86 ? -2.219 -4.922 0.287 1 86.31 86 LEU B CA 1
ATOM 2638 C C . LEU B 1 86 ? -2.117 -6.445 0.348 1 86.31 86 LEU B C 1
ATOM 2640 O O . LEU B 1 86 ? -1.213 -6.984 0.987 1 86.31 86 LEU B O 1
ATOM 2644 N N . GLY B 1 87 ? -2.893 -7.219 -0.332 1 91.56 87 GLY B N 1
ATOM 2645 C CA . GLY B 1 87 ? -2.846 -8.672 -0.31 1 91.56 87 GLY B CA 1
ATOM 2646 C C . GLY B 1 87 ? -1.592 -9.234 -0.949 1 91.56 87 GLY B C 1
ATOM 2647 O O . GLY B 1 87 ? -1.239 -10.398 -0.717 1 91.56 87 GLY B O 1
ATOM 2648 N N . TYR B 1 88 ? -0.848 -8.43 -1.59 1 95.19 88 TYR B N 1
ATOM 2649 C CA . TYR B 1 88 ? 0.345 -8.852 -2.316 1 95.19 88 TYR B CA 1
ATOM 2650 C C . TYR B 1 88 ? 1.581 -8.125 -1.807 1 95.19 88 TYR B C 1
ATOM 2652 O O . TYR B 1 88 ? 2.697 -8.391 -2.26 1 95.19 88 TYR B O 1
ATOM 2660 N N . LEU B 1 89 ? 1.369 -7.23 -0.846 1 93.12 89 LEU B N 1
ATOM 2661 C CA . LEU B 1 89 ? 2.426 -6.316 -0.431 1 93.12 89 LEU B CA 1
ATOM 2662 C C . LEU B 1 89 ? 3.475 -7.039 0.409 1 93.12 89 LEU B C 1
ATOM 2664 O O . LEU B 1 89 ? 3.137 -7.711 1.387 1 93.12 89 LEU B O 1
ATOM 2668 N N . ASP B 1 90 ? 4.77 -6.879 -0.057 1 93 90 ASP B N 1
ATOM 2669 C CA . ASP B 1 90 ? 5.938 -7.395 0.649 1 93 90 ASP B CA 1
ATOM 2670 C C . ASP B 1 90 ? 6.055 -6.777 2.041 1 93 90 ASP B C 1
ATOM 2672 O O . ASP B 1 90 ? 6.215 -5.562 2.174 1 93 90 ASP B O 1
ATOM 2676 N N . PRO B 1 91 ? 6.023 -7.652 3.084 1 91.88 91 PRO B N 1
ATOM 2677 C CA . PRO B 1 91 ? 6.094 -7.105 4.441 1 91.88 91 PRO B CA 1
ATOM 2678 C C . PRO B 1 91 ? 7.418 -6.402 4.73 1 91.88 91 PRO B C 1
ATOM 2680 O O . PRO B 1 91 ? 7.449 -5.434 5.492 1 91.88 91 PRO B O 1
ATOM 2683 N N . GLU B 1 92 ? 8.547 -6.863 4.16 1 91.62 92 GLU B N 1
ATOM 2684 C CA . GLU B 1 92 ? 9.828 -6.191 4.371 1 91.62 92 GLU B CA 1
ATOM 2685 C C . GLU B 1 92 ? 9.844 -4.816 3.707 1 91.62 92 GLU B C 1
ATOM 2687 O O . GLU B 1 92 ? 10.336 -3.848 4.285 1 91.62 92 GLU B O 1
ATOM 2692 N N . TYR B 1 93 ? 9.352 -4.77 2.51 1 89.62 93 TYR B N 1
ATOM 2693 C CA . TYR B 1 93 ? 9.227 -3.484 1.837 1 89.62 93 TYR B CA 1
ATOM 2694 C C . TYR B 1 93 ? 8.383 -2.518 2.656 1 89.62 93 TYR B C 1
ATOM 2696 O O . TYR B 1 93 ? 8.758 -1.357 2.842 1 89.62 93 TYR B O 1
ATOM 2704 N N . HIS B 1 94 ? 7.32 -3.006 3.186 1 86.94 94 HIS B N 1
ATOM 2705 C CA . HIS B 1 94 ? 6.426 -2.199 4.008 1 86.94 94 HIS B CA 1
ATOM 2706 C C . HIS B 1 94 ? 7.148 -1.665 5.242 1 86.94 94 HIS B C 1
ATOM 2708 O O . HIS B 1 94 ? 6.957 -0.509 5.625 1 86.94 94 HIS B O 1
ATOM 2714 N N . ALA B 1 95 ? 7.934 -2.496 5.789 1 86.06 95 ALA B N 1
ATOM 2715 C CA . ALA B 1 95 ? 8.57 -2.166 7.059 1 86.06 95 ALA B CA 1
ATOM 2716 C C . ALA B 1 95 ? 9.781 -1.26 6.848 1 86.06 95 ALA B C 1
ATOM 2718 O O . ALA B 1 95 ? 10.094 -0.417 7.691 1 86.06 95 ALA B O 1
ATOM 2719 N N . THR B 1 96 ? 10.445 -1.433 5.75 1 85.94 96 THR B N 1
ATOM 2720 C CA . THR B 1 96 ? 11.742 -0.778 5.594 1 85.94 96 THR B CA 1
ATOM 2721 C C . THR B 1 96 ? 11.664 0.316 4.535 1 85.94 96 THR B C 1
ATOM 2723 O O . THR B 1 96 ? 12.57 1.146 4.43 1 85.94 96 THR B O 1
ATOM 2726 N N . PHE B 1 97 ? 10.664 0.221 3.715 1 86.31 97 PHE B N 1
ATOM 2727 C CA . PHE B 1 97 ? 10.477 1.131 2.592 1 86.31 97 PHE B CA 1
ATOM 2728 C C . PHE B 1 97 ? 11.562 0.93 1.543 1 86.31 97 PHE B C 1
ATOM 2730 O O . PHE B 1 97 ? 11.836 1.828 0.743 1 86.31 97 PHE B O 1
ATOM 2737 N N . GLN B 1 98 ? 12.258 -0.178 1.677 1 85 98 GLN B N 1
ATOM 2738 C CA . GLN B 1 98 ? 13.297 -0.505 0.707 1 85 98 GLN B CA 1
ATOM 2739 C C . GLN B 1 98 ? 12.781 -1.479 -0.347 1 85 98 GLN B C 1
ATOM 2741 O O . GLN B 1 98 ? 12.492 -2.639 -0.042 1 85 98 GLN B O 1
ATOM 2746 N N . LEU B 1 99 ? 12.703 -0.967 -1.518 1 87.5 99 LEU B N 1
ATOM 2747 C CA . LEU B 1 99 ? 12.219 -1.743 -2.654 1 87.5 99 LEU B CA 1
ATOM 2748 C C . LEU B 1 99 ? 13.359 -2.51 -3.314 1 87.5 99 LEU B C 1
ATOM 2750 O O . LEU B 1 99 ? 14.422 -1.945 -3.57 1 87.5 99 LEU B O 1
ATOM 2754 N N . THR B 1 100 ? 13.219 -3.781 -3.547 1 90.25 100 THR B N 1
ATOM 2755 C CA . THR B 1 100 ? 14.148 -4.617 -4.297 1 90.25 100 THR B CA 1
ATOM 2756 C C . THR B 1 100 ? 13.391 -5.535 -5.254 1 90.25 100 THR B C 1
ATOM 2758 O O . THR B 1 100 ? 12.164 -5.613 -5.211 1 90.25 100 THR B O 1
ATOM 2761 N N . ILE B 1 101 ? 14.102 -6.219 -6.105 1 93.38 101 ILE B N 1
ATOM 2762 C CA . ILE B 1 101 ? 13.484 -7.164 -7.031 1 93.38 101 ILE B CA 1
ATOM 2763 C C . ILE B 1 101 ? 12.781 -8.266 -6.246 1 93.38 101 ILE B C 1
ATOM 2765 O O . ILE B 1 101 ? 11.852 -8.898 -6.75 1 93.38 101 ILE B O 1
ATOM 2769 N N . LYS B 1 102 ? 13.195 -8.477 -4.957 1 96.38 102 LYS B N 1
ATOM 2770 C CA . LYS B 1 102 ? 12.609 -9.531 -4.125 1 96.38 102 LYS B CA 1
ATOM 2771 C C . LYS B 1 102 ? 11.188 -9.164 -3.711 1 96.38 102 LYS B C 1
ATOM 2773 O O . LYS B 1 102 ? 10.43 -10.031 -3.262 1 96.38 102 LYS B O 1
ATOM 2778 N N . THR B 1 103 ? 10.859 -7.867 -3.838 1 94.56 103 THR B N 1
ATOM 2779 C CA . THR B 1 103 ? 9.484 -7.441 -3.594 1 94.56 103 THR B CA 1
ATOM 2780 C C . THR B 1 103 ? 8.531 -8.102 -4.586 1 94.56 103 THR B C 1
ATOM 2782 O O . THR B 1 103 ? 7.477 -8.602 -4.199 1 94.56 103 THR B O 1
ATOM 2785 N N . ASP B 1 104 ? 8.977 -8.18 -5.836 1 96.94 104 ASP B N 1
ATOM 2786 C CA . ASP B 1 104 ? 8.188 -8.859 -6.859 1 96.94 104 ASP B CA 1
ATOM 2787 C C . ASP B 1 104 ? 8.094 -10.359 -6.586 1 96.94 104 ASP B C 1
ATOM 2789 O O . ASP B 1 104 ? 7.074 -10.984 -6.867 1 96.94 104 ASP B O 1
ATOM 2793 N N . VAL B 1 105 ? 9.156 -10.883 -6.035 1 98.62 105 VAL B N 1
ATOM 2794 C CA . VAL B 1 105 ? 9.203 -12.312 -5.738 1 98.62 105 VAL B CA 1
ATOM 2795 C C . VAL B 1 105 ? 8.141 -12.656 -4.691 1 98.62 105 VAL B C 1
ATOM 2797 O O . VAL B 1 105 ? 7.43 -13.648 -4.828 1 98.62 105 VAL B O 1
ATOM 2800 N N . TYR B 1 106 ? 8.062 -11.812 -3.703 1 98.44 106 TYR B N 1
ATOM 2801 C CA . TYR B 1 106 ? 7.043 -12.016 -2.682 1 98.44 106 TYR B CA 1
ATOM 2802 C C . TYR B 1 106 ? 5.652 -12.031 -3.299 1 98.44 106 TYR B C 1
ATOM 2804 O O . TYR B 1 106 ? 4.871 -12.961 -3.07 1 98.44 106 TYR B O 1
ATOM 2812 N N . SER B 1 107 ? 5.336 -10.992 -4.055 1 97.88 107 SER B N 1
ATOM 2813 C CA . SER B 1 107 ? 4.023 -10.875 -4.684 1 97.88 107 SER B CA 1
ATOM 2814 C C . SER B 1 107 ? 3.73 -12.078 -5.574 1 97.88 107 SER B C 1
ATOM 2816 O O . SER B 1 107 ? 2.6 -12.57 -5.613 1 97.88 107 SER B O 1
ATOM 2818 N N . PHE B 1 108 ? 4.75 -12.555 -6.277 1 98.81 108 PHE B N 1
ATOM 2819 C CA . PHE B 1 108 ? 4.566 -13.711 -7.145 1 98.81 108 PHE B CA 1
ATOM 2820 C C . PHE B 1 108 ? 4.277 -14.961 -6.32 1 98.81 108 PHE B C 1
ATOM 2822 O O . PHE B 1 108 ? 3.506 -15.82 -6.742 1 98.81 108 PHE B O 1
ATOM 2829 N N . GLY B 1 109 ? 4.898 -15.055 -5.129 1 98.88 109 GLY B N 1
ATOM 2830 C CA . GLY B 1 109 ? 4.562 -16.141 -4.223 1 98.88 109 GLY B CA 1
ATOM 2831 C C . GLY B 1 109 ? 3.084 -16.188 -3.879 1 98.88 109 GLY B C 1
ATOM 2832 O O . GLY B 1 109 ? 2.5 -17.266 -3.797 1 98.88 109 GLY B O 1
ATOM 2833 N N . ILE B 1 110 ? 2.539 -15.016 -3.689 1 98.56 110 ILE B N 1
ATOM 2834 C CA . ILE B 1 110 ? 1.104 -14.945 -3.43 1 98.56 110 ILE B CA 1
ATOM 2835 C C . ILE B 1 110 ? 0.335 -15.453 -4.648 1 98.56 110 ILE B C 1
ATOM 2837 O O . ILE B 1 110 ? -0.637 -16.203 -4.512 1 98.56 110 ILE B O 1
ATOM 2841 N N . VAL B 1 111 ? 0.715 -15.086 -5.828 1 98.62 111 VAL B N 1
ATOM 2842 C CA . VAL B 1 111 ? 0.102 -15.547 -7.066 1 98.62 111 VAL B CA 1
ATOM 2843 C C . VAL B 1 111 ? 0.138 -17.078 -7.117 1 98.62 111 VAL B C 1
ATOM 2845 O O . VAL B 1 111 ? -0.861 -17.719 -7.457 1 98.62 111 VAL B O 1
ATOM 2848 N N . LEU B 1 112 ? 1.306 -17.656 -6.781 1 98.81 112 LEU B N 1
ATOM 2849 C CA . LEU B 1 112 ? 1.423 -19.109 -6.777 1 98.81 112 LEU B CA 1
ATOM 2850 C C . LEU B 1 112 ? 0.426 -19.734 -5.805 1 98.81 112 LEU B C 1
ATOM 2852 O O . LEU B 1 112 ? -0.202 -20.75 -6.117 1 98.81 112 LEU B O 1
ATOM 2856 N N . LEU B 1 113 ? 0.304 -19.141 -4.664 1 98.56 113 LEU B N 1
ATOM 2857 C CA . LEU B 1 113 ? -0.642 -19.656 -3.682 1 98.56 113 LEU B CA 1
ATOM 2858 C C . LEU B 1 113 ? -2.072 -19.562 -4.203 1 98.56 113 LEU B C 1
ATOM 2860 O O . LEU B 1 113 ? -2.887 -20.453 -3.947 1 98.56 113 LEU B O 1
ATOM 2864 N N . GLU B 1 114 ? -2.365 -18.484 -4.906 1 97.5 114 GLU B N 1
ATOM 2865 C CA . GLU B 1 114 ? -3.686 -18.375 -5.52 1 97.5 114 GLU B CA 1
ATOM 2866 C C . GLU B 1 114 ? -3.908 -19.469 -6.559 1 97.5 114 GLU B C 1
ATOM 2868 O O . GLU B 1 114 ? -5.004 -20.031 -6.656 1 97.5 114 GLU B O 1
ATOM 2873 N N . ILE B 1 115 ? -2.902 -19.734 -7.316 1 97.12 115 ILE B N 1
ATOM 2874 C CA . ILE B 1 115 ? -2.961 -20.781 -8.344 1 97.12 115 ILE B CA 1
ATOM 2875 C C . ILE B 1 115 ? -3.25 -22.125 -7.695 1 97.12 115 ILE B C 1
ATOM 2877 O O . ILE B 1 115 ? -4.035 -22.922 -8.227 1 97.12 115 ILE B O 1
ATOM 2881 N N . ILE B 1 116 ? -2.668 -22.375 -6.594 1 97.38 116 ILE B N 1
ATOM 2882 C CA . ILE B 1 116 ? -2.795 -23.641 -5.879 1 97.38 116 ILE B CA 1
ATOM 2883 C C . ILE B 1 116 ? -4.184 -23.75 -5.254 1 97.38 116 ILE B C 1
ATOM 2885 O O . ILE B 1 116 ? -4.855 -24.781 -5.383 1 97.38 116 ILE B O 1
ATOM 2889 N N . THR B 1 117 ? -4.629 -22.672 -4.617 1 96.38 117 THR B N 1
ATOM 2890 C CA . THR B 1 117 ? -5.754 -22.766 -3.695 1 96.38 117 THR B CA 1
ATOM 2891 C C . THR B 1 117 ? -7.043 -22.312 -4.367 1 96.38 117 THR B C 1
ATOM 2893 O O . THR B 1 117 ? -8.141 -22.625 -3.9 1 96.38 117 THR B O 1
ATOM 2896 N N . GLY B 1 118 ? -6.898 -21.469 -5.371 1 94.44 118 GLY B N 1
ATOM 2897 C CA . GLY B 1 118 ? -8.062 -20.828 -5.957 1 94.44 118 GLY B CA 1
ATOM 2898 C C . GLY B 1 118 ? -8.656 -19.75 -5.074 1 94.44 118 GLY B C 1
ATOM 2899 O O . GLY B 1 118 ? -9.766 -19.281 -5.332 1 94.44 118 GLY B O 1
ATOM 2900 N N . LYS B 1 119 ? -7.969 -19.406 -4.02 1 93.69 119 LYS B N 1
ATOM 2901 C CA . LYS B 1 119 ? -8.469 -18.438 -3.053 1 93.69 119 LYS B CA 1
ATOM 2902 C C . LYS B 1 119 ? -7.82 -17.078 -3.262 1 93.69 119 LYS B C 1
ATOM 2904 O O . LYS B 1 119 ? -6.711 -16.984 -3.793 1 93.69 119 LYS B O 1
ATOM 2909 N N . PRO B 1 120 ? -8.555 -16.016 -2.883 1 93.06 120 PRO B N 1
ATOM 2910 C CA . PRO B 1 120 ? -7.941 -14.688 -2.961 1 93.06 120 PRO B CA 1
ATOM 2911 C C . PRO B 1 120 ? -6.867 -14.469 -1.9 1 93.06 120 PRO B C 1
ATOM 2913 O O . PRO B 1 120 ? -6.758 -15.258 -0.957 1 93.06 120 PRO B O 1
ATOM 2916 N N . PRO B 1 121 ? -6.031 -13.422 -2.096 1 94.5 121 PRO B N 1
ATOM 2917 C CA . PRO B 1 121 ? -4.934 -13.18 -1.157 1 94.5 121 PRO B CA 1
ATOM 2918 C C . PRO B 1 121 ? -5.422 -12.93 0.269 1 94.5 121 PRO B C 1
ATOM 2920 O O . PRO B 1 121 ? -4.688 -13.188 1.229 1 94.5 121 PRO B O 1
ATOM 2923 N N . VAL B 1 122 ? -6.605 -12.414 0.331 1 92 122 VAL B N 1
ATOM 2924 C CA . VAL B 1 122 ? -7.207 -12.164 1.636 1 92 122 VAL B CA 1
ATOM 2925 C C . VAL B 1 122 ? -8.562 -12.859 1.722 1 92 122 VAL B C 1
ATOM 2927 O O . VAL B 1 122 ? -9.414 -12.68 0.845 1 92 122 VAL B O 1
ATOM 2930 N N . LEU B 1 123 ? -8.68 -13.625 2.789 1 86.88 123 LEU B N 1
ATOM 2931 C CA . LEU B 1 123 ? -9.891 -14.398 3.002 1 86.88 123 LEU B CA 1
ATOM 2932 C C . LEU B 1 123 ? -10.695 -13.844 4.176 1 86.88 123 LEU B C 1
ATOM 2934 O O . LEU B 1 123 ? -10.117 -13.32 5.133 1 86.88 123 LEU B O 1
ATOM 2938 N N . MET B 1 124 ? -12.07 -13.875 3.92 1 76 124 MET B N 1
ATOM 2939 C CA . MET B 1 124 ? -12.945 -13.477 5.023 1 76 124 MET B CA 1
ATOM 2940 C C . MET B 1 124 ? -13.547 -14.695 5.711 1 76 124 MET B C 1
ATOM 2942 O O . MET B 1 124 ? -14.117 -15.562 5.051 1 76 124 MET B O 1
ATOM 2946 N N . ASP B 1 125 ? -13.086 -15.344 6.949 1 66.94 125 ASP B N 1
ATOM 2947 C CA . ASP B 1 125 ? -13.906 -16.375 7.586 1 66.94 125 ASP B CA 1
ATOM 2948 C C . ASP B 1 125 ? -13.469 -16.609 9.031 1 66.94 125 ASP B C 1
ATOM 2950 O O . ASP B 1 125 ? -12.367 -17.109 9.273 1 66.94 125 ASP B O 1
ATOM 2954 N N . PRO B 1 126 ? -14.336 -16.625 9.766 1 65.31 126 PRO B N 1
ATOM 2955 C CA . PRO B 1 126 ? -14.984 -15.508 10.469 1 65.31 126 PRO B CA 1
ATOM 2956 C C . PRO B 1 126 ? -14.039 -14.328 10.695 1 65.31 126 PRO B C 1
ATOM 2958 O O . PRO B 1 126 ? -14.492 -13.211 10.945 1 65.31 126 PRO B O 1
ATOM 2961 N N . HIS B 1 127 ? -12.703 -14.742 10.586 1 74.38 127 HIS B N 1
ATOM 2962 C CA . HIS B 1 127 ? -11.672 -13.719 10.695 1 74.38 127 HIS B CA 1
ATOM 2963 C C . HIS B 1 127 ? -10.953 -13.516 9.367 1 74.38 127 HIS B C 1
ATOM 2965 O O . HIS B 1 127 ? -11.07 -14.352 8.461 1 74.38 127 HIS B O 1
ATOM 2971 N N . THR B 1 128 ? -10.383 -12.352 9.273 1 78.81 128 THR B N 1
ATOM 2972 C CA . THR B 1 128 ? -9.625 -12.07 8.062 1 78.81 128 THR B CA 1
ATOM 2973 C C . THR B 1 128 ? -8.273 -12.781 8.094 1 78.81 128 THR B C 1
ATOM 2975 O O . THR B 1 128 ? -7.551 -12.719 9.086 1 78.81 128 THR B O 1
ATOM 2978 N N . TYR B 1 129 ? -8.016 -13.617 7.035 1 84.81 129 TYR B N 1
ATOM 2979 C CA . TYR B 1 129 ? -6.738 -14.305 6.902 1 84.81 129 TYR B CA 1
ATOM 2980 C C . TYR B 1 129 ? -6.004 -13.859 5.645 1 84.81 129 TYR B C 1
ATOM 2982 O O . TYR B 1 129 ? -6.617 -13.664 4.594 1 84.81 129 TYR B O 1
ATOM 2990 N N . HIS B 1 130 ? -4.754 -13.703 5.914 1 92.81 130 HIS B N 1
ATOM 2991 C CA . HIS B 1 130 ? -3.869 -13.602 4.762 1 92.81 130 HIS B CA 1
ATOM 2992 C C . HIS B 1 130 ? -3.545 -14.977 4.191 1 92.81 130 HIS B C 1
ATOM 2994 O O . HIS B 1 130 ? -3.324 -15.93 4.945 1 92.81 130 HIS B O 1
ATOM 3000 N N . LEU B 1 131 ? -3.525 -15.117 2.973 1 95.5 131 LEU B N 1
ATOM 3001 C CA . LEU B 1 131 ? -3.48 -16.406 2.291 1 95.5 131 LEU B CA 1
ATOM 3002 C C . LEU B 1 131 ? -2.271 -17.219 2.742 1 95.5 131 LEU B C 1
ATOM 3004 O O . LEU B 1 131 ? -2.396 -18.406 3.051 1 95.5 131 LEU B O 1
ATOM 3008 N N . PRO B 1 132 ? -1.017 -16.641 2.812 1 96.56 132 PRO B N 1
ATOM 3009 C CA . PRO B 1 132 ? 0.111 -17.453 3.293 1 96.56 132 PRO B CA 1
ATOM 3010 C C . PRO B 1 132 ? -0.129 -18.031 4.684 1 96.56 132 PRO B C 1
ATOM 3012 O O . PRO B 1 132 ? 0.248 -19.172 4.953 1 96.56 132 PRO B O 1
ATOM 3015 N N . ASN B 1 133 ? -0.772 -17.266 5.484 1 94.31 133 ASN B N 1
ATOM 3016 C CA . ASN B 1 133 ? -1.055 -17.75 6.832 1 94.31 133 ASN B CA 1
ATOM 3017 C C . ASN B 1 133 ? -2.107 -18.844 6.832 1 94.31 133 ASN B C 1
ATOM 3019 O O . ASN B 1 133 ? -1.99 -19.828 7.57 1 94.31 133 ASN B O 1
ATOM 3023 N N . TRP B 1 134 ? -3.104 -18.641 6.074 1 94.56 134 TRP B N 1
ATOM 3024 C CA . TRP B 1 134 ? -4.129 -19.672 5.934 1 94.56 134 TRP B CA 1
ATOM 3025 C C . TRP B 1 134 ? -3.518 -20.984 5.469 1 94.56 134 TRP B C 1
ATOM 3027 O O . TRP B 1 134 ? -3.818 -22.047 6.02 1 94.56 134 TRP B O 1
ATOM 3037 N N . VAL B 1 135 ? -2.66 -20.922 4.469 1 96.75 135 VAL B N 1
ATOM 3038 C CA . VAL B 1 135 ? -2.006 -22.094 3.908 1 96.75 135 VAL B CA 1
ATOM 3039 C C . VAL B 1 135 ? -1.159 -22.781 4.977 1 96.75 135 VAL B C 1
ATOM 3041 O O . VAL B 1 135 ? -1.232 -24 5.152 1 96.75 135 VAL B O 1
ATOM 3044 N N . ARG B 1 136 ? -0.37 -21.984 5.695 1 95.38 136 ARG B N 1
ATOM 3045 C CA . ARG B 1 136 ? 0.471 -22.531 6.754 1 95.38 136 ARG B CA 1
ATOM 3046 C C . ARG B 1 136 ? -0.368 -23.266 7.797 1 95.38 136 ARG B C 1
ATOM 3048 O O . ARG B 1 136 ? -0.022 -24.375 8.211 1 95.38 136 ARG B O 1
ATOM 3055 N N . GLN B 1 137 ? -1.427 -22.656 8.164 1 93.31 137 GLN B N 1
ATOM 3056 C CA . GLN B 1 137 ? -2.293 -23.234 9.188 1 93.31 137 GLN B CA 1
ATOM 3057 C C . GLN B 1 137 ? -2.945 -24.531 8.695 1 93.31 137 GLN B C 1
ATOM 3059 O O . GLN B 1 137 ? -3.012 -25.516 9.438 1 93.31 137 GLN B O 1
ATOM 3064 N N . LYS B 1 138 ? -3.455 -24.516 7.504 1 94.25 138 LYS B N 1
ATOM 3065 C CA . LYS B 1 138 ? -4.133 -25.688 6.945 1 94.25 138 LYS B CA 1
ATOM 3066 C C . LYS B 1 138 ? -3.172 -26.859 6.805 1 94.25 138 LYS B C 1
ATOM 3068 O O . LYS B 1 138 ? -3.537 -28 7.09 1 94.25 138 LYS B O 1
ATOM 3073 N N . ILE B 1 139 ? -1.996 -26.562 6.379 1 93.81 139 ILE B N 1
ATOM 3074 C CA . ILE B 1 139 ? -1.01 -27.625 6.219 1 93.81 139 ILE B CA 1
ATOM 3075 C C . ILE B 1 139 ? -0.613 -28.172 7.586 1 93.81 139 ILE B C 1
ATOM 3077 O O . ILE B 1 139 ? -0.478 -29.391 7.762 1 93.81 139 ILE B O 1
ATOM 3081 N N . ALA B 1 140 ? -0.442 -27.266 8.562 1 93.31 140 ALA B N 1
ATOM 3082 C CA . ALA B 1 140 ? -0.049 -27.672 9.906 1 93.31 140 ALA B CA 1
ATOM 3083 C C . ALA B 1 140 ? -1.108 -28.578 10.539 1 93.31 140 ALA B C 1
ATOM 3085 O O . ALA B 1 140 ? -0.781 -29.516 11.273 1 93.31 140 ALA B O 1
ATOM 3086 N N . LYS B 1 141 ? -2.377 -28.344 10.305 1 92.12 141 LYS B N 1
ATOM 3087 C CA . LYS B 1 141 ? -3.486 -29.047 10.938 1 92.12 141 LYS B CA 1
ATOM 3088 C C . LYS B 1 141 ? -3.943 -30.234 10.094 1 92.12 141 LYS B C 1
ATOM 3090 O O . LYS B 1 141 ? -4.746 -31.047 10.539 1 92.12 141 LYS B O 1
ATOM 3095 N N . GLY B 1 142 ? -3.506 -30.234 8.93 1 91.19 142 GLY B N 1
ATOM 3096 C CA . GLY B 1 142 ? -3.967 -31.266 8.016 1 91.19 142 GLY B CA 1
ATOM 3097 C C . GLY B 1 142 ? -2.918 -31.672 6.992 1 91.19 142 GLY B C 1
ATOM 3098 O O . GLY B 1 142 ? -1.774 -31.953 7.348 1 91.19 142 GLY B O 1
ATOM 3099 N N . SER B 1 143 ? -3.486 -31.766 5.707 1 88.94 143 SER B N 1
ATOM 3100 C CA . SER B 1 143 ? -2.613 -32.188 4.613 1 88.94 143 SER B CA 1
ATOM 3101 C C . SER B 1 143 ? -2.58 -31.141 3.504 1 88.94 143 SER B C 1
ATOM 3103 O O . SER B 1 143 ? -3.408 -30.219 3.479 1 88.94 143 SER B O 1
ATOM 3105 N N . ILE B 1 144 ? -1.573 -31.234 2.717 1 92.38 144 ILE B N 1
ATOM 3106 C CA . ILE B 1 144 ? -1.387 -30.344 1.587 1 92.38 144 ILE B CA 1
ATOM 3107 C C . ILE B 1 144 ? -2.611 -30.391 0.677 1 92.38 144 ILE B C 1
ATOM 3109 O O . ILE B 1 144 ? -2.945 -29.406 0.016 1 92.38 144 ILE B O 1
ATOM 3113 N N . GLN B 1 145 ? -3.35 -31.516 0.676 1 91.56 145 GLN B N 1
ATOM 3114 C CA . GLN B 1 145 ? -4.535 -31.672 -0.157 1 91.56 145 GLN B CA 1
ATOM 3115 C C . GLN B 1 145 ? -5.66 -30.75 0.31 1 91.56 145 GLN B C 1
ATOM 3117 O O . GLN B 1 145 ? -6.562 -30.422 -0.465 1 91.56 145 GLN B O 1
ATOM 3122 N N . ASP B 1 146 ? -5.566 -30.281 1.569 1 93.88 146 ASP B N 1
ATOM 3123 C CA . ASP B 1 146 ? -6.617 -29.453 2.168 1 93.88 146 ASP B CA 1
ATOM 3124 C C . ASP B 1 146 ? -6.605 -28.047 1.596 1 93.88 146 ASP B C 1
ATOM 3126 O O . ASP B 1 146 ? -7.578 -27.297 1.745 1 93.88 146 ASP B O 1
ATOM 3130 N N . ILE B 1 147 ? -5.488 -27.688 0.942 1 95.88 147 ILE B N 1
ATOM 3131 C CA . ILE B 1 147 ? -5.391 -26.297 0.487 1 95.88 147 ILE B CA 1
ATOM 3132 C C . ILE B 1 147 ? -5.668 -26.234 -1.014 1 95.88 147 ILE B C 1
ATOM 3134 O O . ILE B 1 147 ? -5.832 -25.141 -1.57 1 95.88 147 ILE B O 1
ATOM 3138 N N . VAL B 1 148 ? -5.812 -27.328 -1.679 1 96 148 VAL B N 1
ATOM 3139 C CA . VAL B 1 148 ? -5.898 -27.375 -3.135 1 96 148 VAL B CA 1
ATOM 3140 C C . VAL B 1 148 ? -7.285 -26.922 -3.588 1 96 148 VAL B C 1
ATOM 3142 O O . VAL B 1 148 ? -8.289 -27.297 -2.977 1 96 148 VAL B O 1
ATOM 3145 N N . ASP B 1 149 ? -7.305 -26.125 -4.582 1 94.81 149 ASP B N 1
ATOM 3146 C CA . ASP B 1 149 ? -8.555 -25.75 -5.234 1 94.81 149 ASP B CA 1
ATOM 3147 C C . ASP B 1 149 ? -9.398 -26.984 -5.555 1 94.81 149 ASP B C 1
ATOM 3149 O O . ASP B 1 149 ? -8.961 -27.859 -6.301 1 94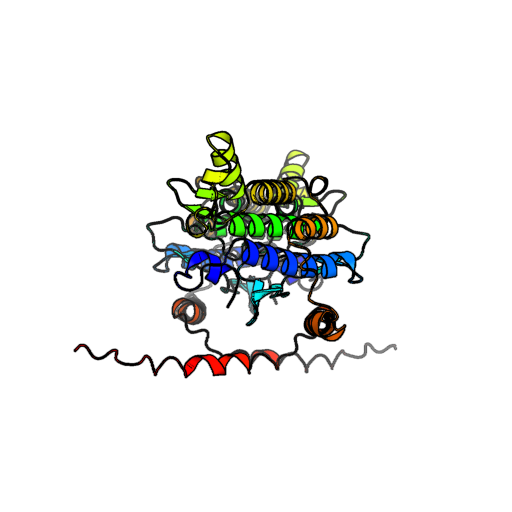.81 149 ASP B O 1
ATOM 3153 N N . LYS B 1 150 ? -10.578 -27.016 -5.094 1 91 150 LYS B N 1
ATOM 3154 C CA . LYS B 1 150 ? -11.445 -28.172 -5.266 1 91 150 LYS B CA 1
ATOM 3155 C C . LYS B 1 150 ? -11.766 -28.406 -6.738 1 91 150 LYS B C 1
ATOM 3157 O O . LYS B 1 150 ? -12.062 -29.531 -7.145 1 91 150 LYS B O 1
ATOM 3162 N N . ARG B 1 151 ? -11.68 -27.5 -7.559 1 90.56 151 ARG B N 1
ATOM 3163 C CA . ARG B 1 151 ? -11.992 -27.609 -8.977 1 90.56 151 ARG B CA 1
ATOM 3164 C C . ARG B 1 151 ? -10.953 -28.453 -9.703 1 90.56 151 ARG B C 1
ATOM 3166 O O . ARG B 1 151 ? -11.188 -28.906 -10.828 1 90.56 151 ARG B O 1
ATOM 3173 N N . LEU B 1 152 ? -9.789 -28.531 -8.922 1 91.06 152 LEU B N 1
ATOM 3174 C CA . LEU B 1 152 ? -8.758 -29.359 -9.523 1 91.06 152 LEU B CA 1
ATOM 3175 C C . LEU B 1 152 ? -9.062 -30.844 -9.297 1 91.06 152 LEU B C 1
ATOM 3177 O O . LEU B 1 152 ? -8.477 -31.703 -9.945 1 91.06 152 LEU B O 1
ATOM 3181 N N . LEU B 1 153 ? -9.961 -31.078 -8.383 1 82.5 153 LEU B N 1
ATOM 3182 C CA . LEU B 1 153 ? -10.312 -32.438 -8.016 1 82.5 153 LEU B CA 1
ATOM 3183 C C . LEU B 1 153 ? -9.062 -33.25 -7.699 1 82.5 153 LEU B C 1
ATOM 3185 O O . LEU B 1 153 ? -8.273 -32.875 -6.836 1 82.5 153 LEU B O 1
ATOM 3189 N N . ASP B 1 154 ? -8.719 -34.25 -8.375 1 81.75 154 ASP B N 1
ATOM 3190 C CA . ASP B 1 154 ? -7.523 -35.062 -8.188 1 81.75 154 ASP B CA 1
ATOM 3191 C C . ASP B 1 154 ? -6.68 -35.125 -9.453 1 81.75 154 ASP B C 1
ATOM 3193 O O . ASP B 1 154 ? -5.934 -36.062 -9.68 1 81.75 154 ASP B O 1
ATOM 3197 N N . GLN B 1 155 ? -6.926 -34.031 -10.133 1 87.62 155 GLN B N 1
ATOM 3198 C CA . GLN B 1 155 ? -6.211 -34.031 -11.406 1 87.62 155 GLN B CA 1
ATOM 3199 C C . GLN B 1 155 ? -4.922 -33.219 -11.297 1 87.62 155 GLN B C 1
ATOM 3201 O O . GLN B 1 155 ? -4.746 -32.219 -11.992 1 87.62 155 GLN B O 1
ATOM 3206 N N . TYR B 1 156 ? -4.102 -33.531 -10.398 1 91.12 156 TYR B N 1
ATOM 3207 C CA . TYR B 1 156 ? -2.77 -32.969 -10.211 1 91.12 156 TYR B CA 1
ATOM 3208 C C . TYR B 1 156 ? -1.805 -34 -9.664 1 91.12 156 TYR B C 1
ATOM 3210 O O . TYR B 1 156 ? -2.229 -35 -9.047 1 91.12 156 TYR B O 1
ATOM 3218 N N . ASP B 1 157 ? -0.555 -33.875 -10 1 91.5 157 ASP B N 1
ATOM 3219 C CA . ASP B 1 157 ? 0.494 -34.719 -9.43 1 91.5 157 ASP B CA 1
ATOM 3220 C C . ASP B 1 157 ? 0.858 -34.25 -8.023 1 91.5 157 ASP B C 1
ATOM 3222 O O . ASP B 1 157 ? 1.195 -33.094 -7.816 1 91.5 157 ASP B O 1
ATOM 3226 N N . ALA B 1 158 ? 0.798 -35.188 -7.059 1 91.62 158 ALA B N 1
ATOM 3227 C CA . ALA B 1 158 ? 1.021 -34.844 -5.652 1 91.62 158 ALA B CA 1
ATOM 3228 C C . ALA B 1 158 ? 2.42 -34.281 -5.441 1 91.62 158 ALA B C 1
ATOM 3230 O O . ALA B 1 158 ? 2.605 -33.375 -4.645 1 91.62 158 ALA B O 1
ATOM 3231 N N . ASN B 1 159 ? 3.391 -34.844 -6.098 1 93.88 159 ASN B N 1
ATOM 3232 C CA . ASN B 1 159 ? 4.758 -34.344 -5.969 1 93.88 159 ASN B CA 1
ATOM 3233 C C . ASN B 1 159 ? 4.902 -32.969 -6.566 1 93.88 159 ASN B C 1
ATOM 3235 O O . ASN B 1 159 ? 5.602 -32.094 -6.004 1 93.88 159 ASN B O 1
ATOM 3239 N N . SER B 1 160 ? 4.258 -32.781 -7.715 1 95.94 160 SER B N 1
ATOM 3240 C CA . SER B 1 160 ? 4.246 -31.484 -8.352 1 95.94 160 SER B CA 1
ATOM 3241 C C . SER B 1 160 ? 3.592 -30.438 -7.445 1 95.94 160 SER B C 1
ATOM 3243 O O . SER B 1 160 ? 4.125 -29.344 -7.27 1 95.94 160 SER B O 1
ATOM 3245 N N . LEU B 1 161 ? 2.516 -30.828 -6.859 1 96.56 161 LEU B N 1
ATOM 3246 C CA . LEU B 1 161 ? 1.814 -29.938 -5.938 1 96.56 161 LEU B CA 1
ATOM 3247 C C . LEU B 1 161 ? 2.711 -29.562 -4.766 1 96.56 161 LEU B C 1
ATOM 3249 O O . LEU B 1 161 ? 2.84 -28.375 -4.438 1 96.56 161 LEU B O 1
ATOM 3253 N N . GLN B 1 162 ? 3.324 -30.547 -4.172 1 96.75 162 GLN B N 1
ATOM 3254 C CA . GLN B 1 162 ? 4.215 -30.297 -3.043 1 96.75 162 GLN B CA 1
ATOM 3255 C C . GLN B 1 162 ? 5.336 -29.344 -3.43 1 96.75 162 GLN B C 1
ATOM 3257 O O . GLN B 1 162 ? 5.656 -28.406 -2.678 1 96.75 162 GLN B O 1
ATOM 3262 N N . SER B 1 163 ? 5.867 -29.547 -4.57 1 98 163 SER B N 1
ATOM 3263 C CA . SER B 1 163 ? 6.977 -28.734 -5.043 1 98 163 SER B CA 1
ATOM 3264 C C . SER B 1 163 ? 6.551 -27.281 -5.223 1 98 163 SER B C 1
ATOM 3266 O O . SER B 1 163 ? 7.285 -26.359 -4.855 1 98 163 SER B O 1
ATOM 3268 N N . VAL B 1 164 ? 5.359 -27.047 -5.789 1 98.44 164 VAL B N 1
ATOM 3269 C CA . VAL B 1 164 ? 4.891 -25.703 -6.039 1 98.44 164 VAL B CA 1
ATOM 3270 C C . VAL B 1 164 ? 4.535 -25.016 -4.719 1 98.44 164 VAL B C 1
ATOM 3272 O O . VAL B 1 164 ? 4.777 -23.828 -4.539 1 98.44 164 VAL B O 1
ATOM 3275 N N . VAL B 1 165 ? 3.975 -25.766 -3.777 1 98.31 165 VAL B N 1
ATOM 3276 C CA . VAL B 1 165 ? 3.668 -25.219 -2.461 1 98.31 165 VAL B CA 1
ATOM 3277 C C . VAL B 1 165 ? 4.957 -24.766 -1.774 1 98.31 165 VAL B C 1
ATOM 3279 O O . VAL B 1 165 ? 5.031 -23.656 -1.241 1 98.31 165 VAL B O 1
ATOM 3282 N N . ASP B 1 166 ? 5.957 -25.641 -1.833 1 98.19 166 ASP B N 1
ATOM 3283 C CA . ASP B 1 166 ? 7.242 -25.312 -1.232 1 98.19 166 ASP B CA 1
ATOM 3284 C C . ASP B 1 166 ? 7.836 -24.047 -1.869 1 98.19 166 ASP B C 1
ATOM 3286 O O . ASP B 1 166 ? 8.352 -23.172 -1.168 1 98.19 166 ASP B O 1
ATOM 3290 N N . LEU B 1 167 ? 7.781 -24.016 -3.129 1 98.81 167 LEU B N 1
ATOM 3291 C CA . LEU B 1 167 ? 8.289 -22.859 -3.859 1 98.81 167 LEU B CA 1
ATOM 3292 C C . LEU B 1 167 ? 7.547 -21.594 -3.455 1 98.81 167 LEU B C 1
ATOM 3294 O O . LEU B 1 167 ? 8.172 -20.562 -3.168 1 98.81 167 LEU B O 1
ATOM 3298 N N . ALA B 1 168 ? 6.219 -21.625 -3.455 1 98.88 168 ALA B N 1
ATOM 3299 C CA . ALA B 1 168 ? 5.395 -20.484 -3.082 1 98.88 168 ALA B CA 1
ATOM 3300 C C . ALA B 1 168 ? 5.73 -20 -1.673 1 98.88 168 ALA B C 1
ATOM 3302 O O . ALA B 1 168 ? 5.887 -18.797 -1.44 1 98.88 168 ALA B O 1
ATOM 3303 N N . MET B 1 169 ? 5.918 -20.953 -0.764 1 98.56 169 MET B N 1
ATOM 3304 C CA . MET B 1 169 ? 6.203 -20.625 0.628 1 98.56 169 MET B CA 1
ATOM 3305 C C . MET B 1 169 ? 7.594 -20.016 0.768 1 98.56 169 MET B C 1
ATOM 3307 O O . MET B 1 169 ? 7.812 -19.141 1.614 1 98.56 169 MET B O 1
ATOM 3311 N N . ASN B 1 170 ? 8.531 -20.469 -0.074 1 98.75 170 ASN B N 1
ATOM 3312 C CA . ASN B 1 170 ? 9.852 -19.844 -0.109 1 98.75 170 ASN B CA 1
ATOM 3313 C C . ASN B 1 170 ? 9.773 -18.406 -0.602 1 98.75 170 ASN B C 1
ATOM 3315 O O . ASN B 1 170 ? 10.461 -17.531 -0.079 1 98.75 170 ASN B O 1
ATOM 3319 N N . CYS B 1 171 ? 8.953 -18.141 -1.553 1 98.88 171 CYS B N 1
ATOM 3320 C CA . CYS B 1 171 ? 8.82 -16.812 -2.143 1 98.88 171 CYS B CA 1
ATOM 3321 C C . CYS B 1 171 ? 8.234 -15.82 -1.136 1 98.88 171 CYS B C 1
ATOM 3323 O O . CYS B 1 171 ? 8.539 -14.633 -1.183 1 98.88 171 CYS B O 1
ATOM 3325 N N . VAL B 1 172 ? 7.418 -16.312 -0.191 1 98.5 172 VAL B N 1
ATOM 3326 C CA . VAL B 1 172 ? 6.699 -15.383 0.676 1 98.5 172 VAL B CA 1
ATOM 3327 C C . VAL B 1 172 ? 7.363 -15.336 2.049 1 98.5 172 VAL B C 1
ATOM 3329 O O . VAL B 1 172 ? 6.719 -15.008 3.047 1 98.5 172 VAL B O 1
ATOM 3332 N N . GLU B 1 173 ? 8.617 -15.75 2.086 1 98.25 173 GLU B N 1
ATOM 3333 C CA . GLU B 1 173 ? 9.367 -15.547 3.32 1 98.25 173 GLU B CA 1
ATOM 3334 C C . GLU B 1 173 ? 9.391 -14.07 3.719 1 98.25 173 GLU B C 1
ATOM 3336 O O . GLU B 1 173 ? 9.438 -13.195 2.859 1 98.25 173 GLU B O 1
ATOM 3341 N N . SER B 1 174 ? 9.422 -13.75 4.996 1 95.88 174 SER B N 1
ATOM 3342 C CA . SER B 1 174 ? 9.352 -12.391 5.508 1 95.88 174 SER B CA 1
ATOM 3343 C C . SER B 1 174 ? 10.594 -11.594 5.121 1 95.88 174 SER B C 1
ATOM 3345 O O . SER B 1 174 ? 10.492 -10.43 4.723 1 95.88 174 SER B O 1
ATOM 3347 N N . ALA B 1 175 ? 11.766 -12.219 5.227 1 96.12 175 ALA B N 1
ATOM 3348 C CA . ALA B 1 175 ? 13.016 -11.562 4.863 1 96.12 175 ALA B CA 1
ATOM 3349 C C . ALA B 1 175 ? 13.336 -11.773 3.387 1 96.12 175 ALA B C 1
ATOM 3351 O O . ALA B 1 175 ? 13.391 -12.914 2.914 1 96.12 175 ALA B O 1
ATOM 3352 N N . ALA B 1 176 ? 13.617 -10.734 2.711 1 95.62 176 ALA B N 1
ATOM 3353 C CA . ALA B 1 176 ? 13.891 -10.781 1.275 1 95.62 176 ALA B CA 1
ATOM 3354 C C . ALA B 1 176 ? 15.07 -11.695 0.967 1 95.62 176 ALA B C 1
ATOM 3356 O O . ALA B 1 176 ? 15.078 -12.383 -0.057 1 95.62 176 ALA B O 1
ATOM 3357 N N . ILE B 1 177 ? 16.062 -11.75 1.822 1 96.5 177 ILE B N 1
ATOM 3358 C CA . ILE B 1 177 ? 17.281 -12.508 1.599 1 96.5 177 ILE B CA 1
ATOM 3359 C C . ILE B 1 177 ? 16.969 -14 1.555 1 96.5 177 ILE B C 1
ATOM 3361 O O . ILE B 1 177 ? 17.719 -14.781 0.965 1 96.5 177 ILE B O 1
ATOM 3365 N N . ASP B 1 178 ? 15.883 -14.445 2.115 1 98.19 178 ASP B N 1
ATOM 3366 C CA . ASP B 1 178 ? 15.508 -15.852 2.186 1 98.19 178 ASP B CA 1
ATOM 3367 C C . ASP B 1 178 ? 14.648 -16.25 0.988 1 98.19 178 ASP B C 1
ATOM 3369 O O . ASP B 1 178 ? 14.312 -17.422 0.825 1 98.19 178 ASP B O 1
ATOM 3373 N N . ARG B 1 179 ? 14.297 -15.344 0.163 1 98.56 179 ARG B N 1
ATOM 3374 C CA . ARG B 1 179 ? 13.477 -15.625 -1.015 1 98.56 179 ARG B CA 1
ATOM 3375 C C . ARG B 1 179 ? 14.344 -16 -2.209 1 98.56 179 ARG B C 1
ATOM 3377 O O . ARG B 1 179 ? 15.469 -15.508 -2.346 1 98.56 179 ARG B O 1
ATOM 3384 N N . PRO B 1 180 ? 13.859 -16.859 -3.064 1 98.62 180 PRO B N 1
ATOM 3385 C CA . PRO B 1 180 ? 14.609 -17.172 -4.285 1 98.62 180 PRO B CA 1
ATOM 3386 C C . PRO B 1 180 ? 14.617 -16.016 -5.285 1 98.62 180 PRO B C 1
ATOM 3388 O O . PRO B 1 180 ? 13.852 -15.062 -5.137 1 98.62 180 PRO B O 1
ATOM 3391 N N . SER B 1 181 ? 15.516 -16.047 -6.234 1 98.06 181 SER B N 1
ATOM 3392 C CA . SER B 1 181 ? 15.438 -15.18 -7.402 1 98.06 181 SER B CA 1
ATOM 3393 C C . SER B 1 181 ? 14.391 -15.68 -8.398 1 98.06 181 SER B C 1
ATOM 3395 O O . SER B 1 181 ? 13.984 -16.844 -8.344 1 98.06 181 SER B O 1
ATOM 3397 N N . MET B 1 182 ? 14 -14.773 -9.289 1 98.31 182 MET B N 1
ATOM 3398 C CA . MET B 1 182 ? 13.062 -15.242 -10.305 1 98.31 182 MET B CA 1
ATOM 3399 C C . MET B 1 182 ? 13.711 -16.266 -11.227 1 98.31 182 MET B C 1
ATOM 3401 O O . MET B 1 182 ? 13.039 -17.141 -11.766 1 98.31 182 MET B O 1
ATOM 3405 N N . THR B 1 183 ? 15 -16.219 -11.352 1 98.5 183 THR B N 1
ATOM 3406 C CA . THR B 1 183 ? 15.719 -17.25 -12.094 1 98.5 183 THR B CA 1
ATOM 3407 C C . THR B 1 183 ? 15.508 -18.625 -11.453 1 98.5 183 THR B C 1
ATOM 3409 O O . THR B 1 183 ? 15.227 -19.609 -12.141 1 98.5 183 THR B O 1
ATOM 3412 N N . GLU B 1 184 ? 15.656 -18.641 -10.18 1 98.69 184 GLU B N 1
ATOM 3413 C CA . GLU B 1 184 ? 15.438 -19.891 -9.445 1 98.69 184 GLU B CA 1
ATOM 3414 C C . GLU B 1 184 ? 13.984 -20.344 -9.547 1 98.69 184 GLU B C 1
ATOM 3416 O O . GLU B 1 184 ? 13.711 -21.531 -9.719 1 98.69 184 GLU B O 1
ATOM 3421 N N . VAL B 1 185 ? 13.094 -19.438 -9.445 1 98.88 185 VAL B N 1
ATOM 3422 C CA . VAL B 1 185 ? 11.672 -19.75 -9.547 1 98.88 185 VAL B CA 1
ATOM 3423 C C . VAL B 1 185 ? 11.375 -20.375 -10.906 1 98.88 185 VAL B C 1
ATOM 3425 O O . VAL B 1 185 ? 10.719 -21.422 -10.977 1 98.88 185 VAL B O 1
ATOM 3428 N N . VAL B 1 186 ? 11.867 -19.75 -11.969 1 98.62 186 VAL B N 1
ATOM 3429 C CA . VAL B 1 186 ? 11.664 -20.25 -13.328 1 98.62 186 VAL B CA 1
ATOM 3430 C C . VAL B 1 186 ? 12.234 -21.656 -13.453 1 98.62 186 VAL B C 1
ATOM 3432 O O . VAL B 1 186 ? 11.578 -22.562 -13.977 1 98.62 186 VAL B O 1
ATOM 3435 N N . SER B 1 187 ? 13.398 -21.859 -12.906 1 98.5 187 SER B N 1
ATOM 3436 C CA . SER B 1 187 ? 14.055 -23.156 -12.992 1 98.5 187 SER B CA 1
ATOM 3437 C C . SER B 1 187 ? 13.234 -24.234 -12.289 1 98.5 187 SER B C 1
ATOM 3439 O O . SER B 1 187 ? 13.055 -25.328 -12.828 1 98.5 187 SER B O 1
ATOM 3441 N N . ARG B 1 188 ? 12.711 -23.953 -11.188 1 98.19 188 ARG B N 1
ATOM 3442 C CA . ARG B 1 188 ? 11.945 -24.922 -10.398 1 98.19 188 ARG B CA 1
ATOM 3443 C C . ARG B 1 188 ? 10.609 -25.219 -11.055 1 98.19 188 ARG B C 1
ATOM 3445 O O . ARG B 1 188 ? 10.133 -26.359 -11.008 1 98.19 188 ARG B O 1
ATOM 3452 N N . LEU B 1 189 ? 10.023 -24.234 -11.672 1 98.19 189 LEU B N 1
ATOM 3453 C CA . LEU B 1 189 ? 8.758 -24.453 -12.359 1 98.19 189 LEU B CA 1
ATOM 3454 C C . LEU B 1 189 ? 8.961 -25.281 -13.625 1 98.19 189 LEU B C 1
ATOM 3456 O O . LEU B 1 189 ? 8.141 -26.141 -13.953 1 98.19 189 LEU B O 1
ATOM 3460 N N . LYS B 1 190 ? 10.039 -25.062 -14.352 1 96.75 190 LYS B N 1
ATOM 3461 C CA . LYS B 1 190 ? 10.336 -25.734 -15.609 1 96.75 190 LYS B CA 1
ATOM 3462 C C . LYS B 1 190 ? 10.445 -27.25 -15.398 1 96.75 190 LYS B C 1
ATOM 3464 O O . LYS B 1 190 ? 9.984 -28.031 -16.234 1 96.75 190 LYS B O 1
ATOM 3469 N N . VAL B 1 191 ? 10.984 -27.656 -14.305 1 95.25 191 VAL B N 1
ATOM 3470 C CA . VAL B 1 191 ? 11.234 -29.062 -14.055 1 95.25 191 VAL B CA 1
ATOM 3471 C C . VAL B 1 191 ? 9.906 -29.797 -13.812 1 95.25 191 VAL B C 1
ATOM 3473 O O . VAL B 1 191 ? 9.82 -31.016 -13.977 1 95.25 191 VAL B O 1
ATOM 3476 N N . LEU B 1 192 ? 8.891 -29.141 -13.445 1 94.62 192 LEU B N 1
ATOM 3477 C CA . LEU B 1 192 ? 7.602 -29.734 -13.117 1 94.62 192 LEU B CA 1
ATOM 3478 C C . LEU B 1 192 ? 6.766 -29.938 -14.375 1 94.62 192 LEU B C 1
ATOM 3480 O O . LEU B 1 192 ? 5.723 -30.609 -14.328 1 94.62 192 LEU B O 1
ATOM 3484 N N . LEU B 1 193 ? 7.133 -29.359 -15.461 1 92.12 193 LEU B N 1
ATOM 3485 C CA . LEU B 1 193 ? 6.367 -29.438 -16.703 1 92.12 193 LEU B CA 1
ATOM 3486 C C . LEU B 1 193 ? 7.035 -30.391 -17.688 1 92.12 193 LEU B C 1
ATOM 3488 O O . LEU B 1 193 ? 8.266 -30.453 -17.766 1 92.12 193 LEU B O 1
ATOM 3492 N N . PRO B 1 194 ? 6.199 -31.516 -18.188 1 78.75 194 PRO B N 1
ATOM 3493 C CA . PRO B 1 194 ? 6.777 -32.469 -19.156 1 78.75 194 PRO B CA 1
ATOM 3494 C C . PRO B 1 194 ? 7.543 -31.766 -20.281 1 78.75 194 PRO B C 1
ATOM 3496 O O . PRO B 1 194 ? 7.184 -30.656 -20.688 1 78.75 194 PRO B O 1
ATOM 3499 N N . THR B 1 195 ? 8.758 -32.281 -20.359 1 62.56 195 THR B N 1
ATOM 3500 C CA . THR B 1 195 ? 9.531 -31.812 -21.516 1 62.56 195 THR B CA 1
ATOM 3501 C C . THR B 1 195 ? 8.836 -32.188 -22.812 1 62.56 195 THR B C 1
ATOM 3503 O O . THR B 1 195 ? 8.562 -33.375 -23.047 1 62.56 195 THR B O 1
ATOM 3506 N N . THR B 1 196 ? 7.656 -31.984 -23.047 1 50.31 196 THR B N 1
ATOM 3507 C CA . THR B 1 196 ? 7.156 -32.438 -24.328 1 50.31 196 THR B CA 1
ATOM 3508 C C . THR B 1 196 ? 8.266 -32.469 -25.375 1 50.31 196 THR B C 1
ATOM 3510 O O . THR B 1 196 ? 8.914 -31.438 -25.609 1 50.31 196 THR B O 1
ATOM 3513 N N . PRO B 1 197 ? 8.758 -33.688 -25.812 1 39.38 197 PRO B N 1
ATOM 3514 C CA . PRO B 1 197 ? 9.688 -33.75 -26.938 1 39.38 197 PRO B CA 1
ATOM 3515 C C . PRO B 1 197 ? 9.398 -32.656 -27.969 1 39.38 197 PRO B C 1
ATOM 3517 O O . PRO B 1 197 ? 10.133 -32.531 -28.953 1 39.38 197 PRO B O 1
ATOM 3520 N N . SER B 1 198 ? 8.117 -32.625 -28.375 1 35.75 198 SER B N 1
ATOM 3521 C CA . SER B 1 198 ? 7.766 -32.094 -29.703 1 35.75 198 SER B CA 1
ATOM 3522 C C . SER B 1 198 ? 8.367 -30.719 -29.922 1 35.75 198 SER B C 1
ATOM 3524 O O . SER B 1 198 ? 8.641 -30.344 -31.062 1 35.75 198 SER B O 1
ATOM 3526 N N . GLN B 1 199 ? 7.613 -29.625 -29.438 1 35.28 199 GLN B N 1
ATOM 3527 C CA . GLN B 1 199 ? 7.543 -28.328 -30.109 1 35.28 199 GLN B CA 1
ATOM 3528 C C . GLN B 1 199 ? 8.914 -27.656 -30.156 1 35.28 199 GLN B C 1
ATOM 3530 O O . GLN B 1 199 ? 9.539 -27.422 -29.125 1 35.28 199 GLN B O 1
ATOM 3535 N N . LYS B 1 200 ? 9.672 -27.812 -31.203 1 33.28 200 LYS B N 1
ATOM 3536 C CA . LYS B 1 200 ? 10.703 -27.047 -31.891 1 33.28 200 LYS B CA 1
ATOM 3537 C C . LYS B 1 200 ? 10.711 -25.594 -31.422 1 33.28 200 LYS B C 1
ATOM 3539 O O . LYS B 1 200 ? 9.828 -25.172 -30.672 1 33.28 200 LYS B O 1
ATOM 3544 N N . GLN B 1 201 ? 10.883 -24.641 -32.625 1 31.94 201 GLN B N 1
ATOM 3545 C CA . GLN B 1 201 ? 11.297 -23.266 -32.938 1 31.94 201 GLN B CA 1
ATOM 3546 C C . GLN B 1 201 ? 10.32 -22.25 -32.344 1 31.94 201 GLN B C 1
ATOM 3548 O O . GLN B 1 201 ? 10.102 -21.188 -32.906 1 31.94 201 GLN B O 1
ATOM 3553 N N . TYR B 1 202 ? 9.383 -22.609 -31.672 1 31.22 202 TYR B N 1
ATOM 3554 C CA . TYR B 1 202 ? 8.445 -21.531 -31.406 1 31.22 202 TYR B CA 1
ATOM 3555 C C . TYR B 1 202 ? 9.148 -20.359 -30.734 1 31.22 202 TYR B C 1
ATOM 3557 O O . TYR B 1 202 ? 8.492 -19.406 -30.281 1 31.22 202 TYR B O 1
ATOM 3565 N N . ALA B 1 203 ? 10.07 -20.672 -29.938 1 32.62 203 ALA B N 1
ATOM 3566 C CA . ALA B 1 203 ? 10.68 -19.406 -29.516 1 32.62 203 ALA B CA 1
ATOM 3567 C C . ALA B 1 203 ? 11.141 -18.578 -30.703 1 32.62 203 ALA B C 1
ATOM 3569 O O . ALA B 1 203 ? 12.25 -18.781 -31.219 1 32.62 203 ALA B O 1
ATOM 3570 N N . SER B 1 204 ? 10.383 -18.562 -31.734 1 31.06 204 SER B N 1
ATOM 3571 C CA . SER B 1 204 ? 10.898 -17.5 -32.594 1 31.06 204 SER B CA 1
ATOM 3572 C C . SER B 1 204 ? 11.242 -16.25 -31.797 1 31.06 204 SER B C 1
ATOM 3574 O O . SER B 1 204 ? 10.508 -15.883 -30.875 1 31.06 204 SER B O 1
ATOM 3576 N N . PRO B 1 205 ? 12.469 -15.781 -31.859 1 34.5 205 PRO B N 1
ATOM 3577 C CA . PRO B 1 205 ? 12.859 -14.484 -31.312 1 34.5 205 PRO B CA 1
ATOM 3578 C C . PRO B 1 205 ? 11.727 -13.461 -31.344 1 34.5 205 PRO B C 1
ATOM 3580 O O . PRO B 1 205 ? 11.883 -12.336 -30.859 1 34.5 205 PRO B O 1
ATOM 3583 N N . SER B 1 206 ? 10.68 -13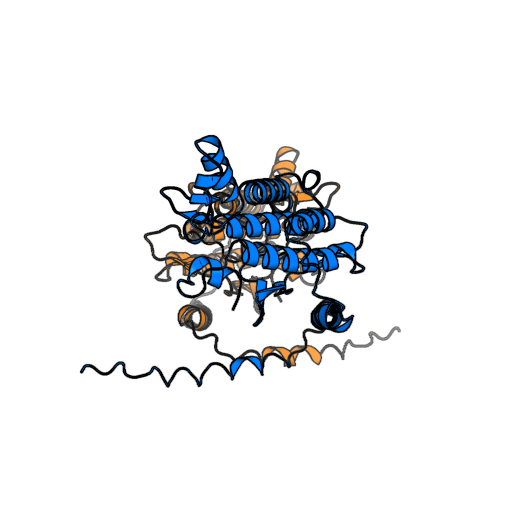.797 -32.125 1 34.84 206 SER B N 1
ATOM 3584 C CA . SER B 1 206 ? 9.68 -12.773 -32.406 1 34.84 206 SER B CA 1
ATOM 3585 C C . SER B 1 206 ? 8.688 -12.641 -31.234 1 34.84 206 SER B C 1
ATOM 3587 O O . SER B 1 206 ? 8.195 -11.547 -30.969 1 34.84 206 SER B O 1
ATOM 3589 N N . SER B 1 207 ? 8.18 -13.812 -30.688 1 38.19 207 SER B N 1
ATOM 3590 C CA . SER B 1 207 ? 7.148 -13.586 -29.672 1 38.19 207 SER B CA 1
ATOM 3591 C C . SER B 1 207 ? 7.758 -13.062 -28.375 1 38.19 207 SER B C 1
ATOM 3593 O O . SER B 1 207 ? 7.148 -12.242 -27.688 1 38.19 207 SER B O 1
ATOM 3595 N N . THR B 1 208 ? 8.883 -13.734 -27.906 1 39.03 208 THR B N 1
ATOM 3596 C CA . THR B 1 208 ? 9.594 -13.086 -26.812 1 39.03 208 THR B CA 1
ATOM 3597 C C . THR B 1 208 ? 10 -11.664 -27.203 1 39.03 208 THR B C 1
ATOM 3599 O O . THR B 1 208 ? 10.094 -10.781 -26.344 1 39.03 208 THR B O 1
ATOM 3602 N N . LYS B 1 209 ? 10.273 -11.547 -28.516 1 42.66 209 LYS B N 1
ATOM 3603 C CA . LYS B 1 209 ? 10.578 -10.219 -29.047 1 42.66 209 LYS B CA 1
ATOM 3604 C C . LYS B 1 209 ? 9.352 -9.312 -29 1 42.66 209 LYS B C 1
ATOM 3606 O O . LYS B 1 209 ? 9.469 -8.109 -28.75 1 42.66 209 LYS B O 1
ATOM 3611 N N . SER B 1 210 ? 8.25 -9.977 -29.344 1 43.19 210 SER B N 1
ATOM 3612 C CA . SER B 1 210 ? 7.047 -9.148 -29.312 1 43.19 210 SER B CA 1
ATOM 3613 C C . SER B 1 210 ? 6.668 -8.773 -27.891 1 43.19 210 SER B C 1
ATOM 3615 O O . SER B 1 210 ? 6.281 -7.629 -27.625 1 43.19 210 SER B O 1
ATOM 3617 N N . MET B 1 211 ? 6.633 -9.812 -27.031 1 46.47 211 MET B N 1
ATOM 3618 C CA . MET B 1 211 ? 6.383 -9.445 -25.641 1 46.47 211 MET B CA 1
ATOM 3619 C C . MET B 1 211 ? 7.453 -8.492 -25.125 1 46.47 211 MET B C 1
ATOM 3621 O O . MET B 1 211 ? 7.145 -7.52 -24.438 1 46.47 211 MET B O 1
ATOM 3625 N N . ASN B 1 212 ? 8.68 -8.867 -25.547 1 49.62 212 ASN B N 1
ATOM 3626 C CA . ASN B 1 212 ? 9.797 -7.973 -25.234 1 49.62 212 ASN B CA 1
ATOM 3627 C C . ASN B 1 212 ? 9.633 -6.613 -25.906 1 49.62 212 ASN B C 1
ATOM 3629 O O . ASN B 1 212 ? 9.938 -5.578 -25.312 1 49.62 212 ASN B O 1
ATOM 3633 N N . ASP B 1 213 ? 9.117 -6.727 -27.094 1 49.75 213 ASP B N 1
ATOM 3634 C CA . ASP B 1 213 ? 8.914 -5.469 -27.812 1 49.75 213 ASP B CA 1
ATOM 3635 C C . ASP B 1 213 ? 7.777 -4.66 -27.188 1 49.75 213 ASP B C 1
ATOM 3637 O O . ASP B 1 213 ? 7.879 -3.438 -27.062 1 49.75 213 ASP B O 1
ATOM 3641 N N . GLU B 1 214 ? 6.734 -5.383 -26.938 1 49.69 214 GLU B N 1
ATOM 3642 C CA . GLU B 1 214 ? 5.637 -4.668 -26.297 1 49.69 214 GLU B CA 1
ATOM 3643 C C . GLU B 1 214 ? 6.027 -4.188 -24.906 1 49.69 214 GLU B C 1
ATOM 3645 O O . GLU B 1 214 ? 5.715 -3.059 -24.516 1 49.69 214 GLU B O 1
ATOM 3650 N N . MET B 1 215 ? 6.688 -5.07 -24.297 1 52.88 215 MET B N 1
ATOM 3651 C CA . MET B 1 215 ? 7.199 -4.66 -22.984 1 52.88 215 MET B CA 1
ATOM 3652 C C . MET B 1 215 ? 8.219 -3.533 -23.141 1 52.88 215 MET B C 1
ATOM 3654 O O . MET B 1 215 ? 8.211 -2.584 -22.344 1 52.88 215 MET B O 1
ATOM 3658 N N . ARG B 1 216 ? 9.031 -3.727 -24.188 1 49.28 216 ARG B N 1
ATOM 3659 C CA . ARG B 1 216 ? 10 -2.67 -24.453 1 49.28 216 ARG B CA 1
ATOM 3660 C C . ARG B 1 216 ? 9.305 -1.354 -24.781 1 49.28 216 ARG B C 1
ATOM 3662 O O . ARG B 1 216 ? 9.742 -0.287 -24.344 1 49.28 216 ARG B O 1
ATOM 3669 N N . LYS B 1 217 ? 8.258 -1.521 -25.578 1 50.34 217 LYS B N 1
ATOM 3670 C CA . LYS B 1 217 ? 7.539 -0.299 -25.938 1 50.34 217 LYS B CA 1
ATOM 3671 C C . LYS B 1 217 ? 6.883 0.329 -24.703 1 50.34 217 LYS B C 1
ATOM 3673 O O . LYS B 1 217 ? 6.938 1.546 -24.516 1 50.34 217 LYS B O 1
ATOM 3678 N N . GLN B 1 218 ? 6.309 -0.517 -23.969 1 50.44 218 GLN B N 1
ATOM 3679 C CA . GLN B 1 218 ? 5.676 -0.001 -22.766 1 50.44 218 GLN B CA 1
ATOM 3680 C C . GLN B 1 218 ? 6.719 0.546 -21.797 1 50.44 218 GLN B C 1
ATOM 3682 O O . GLN B 1 218 ? 6.504 1.584 -21.156 1 50.44 218 GLN B O 1
ATOM 3687 N N . PHE B 1 219 ? 7.793 -0.159 -21.812 1 49.5 219 PHE B N 1
ATOM 3688 C CA . PHE B 1 219 ? 8.898 0.258 -20.953 1 49.5 219 PHE B CA 1
ATOM 3689 C C . PHE B 1 219 ? 9.508 1.559 -21.453 1 49.5 219 PHE B C 1
ATOM 3691 O O . PHE B 1 219 ? 9.852 2.436 -20.656 1 49.5 219 PHE B O 1
ATOM 3698 N N . GLN B 1 220 ? 9.797 1.537 -22.734 1 47.97 220 GLN B N 1
ATOM 3699 C CA . GLN B 1 220 ? 10.336 2.777 -23.281 1 47.97 220 GLN B CA 1
ATOM 3700 C C . GLN B 1 220 ? 9.438 3.965 -22.938 1 47.97 220 GLN B C 1
ATOM 3702 O O . GLN B 1 220 ? 9.93 5.055 -22.641 1 47.97 220 GLN B O 1
ATOM 3707 N N . LEU B 1 221 ? 8.25 3.621 -22.984 1 46.47 221 LEU B N 1
ATOM 3708 C CA . LEU B 1 221 ? 7.309 4.68 -22.641 1 46.47 221 LEU B CA 1
ATOM 3709 C C . LEU B 1 221 ? 7.422 5.043 -21.156 1 46.47 221 LEU B C 1
ATOM 3711 O O . LEU B 1 221 ? 7.281 6.211 -20.797 1 46.47 221 LEU B O 1
ATOM 3715 N N . LEU B 1 222 ? 7.637 3.975 -20.5 1 43.56 222 LEU B N 1
ATOM 3716 C CA . LEU B 1 222 ? 7.746 4.172 -19.062 1 43.56 222 LEU B CA 1
ATOM 3717 C C . LEU B 1 222 ? 9.039 4.902 -18.703 1 43.56 222 LEU B C 1
ATOM 3719 O O . LEU B 1 222 ? 9.031 5.809 -17.859 1 43.56 222 LEU B O 1
ATOM 3723 N N . ILE B 1 223 ? 10.086 4.438 -19.375 1 42.53 223 ILE B N 1
ATOM 3724 C CA . ILE B 1 223 ? 11.367 5.047 -19.031 1 42.53 223 ILE B CA 1
ATOM 3725 C C . ILE B 1 223 ? 11.445 6.449 -19.641 1 42.53 223 ILE B C 1
ATOM 3727 O O . ILE B 1 223 ? 12.148 7.32 -19.109 1 42.53 223 ILE B O 1
ATOM 3731 N N . SER B 1 224 ? 10.961 6.496 -20.938 1 42 224 SER B N 1
ATOM 3732 C CA . SER B 1 224 ? 11.109 7.809 -21.562 1 42 224 SER B CA 1
ATOM 3733 C C . SER B 1 224 ? 10.266 8.859 -20.844 1 42 224 SER B C 1
ATOM 3735 O O . SER B 1 224 ? 10.398 10.055 -21.109 1 42 224 SER B O 1
ATOM 3737 N N . GLY B 1 225 ? 9.938 8.773 -19.641 1 37.97 225 GLY B N 1
ATOM 3738 C CA . GLY B 1 225 ? 9.156 9.781 -18.938 1 37.97 225 GLY B CA 1
ATOM 3739 C C . GLY B 1 225 ? 7.988 10.297 -19.75 1 37.97 225 GLY B C 1
ATOM 3740 O O . GLY B 1 225 ? 7.352 11.289 -19.375 1 37.97 225 GLY B O 1
ATOM 3741 N N . GLU B 1 226 ? 7.879 10.016 -21.188 1 32.88 226 GLU B N 1
ATOM 3742 C CA . GLU B 1 226 ? 6.84 10.57 -22.047 1 32.88 226 GLU B CA 1
ATOM 3743 C C . GLU B 1 226 ? 5.516 9.836 -21.859 1 32.88 226 GLU B C 1
ATOM 3745 O O . GLU B 1 226 ? 5.418 8.641 -22.156 1 32.88 226 GLU B O 1
ATOM 3750 N N . VAL B 1 227 ? 4.68 10.18 -20.891 1 33.06 227 VAL B N 1
ATOM 3751 C CA . VAL B 1 227 ? 3.271 9.805 -20.891 1 33.06 227 VAL B CA 1
ATOM 3752 C C . VAL B 1 227 ? 2.668 10.07 -22.266 1 33.06 227 VAL B C 1
ATOM 3754 O O . VAL B 1 227 ? 2.564 11.219 -22.703 1 33.06 227 VAL B O 1
ATOM 3757 N N . ASN B 1 228 ? 2.846 9.312 -23.328 1 29.42 228 ASN B N 1
ATOM 3758 C CA . ASN B 1 228 ? 2.1 9.531 -24.562 1 29.42 228 ASN B CA 1
ATOM 3759 C C . ASN B 1 228 ? 0.594 9.531 -24.312 1 29.42 228 ASN B C 1
ATOM 3761 O O . ASN B 1 228 ? 0.054 8.594 -23.719 1 29.42 228 ASN B O 1
ATOM 3765 N N . GLU B 1 229 ? -0.153 10.641 -24.422 1 28.95 229 GLU B N 1
ATOM 3766 C CA . GLU B 1 229 ? -1.568 11 -24.422 1 28.95 229 GLU B CA 1
ATOM 3767 C C . GLU B 1 229 ? -2.369 10.086 -25.344 1 28.95 229 GLU B C 1
ATOM 3769 O O . GLU B 1 229 ? -3.6 10.07 -25.297 1 28.95 229 GLU B O 1
ATOM 3774 N N . GLU B 1 230 ? -1.821 9.523 -26.453 1 27.58 230 GLU B N 1
ATOM 3775 C CA . GLU B 1 230 ? -2.721 9.133 -27.531 1 27.58 230 GLU B CA 1
ATOM 3776 C C . GLU B 1 230 ? -3.379 7.785 -27.25 1 27.58 230 GLU B C 1
ATOM 3778 O O . GLU B 1 230 ? -4.41 7.453 -27.844 1 27.58 230 GLU B O 1
ATOM 3783 N N . SER B 1 231 ? -2.785 6.844 -26.688 1 28.42 231 SER B N 1
ATOM 3784 C CA . SER B 1 231 ? -3.322 5.516 -26.969 1 28.42 231 SER B CA 1
ATOM 3785 C C . SER B 1 231 ? -4.5 5.191 -26.062 1 28.42 231 SER B C 1
ATOM 3787 O O . SER B 1 231 ? -4.961 4.047 -26.016 1 28.42 231 SER B O 1
ATOM 3789 N N . SER B 1 232 ? -5.039 6.059 -25.297 1 28.67 232 SER B N 1
ATOM 3790 C CA . SER B 1 232 ? -6.203 5.648 -24.516 1 28.67 232 SER B CA 1
ATOM 3791 C C . SER B 1 232 ? -7.387 5.324 -25.422 1 28.67 232 SER B C 1
ATOM 3793 O O . SER B 1 232 ? -8.469 4.98 -24.938 1 28.67 232 SER B O 1
ATOM 3795 N N . SER B 1 233 ? -7.348 5.613 -26.75 1 26.38 233 SER B N 1
ATOM 3796 C CA . SER B 1 233 ? -8.602 5.535 -27.484 1 26.38 233 SER B CA 1
ATOM 3797 C C . SER B 1 233 ? -9.016 4.09 -27.719 1 26.38 233 SER B C 1
ATOM 3799 O O . SER B 1 233 ? -10.203 3.785 -27.828 1 26.38 233 SER B O 1
ATOM 3801 N N . SER B 1 234 ? -8.125 3.201 -28.125 1 27.03 234 SER B N 1
ATOM 3802 C CA . SER B 1 234 ? -8.633 2.123 -28.969 1 27.03 234 SER B CA 1
ATOM 3803 C C . SER B 1 234 ? -9.219 0.995 -28.141 1 27.03 234 SER B C 1
ATOM 3805 O O . SER B 1 234 ? -9.906 0.114 -28.656 1 27.03 234 SER B O 1
ATOM 3807 N N . PHE B 1 235 ? -8.852 0.87 -26.922 1 26.3 235 PHE B N 1
ATOM 3808 C CA . PHE B 1 235 ? -9.273 -0.443 -26.438 1 26.3 235 PHE B CA 1
ATOM 3809 C C . PHE B 1 235 ? -10.75 -0.43 -26.047 1 26.3 235 PHE B C 1
ATOM 3811 O O . PHE B 1 235 ? -11.273 -1.428 -25.562 1 26.3 235 PHE B O 1
ATOM 3818 N N . GLN B 1 236 ? -11.43 0.716 -26.047 1 24.67 236 GLN B N 1
ATOM 3819 C CA . GLN B 1 236 ? -12.805 0.675 -25.547 1 24.67 236 GLN B CA 1
ATOM 3820 C C . GLN B 1 236 ? -13.711 -0.087 -26.516 1 24.67 236 GLN B C 1
ATOM 3822 O O . GLN B 1 236 ? -14.852 -0.415 -26.172 1 24.67 236 GLN B O 1
ATOM 3827 N N . SER B 1 237 ? -13.469 -0.119 -27.797 1 24.88 237 SER B N 1
ATOM 3828 C CA . SER B 1 237 ? -14.609 -0.342 -28.688 1 24.88 237 SER B CA 1
ATOM 3829 C C . SER B 1 237 ? -15.039 -1.803 -28.672 1 24.88 237 SER B C 1
ATOM 3831 O O . SER B 1 237 ? -16.203 -2.111 -28.938 1 24.88 237 SER B O 1
ATOM 3833 N N . GLY B 1 238 ? -14.188 -2.785 -28.594 1 23.5 238 GLY B N 1
ATOM 3834 C CA . GLY B 1 238 ? -14.617 -4.008 -29.25 1 23.5 238 GLY B CA 1
ATOM 3835 C C . GLY B 1 238 ? -15.625 -4.797 -28.422 1 23.5 238 GLY B C 1
ATOM 3836 O O . GLY B 1 238 ? -16.203 -5.773 -28.906 1 23.5 238 GLY B O 1
ATOM 3837 N N . TYR B 1 239 ? -15.648 -4.688 -27.125 1 23.33 239 TYR B N 1
ATOM 3838 C CA . TYR B 1 239 ? -16.359 -5.785 -26.5 1 23.33 239 TYR B CA 1
ATOM 3839 C C . TYR B 1 239 ? -17.875 -5.535 -26.516 1 23.33 239 TYR B C 1
ATOM 3841 O O . TYR B 1 239 ? -18.641 -6.273 -25.891 1 23.33 239 TYR B O 1
ATOM 3849 N N . THR B 1 240 ? -18.359 -4.387 -27.016 1 25.11 240 THR B N 1
ATOM 3850 C CA . THR B 1 240 ? -19.797 -4.246 -26.812 1 25.11 240 THR B CA 1
ATOM 3851 C C . THR B 1 240 ? -20.547 -5.266 -27.656 1 25.11 240 THR B C 1
ATOM 3853 O O . THR B 1 240 ? -21.703 -5.578 -27.375 1 25.11 240 THR B O 1
ATOM 3856 N N . SER B 1 241 ? -20.125 -5.559 -28.828 1 22.88 241 SER B N 1
ATOM 3857 C CA . SER B 1 241 ? -21.141 -6.023 -29.75 1 22.88 241 SER B CA 1
ATOM 3858 C C . SER B 1 241 ? -21.562 -7.457 -29.438 1 22.88 241 SER B C 1
ATOM 3860 O O . SER B 1 241 ? -22.703 -7.848 -29.703 1 22.88 241 SER B O 1
ATOM 3862 N N . ARG B 1 242 ? -20.688 -8.359 -29.188 1 23.56 242 ARG B N 1
ATOM 3863 C CA . ARG B 1 242 ? -21.094 -9.711 -29.547 1 23.56 242 ARG B CA 1
ATOM 3864 C C . ARG B 1 242 ? -22 -10.312 -28.469 1 23.56 242 ARG B C 1
ATOM 3866 O O . ARG B 1 242 ? -22.266 -11.516 -28.484 1 23.56 242 ARG B O 1
ATOM 3873 N N . MET B 1 243 ? -22.422 -9.609 -27.438 1 22.8 243 MET B N 1
ATOM 3874 C CA . MET B 1 243 ? -23.203 -10.398 -26.5 1 22.8 243 MET B CA 1
ATOM 3875 C C . MET B 1 243 ? -24.547 -10.82 -27.109 1 22.8 243 MET B C 1
ATOM 3877 O O . MET B 1 243 ? -25.391 -11.398 -26.438 1 22.8 243 MET B O 1
ATOM 3881 N N . THR B 1 244 ? -24.922 -10.258 -28.234 1 22.5 244 THR B N 1
ATOM 3882 C CA . THR B 1 244 ? -26.344 -10.484 -28.484 1 22.5 244 THR B CA 1
ATOM 3883 C C . THR B 1 244 ? -26.625 -11.961 -28.734 1 22.5 244 THR B C 1
ATOM 3885 O O . THR B 1 244 ? -27.641 -12.492 -28.312 1 22.5 244 THR B O 1
ATOM 3888 N N . GLN B 1 245 ? -25.906 -12.641 -29.562 1 21.91 245 GLN B N 1
ATOM 3889 C CA . GLN B 1 245 ? -26.625 -13.711 -30.266 1 21.91 245 GLN B CA 1
ATOM 3890 C C . GLN B 1 245 ? -26.688 -14.977 -29.422 1 21.91 245 GLN B C 1
ATOM 3892 O O . GLN B 1 245 ? -25.781 -15.812 -29.469 1 21.91 245 GLN B O 1
ATOM 3897 N N . LEU B 1 246 ? -26.812 -14.898 -28.094 1 21.36 246 LEU B N 1
ATOM 3898 C CA . LEU B 1 246 ? -27.031 -16.188 -27.469 1 21.36 246 LEU B CA 1
ATOM 3899 C C . LEU B 1 246 ? -28.266 -16.875 -28.047 1 21.36 246 LEU B C 1
ATOM 3901 O O . LEU B 1 246 ? -29.281 -16.219 -28.281 1 21.36 246 LEU B O 1
ATOM 3905 N N . ILE B 1 247 ? -28.172 -18 -28.828 1 22.23 247 ILE B N 1
ATOM 3906 C CA . ILE B 1 247 ? -29.109 -18.891 -29.516 1 22.23 247 ILE B CA 1
ATOM 3907 C C . ILE B 1 247 ? -30.172 -19.375 -28.531 1 22.23 247 ILE B C 1
ATOM 3909 O O . ILE B 1 247 ? -29.875 -19.734 -27.406 1 22.23 247 ILE B O 1
ATOM 3913 N N . PRO B 1 248 ? -31.484 -19.109 -28.797 1 23.62 248 PRO B N 1
ATOM 3914 C CA . PRO B 1 248 ? -32.688 -19.594 -28.156 1 23.62 248 PRO B CA 1
ATOM 3915 C C . PRO B 1 248 ? -32.781 -21.109 -28.094 1 23.62 248 PRO B C 1
ATOM 3917 O O . PRO B 1 248 ? -32.594 -21.797 -29.109 1 23.62 248 PRO B O 1
ATOM 3920 N N . LEU B 1 249 ? -32.031 -21.781 -27.266 1 21.52 249 LEU B N 1
ATOM 3921 C CA . LEU B 1 249 ? -32.344 -23.203 -27.219 1 21.52 249 LEU B CA 1
ATOM 3922 C C . LEU B 1 249 ? -33.844 -23.438 -27.062 1 21.52 249 LEU B C 1
ATOM 3924 O O . LEU B 1 249 ? -34.469 -22.781 -26.25 1 21.52 249 LEU B O 1
ATOM 3928 N N . SER B 1 250 ? -34.594 -23.812 -28.188 1 21.52 250 SER B N 1
ATOM 3929 C CA . SER B 1 250 ? -35.938 -24.328 -28.469 1 21.52 250 SER B CA 1
ATOM 3930 C C . SER B 1 250 ? -36.312 -25.406 -27.469 1 21.52 250 SER B C 1
ATOM 3932 O O . SER B 1 250 ? -35.531 -26.344 -27.234 1 21.52 250 SER B O 1
ATOM 3934 N N . GLY B 1 251 ? -36.906 -25.094 -26.391 1 18.12 251 GLY B N 1
ATOM 3935 C CA . GLY B 1 251 ? -37.812 -26 -25.719 1 18.12 251 GLY B CA 1
ATOM 3936 C C . GLY B 1 251 ? -38.875 -26.562 -26.641 1 18.12 251 GLY B C 1
ATOM 3937 O O . GLY B 1 251 ? -39.688 -25.828 -27.203 1 18.12 251 GLY B O 1
ATOM 3938 N N . ARG B 1 252 ? -38.469 -27.484 -27.578 1 17.61 252 ARG B N 1
ATOM 3939 C CA . ARG B 1 252 ? -39.312 -28.656 -27.484 1 17.61 252 ARG B CA 1
ATOM 3940 C C . ARG B 1 252 ? -38.969 -29.484 -26.25 1 17.61 252 ARG B C 1
ATOM 3942 O O . ARG B 1 252 ? -37.812 -29.531 -25.828 1 17.61 252 ARG B O 1
#

Secondary structure (DSSP, 8-state):
-BHHHHHHT-SS----HHHHHHHHHHHHHHHHIIIIISSSEEE-S---GGGEEE-TT--EEE---TT-EEE-TT--EE--SEEEETTT--HHHHHH-EE-HHHHHHHHHHHHHHHHH---SEEEESEEEEHHHHHHHHHHHS-GGGGS-GGGTT-S-HHHHHHHHHHHHHHT-SSGGGSPPHHHHHHHHHHTS---S---S---TTHHHHHHHHHHHHHHHHHS----SGGGSGGGSTTSGGG---------/-BHHHHHHT-SS----HHHHHHHHHHHHHHHHIIIIISSSEEE-S---GGGEEE-TT--EEE---TT-EEE-TT--EE--SEEEEGGG--HHHHHH-EE-HHHHHHHHHHHHHHHHH---SEEEESEEEEHHHHHHHHHHHS-GGGGS-GGGTT-S-HHHHHHHHHHHHHHT-SSGGGSPPHHHHHHHHHHTS---S---S---TTHHHHHHHHHHHHHHHHHT----SGGGGGGGSGGGGGGS--------

InterPro domains:
  IPR000719 Protein kinase domain [PS50011] (1-193)
  IPR000719 Protein kinase domain [SM00220] (1-193)
  IPR001245 Serine-threonine/tyrosine-protein kinase, catalytic domain [PF07714] (1-189)
  IPR008271 Serine/threonine-protein kinase, active site [PS00108] (42-54)
  IPR011009 Protein kinase-like domain superfamily [SSF56112] (1-189)

Nearest PDB structures (foldseek):
  2oib-assembly4_D  TM=9.120E-01  e=5.137E-14  Homo sapiens
  8v1o-assembly3_C  TM=9.154E-01  e=7.961E-14  Homo sapiens
  8wtf-assembly1_A  TM=8.663E-01  e=1.168E-13  Homo sapiens
  6lxy-assembly2_B  TM=8.896E-01  e=3.493E-13  Homo sapiens
  7c2w-assembly1_B  TM=9.006E-01  e=6.739E-13  Homo sapiens

Radius of gyration: 25.91 Å; Cα contacts (8 Å, |Δi|>4): 714; chains: 2; bounding box: 65×82×57 Å

Solvent-accessible surface area (backbone atoms only — not comparable to full-atom values): 27966 Å² total; per-residue (Å²): 102,30,46,39,54,42,53,67,67,34,79,87,52,68,68,48,48,67,53,47,49,49,24,51,38,39,31,34,47,48,52,24,42,32,50,70,68,38,89,52,24,36,32,48,56,49,53,43,40,76,31,23,34,38,51,97,84,52,51,28,38,71,45,74,64,86,66,40,43,75,35,56,92,84,56,76,41,76,54,61,48,75,46,27,34,38,63,36,55,34,64,45,33,68,74,55,30,42,52,51,62,48,41,41,35,21,8,44,14,46,40,46,47,26,69,48,30,44,46,61,47,61,39,84,64,102,46,72,34,49,38,72,56,50,51,53,51,45,37,74,78,54,44,72,75,76,51,44,26,70,89,44,68,80,57,61,55,68,68,54,50,50,52,50,51,52,49,22,55,36,22,54,40,68,51,58,86,68,28,60,51,46,63,55,51,34,54,60,48,54,72,70,45,80,75,65,86,69,82,69,75,67,75,39,74,52,58,65,36,42,52,42,41,50,48,42,50,54,38,47,36,57,70,61,68,49,80,73,82,69,73,77,63,69,79,70,64,73,76,68,67,76,72,64,80,69,80,80,79,73,84,118,102,32,47,39,54,42,53,67,66,36,79,87,51,67,68,48,49,68,54,48,50,49,24,50,37,38,31,34,46,48,51,24,41,32,48,71,67,38,87,52,24,37,31,48,57,49,51,43,39,76,28,24,35,36,51,99,83,53,50,27,38,71,45,74,64,86,65,40,42,75,36,57,92,86,55,74,42,76,51,60,49,74,48,25,30,51,53,35,47,35,63,46,33,69,74,56,30,42,52,49,64,47,41,41,35,21,9,45,13,46,39,47,47,26,69,49,31,43,47,60,46,61,40,86,65,101,47,72,35,48,39,73,57,49,49,52,50,45,38,74,78,55,44,73,74,75,52,44,26,70,90,44,67,80,58,62,55,69,66,54,49,50,52,52,51,51,50,22,54,36,21,53,41,66,52,58,87,69,28,63,52,47,63,54,51,34,55,59,47,53,72,69,46,82,75,66,86,69,85,70,73,70,76,37,73,54,57,65,36,42,52,44,40,48,45,43,51,53,40,46,36,59,68,61,69,49,80,74,83,69,72,78,63,70,80,71,64,71,78,70,67,75,73,66,79,69,78,79,79,75,82,120

Organism: Aegilops tauschii subsp. strangulata (NCBI:txid200361)

Foldseek 3Di:
DWQLCQLAPCPPRPQALQLLLQQLLLALVQLLCQAPVDVQRKAQQADDRRQFDQDPVRHTAGHDSPPMDGDHPPDQDQDPDDNYDPLLGQLVCVVPSGDDSLRNLQSSLLRLLCSFQSDHQWDPDVHIDGSLVVQVVCVVVHNLVSRGHCSNPPRDDPVLSVLSNVLSNQSNDNDSVSHDRSVVVSVSSVVSHPPPPDDPDVVPVVVVVVSVVVVVVVVCCVVVVPPPPPDPPPPPPDPPPDPPDPDPPDPD/DWQLCQLAPCPPDPQALQLLLQQLLLALVQLLCQQPVDVQRKAQQADDRRQFDQDPVRHTAGHDSPPMDGDHPPDQDQDPDDNYDVLQGQLVCVVPSGDDSLRNLQSSLLRLLCSFQSDHQWDPDVHIDGSLVVQVVCVVVHNLVSRGHCSNPPRDDPVLSVLSNVLSNQSNDNDSVSHDRSVVVSVSSVVSHPPPPDDPPVVPVVVCVVSVVVVVVVVCCVVVVPPPPPDPPPPPPDPPPDPPDPDPPDDD

pLDDT: mean 76.95, std 25.82, range [17.61, 98.88]

Sequence (504 aa):
GNLQQLLREGDDYNLTWEQRLHIALDSAQGLEYLHESCTPSIVHRDVKTANILLDKNLVGIIADFGLSRAFNDAHTHISTVAAGTLGYLDPEYHATFQLTIKTDVYSFGIVLLEIITGKPPVLMDPHTYHLPNWVRQKIAKGSIQDIVDKRLLDQYDANSLQSVVDLAMNCVESAAIDRPSMTEVVSRLKVLLPTTPSQKQYASPSSTKSMNDEMRKQFQLLISGEVNEESSSSFQSGYTSRMTQLIPLSGRGNLQQLLREGDDYNLTWEQRLHIALDSAQGLEYLHESCTPSIVHRDVKTANILLDKNLVGIIADFGLSRAFNDAHTHISTVAAGTLGYLDPEYHATFQLTIKTDVYSFGIVLLEIITGKPPVLMDPHTYHLPNWVRQKIAKGSIQDIVDKRLLDQYDANSLQSVVDLAMNCVESAAIDRPSMTEVVSRLKVLLPTTPSQKQYASPSSTKSMNDEMRKQFQLLISGEVNEESSSSFQSGYTSRMTQLIPLSGR